Protein AF-0000000065833872 (afdb_homodimer)

Secondary structure (DSSP, 8-state):
--EEEEEEE-SSEEEEEEE-TTS-EEEEEEETT-HHHHHHHHHTSSSEEEEEEESTTHHHHHHHHTTTSEEEE--HHHHHHHHHHHHHHHTT----EEEEEEESSSEEEEEEETTEEEEEEEES-SHHHHHHHHHHHHS---HHHHHHHHHH---TTTSEEHHHHHTTS--SS-TTSEEETTGGGGT------HHHHHHHHHHHHHHHHHHHHHHHHHHTT--EEEEESGGGTT-HHHHHHHHHHHHHTT-EEEE--STT-HHHHHHHHHHHHHH-/--EEEEEEE-SSEEEEEEE-TTS-EEEEEEETT-HHHHHHHHHTSSSEEEEEEESTTHHHHHHHHTTTSEEEE--HHHHHHHHHHHHHHHTT----EEEEEEESSSEEEEEEETTEEEEEEEES-SHHHHHHHHHHHHS---HHHHHHHHHH---TTTSEEHHHHHTTS--SS-TTSEEETTGGGGT------HHHHHHHHHHHHHHHHHHHHHHHHHHTT--EEEEESGGGTT-HHHHHHHHHHHHHTT-EEEE---TT-HHHHHHHHHHHHHH-

InterPro domains:
  IPR004567 Type II pantothenate kinase [PF03630] (5-269)
  IPR004567 Type II pantothenate kinase [PTHR12280] (4-270)
  IPR004567 Type II pantothenate kinase [TIGR00555] (4-269)
  IPR011602 Type II pantothenate kinase, bacterial [MF_01273] (3-270)
  IPR011602 Type II pantothenate kinase, bacterial [PIRSF036940] (1-271)
  IPR043129 ATPase, nucleotide binding domain [SSF53067] (5-271)

Solvent-accessible surface area (backbone atoms only — not comparable to full-atom values): 27616 Å² total; per-residue (Å²): 117,83,33,58,29,4,29,19,24,31,73,59,44,23,32,35,21,35,61,43,98,86,67,39,85,42,77,47,77,44,52,40,86,45,53,65,58,56,50,52,52,53,69,70,45,82,52,66,43,37,36,19,34,17,37,55,30,25,67,67,53,42,70,75,40,52,88,78,32,48,72,42,80,44,59,45,65,60,18,27,50,49,17,45,51,52,50,34,53,73,70,70,52,91,76,52,57,31,31,40,38,38,27,32,47,18,25,43,30,30,42,33,51,66,95,43,76,44,86,68,50,67,45,22,56,25,36,19,26,45,35,9,50,32,21,75,74,60,68,49,66,45,71,83,65,49,48,68,34,29,68,77,28,52,39,74,74,29,33,30,32,37,27,71,38,33,67,72,46,96,56,100,58,67,43,83,41,65,35,9,38,33,26,32,41,42,80,46,93,72,87,77,54,59,30,26,52,41,23,36,45,41,50,47,43,25,50,51,53,37,52,47,52,49,50,56,21,57,59,69,71,41,54,37,37,39,40,42,26,49,54,54,46,89,23,60,61,44,50,48,50,30,41,52,55,35,42,74,71,75,33,46,69,40,77,62,92,52,69,41,33,30,34,6,42,10,20,26,49,54,56,56,52,68,73,99,117,83,33,61,28,4,28,19,24,31,73,60,44,23,31,36,22,34,62,44,97,84,68,40,84,40,78,48,76,42,53,39,88,44,54,66,58,55,52,53,51,52,70,70,46,81,52,64,44,36,36,19,33,16,36,55,29,25,66,66,52,43,71,74,41,53,87,78,32,49,73,42,81,45,57,46,64,60,17,28,49,49,16,47,50,52,49,35,53,75,69,68,52,93,78,50,59,32,31,41,37,38,28,32,48,18,26,44,31,29,41,34,50,67,92,42,76,44,86,69,50,65,44,22,54,26,36,18,26,46,35,9,52,33,21,76,73,59,70,50,65,45,69,83,65,49,45,67,36,29,68,76,28,52,38,75,74,29,32,29,30,37,29,70,37,32,68,71,46,96,54,101,58,67,44,84,41,65,36,9,37,34,24,32,40,43,79,47,92,73,88,77,52,59,30,27,52,42,22,37,44,39,50,48,43,25,51,52,54,39,52,49,52,49,50,57,21,58,59,68,72,41,53,35,36,38,40,41,26,48,53,54,46,88,22,60,62,44,50,47,51,31,40,52,54,35,42,74,69,74,32,45,67,40,74,62,93,52,69,41,33,31,35,7,42,10,20,28,49,54,57,57,53,69,73,98

Sequence (552 aa):
MESTIGIDAGGTLTKIAYLNKKMQLAFEKVYSNEQNKIIDWLKNQTGIKQICITGGKAKQLQQLLSASYKIVELNEFEATLVGVRYILKKEKYDINNFVLTNIGTGTSIHYIYNDQYIRAGGTGVGGGTIMGLSKLLTNIDHFEDVIPLTKVGSRKELDITVGDIYGGILSPIDNSLTASNFGKAAITDSNYNSSDILATIQGLVGEVVTALSLQFAETKNIDHIIYIGSTLCNNIHLQNIISSYTKYQNKTPIFLRDGGNSGAIGALLYATNKKSMESTIGIDAGGTLTKIAYLNKKMQLAFEKVYSNEQNKIIDWLKNQTGIKQICITGGKAKQLQQLLSASYKIVELNEFEATLVGVRYILKKEKYDINNFVLTNIGTGTSIHYIYNDQYIRAGGTGVGGGTIMGLSKLLTNIDHFEDVIPLTKVGSRKELDITVGDIYGGILSPIDNSLTASNFGKAAITDSNYNSSDILATIQGLVGEVVTALSLQFAETKNIDHIIYIGSTLCNNIHLQNIISSYTKYQNKTPIFLRDGGNSGAIGALLYATNKKS

Structure (mmCIF, N/CA/C/O backbone):
data_AF-0000000065833872-model_v1
#
loop_
_entity.id
_entity.type
_entity.pdbx_description
1 polymer 'Type II pantothenate kinase'
#
loop_
_atom_site.group_PDB
_atom_site.id
_atom_site.type_symbol
_atom_site.label_atom_id
_atom_site.label_alt_id
_atom_site.label_comp_id
_atom_site.label_asym_id
_atom_site.label_entity_id
_atom_site.label_seq_id
_atom_site.pdbx_PDB_ins_code
_atom_site.Cartn_x
_atom_site.Cartn_y
_atom_site.Cartn_z
_atom_site.occupancy
_atom_site.B_iso_or_equiv
_atom_site.auth_seq_id
_atom_site.auth_comp_id
_atom_site.auth_asym_id
_atom_site.auth_atom_id
_atom_site.pdbx_PDB_model_num
ATOM 1 N N . MET A 1 1 ? -5.672 42.5 21.953 1 46.97 1 MET A N 1
ATOM 2 C CA . MET A 1 1 ? -5.285 41.312 22.734 1 46.97 1 MET A CA 1
ATOM 3 C C . MET A 1 1 ? -4.293 40.469 21.953 1 46.97 1 MET A C 1
ATOM 5 O O . MET A 1 1 ? -4.414 40.312 20.734 1 46.97 1 MET A O 1
ATOM 9 N N . GLU A 1 2 ? -3.119 40.281 22.5 1 61.81 2 GLU A N 1
ATOM 10 C CA . GLU A 1 2 ? -2.066 39.469 21.875 1 61.81 2 GLU A CA 1
ATOM 11 C C . GLU A 1 2 ? -2.6 38.125 21.406 1 61.81 2 GLU A C 1
ATOM 13 O O . GLU A 1 2 ? -3.299 37.438 22.141 1 61.81 2 GLU A O 1
ATOM 18 N N . SER A 1 3 ? -2.67 38.062 20.109 1 87.44 3 SER A N 1
ATOM 19 C CA . SER A 1 3 ? -3.318 36.875 19.562 1 87.44 3 SER A CA 1
ATOM 20 C C . SER A 1 3 ? -2.295 35.812 19.172 1 87.44 3 SER A C 1
ATOM 22 O O . SER A 1 3 ? -1.155 36.156 18.828 1 87.44 3 SER A O 1
ATOM 24 N N . THR A 1 4 ? -2.494 34.594 19.547 1 93.06 4 THR A N 1
ATOM 25 C CA . THR A 1 4 ? -1.693 33.438 19.234 1 93.06 4 THR A CA 1
ATOM 26 C C . THR A 1 4 ? -2.316 32.625 18.094 1 93.06 4 THR A C 1
ATOM 28 O O . THR A 1 4 ? -3.541 32.531 17.984 1 93.06 4 THR A O 1
ATOM 31 N N . ILE A 1 5 ? -1.405 32.156 17.234 1 96.81 5 ILE A N 1
ATOM 32 C CA . ILE A 1 5 ? -1.911 31.281 16.188 1 96.81 5 ILE A CA 1
ATOM 33 C C . ILE A 1 5 ? -1.132 29.969 16.188 1 96.81 5 ILE A C 1
ATOM 35 O O . ILE A 1 5 ? -0.034 29.891 16.734 1 96.81 5 ILE A O 1
ATOM 39 N N . GLY A 1 6 ? -1.714 28.922 15.672 1 97.81 6 GLY A N 1
ATOM 40 C CA . GLY A 1 6 ? -1.064 27.641 15.461 1 97.81 6 GLY A CA 1
ATOM 41 C C . GLY A 1 6 ? -0.773 27.359 14 1 97.81 6 GLY A C 1
ATOM 42 O O . GLY A 1 6 ? -1.634 27.562 13.141 1 97.81 6 GLY A O 1
ATOM 43 N N . ILE A 1 7 ? 0.49 26.953 13.758 1 98 7 ILE A N 1
ATOM 44 C CA . ILE A 1 7 ? 0.876 26.641 12.383 1 98 7 ILE A CA 1
ATOM 45 C C . ILE A 1 7 ? 1.381 25.188 12.312 1 98 7 ILE A C 1
ATOM 47 O O . ILE A 1 7 ? 2.221 24.781 13.117 1 98 7 ILE A O 1
ATOM 51 N N . ASP A 1 8 ? 0.825 24.406 11.445 1 97.81 8 ASP A N 1
ATOM 52 C CA . ASP A 1 8 ? 1.351 23.109 11.047 1 97.81 8 ASP A CA 1
ATOM 53 C C . ASP A 1 8 ? 1.975 23.172 9.648 1 97.81 8 ASP A C 1
ATOM 55 O O . ASP A 1 8 ? 1.266 23.109 8.648 1 97.81 8 ASP A O 1
ATOM 59 N N . ALA A 1 9 ? 3.297 23.266 9.617 1 95.56 9 ALA A N 1
ATOM 60 C CA . ALA A 1 9 ? 4.039 23.344 8.359 1 95.56 9 ALA A CA 1
ATOM 61 C C . ALA A 1 9 ? 4.363 21.969 7.816 1 95.56 9 ALA A C 1
ATOM 63 O O . ALA A 1 9 ? 5.469 21.453 8.023 1 95.56 9 ALA A O 1
ATOM 64 N N . GLY A 1 10 ? 3.523 21.422 7.004 1 92.5 10 GLY A N 1
ATOM 65 C CA . GLY A 1 10 ? 3.684 20.078 6.453 1 92.5 10 GLY A CA 1
ATOM 66 C C . GLY A 1 10 ? 4.527 20.047 5.191 1 92.5 10 GLY A C 1
ATOM 67 O O . GLY A 1 10 ? 5.047 21.094 4.766 1 92.5 10 GLY A O 1
ATOM 68 N N . GLY A 1 11 ? 4.734 18.875 4.645 1 86.81 11 GLY A N 1
ATOM 69 C CA . GLY A 1 11 ? 5.531 18.703 3.439 1 86.81 11 GLY A CA 1
ATOM 70 C C . GLY A 1 11 ? 4.914 19.375 2.221 1 86.81 11 GLY A C 1
ATOM 71 O O . GLY A 1 11 ? 5.621 20 1.427 1 86.81 11 GLY A O 1
ATOM 72 N N . THR A 1 12 ? 3.578 19.234 2.129 1 89.31 12 THR A N 1
ATOM 73 C CA . THR A 1 12 ? 2.895 19.75 0.947 1 89.31 12 THR A CA 1
ATOM 74 C C . THR A 1 12 ? 2.035 20.953 1.303 1 89.31 12 THR A C 1
ATOM 76 O O . THR A 1 12 ? 1.988 21.938 0.552 1 89.31 12 THR A O 1
ATOM 79 N N . LEU A 1 13 ? 1.427 20.906 2.479 1 92.06 13 LEU A N 1
ATOM 80 C CA . LEU A 1 13 ? 0.518 21.969 2.912 1 92.06 13 LEU A CA 1
ATOM 81 C C . LEU A 1 13 ? 0.936 22.531 4.27 1 92.06 13 LEU A C 1
ATOM 83 O O . LEU A 1 13 ? 1.371 21.766 5.145 1 92.06 13 LEU A O 1
ATOM 87 N N . THR A 1 14 ? 0.74 23.781 4.383 1 96 14 THR A N 1
ATOM 88 C CA . THR A 1 14 ? 0.833 24.469 5.668 1 96 14 THR A CA 1
ATOM 89 C C . THR A 1 14 ? -0.543 24.938 6.137 1 96 14 THR A C 1
ATOM 91 O O . THR A 1 14 ? -1.279 25.578 5.383 1 96 14 THR A O 1
ATOM 94 N N . LYS A 1 15 ? -0.899 24.547 7.328 1 97.44 15 LYS A N 1
ATOM 95 C CA . LYS A 1 15 ? -2.191 24.891 7.91 1 97.44 15 LYS A CA 1
ATOM 96 C C . LYS A 1 15 ? -2.027 25.875 9.062 1 97.44 15 LYS A C 1
ATOM 98 O O . LYS A 1 15 ? -1.094 25.75 9.859 1 97.44 15 LYS A O 1
ATOM 103 N N . ILE A 1 16 ? -2.908 26.844 9.117 1 97.38 16 ILE A N 1
ATOM 104 C CA . ILE A 1 16 ? -2.918 27.828 10.188 1 97.38 16 ILE A CA 1
ATOM 105 C C . ILE A 1 16 ? -4.25 27.781 10.93 1 97.38 16 ILE A C 1
ATOM 107 O O . ILE A 1 16 ? -5.316 27.766 10.312 1 97.38 16 ILE A O 1
ATOM 111 N N . ALA A 1 17 ? -4.18 27.609 12.188 1 97.44 17 ALA A N 1
ATOM 112 C CA . ALA A 1 17 ? -5.355 27.703 13.055 1 97.44 17 ALA A CA 1
ATOM 113 C C . ALA A 1 17 ? -5.289 28.938 13.938 1 97.44 17 ALA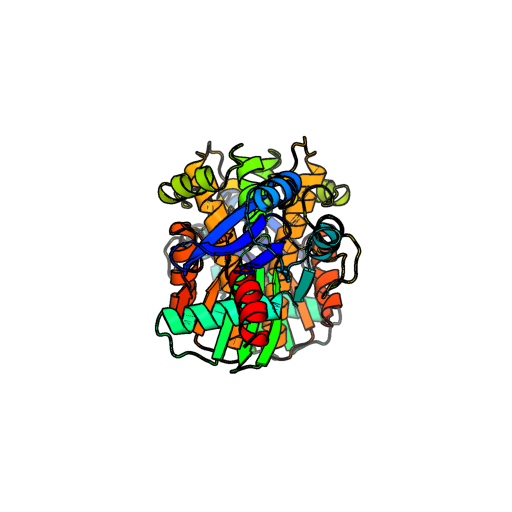 A C 1
ATOM 115 O O . ALA A 1 17 ? -4.227 29.281 14.469 1 97.44 17 ALA A O 1
ATOM 116 N N . TYR A 1 18 ? -6.367 29.656 14.109 1 95.88 18 TYR A N 1
ATOM 117 C CA . TYR A 1 18 ? -6.441 30.859 14.922 1 95.88 18 TYR A CA 1
ATOM 118 C C . TYR A 1 18 ? -7.867 31.125 15.383 1 95.88 18 TYR A C 1
ATOM 120 O O . TYR A 1 18 ? -8.805 30.453 14.945 1 95.88 18 TYR A O 1
ATOM 128 N N . LEU A 1 19 ? -7.996 31.938 16.375 1 93.88 19 LEU A N 1
ATOM 129 C CA . LEU A 1 19 ? -9.312 32.406 16.797 1 93.88 19 LEU A CA 1
ATOM 130 C C . LEU A 1 19 ? -9.703 33.688 16.078 1 93.88 19 LEU A C 1
ATOM 132 O O . LEU A 1 19 ? -8.961 34.688 16.125 1 93.88 19 LEU A O 1
ATOM 136 N N . ASN A 1 20 ? -10.828 33.625 15.406 1 91.38 20 ASN A N 1
ATOM 137 C CA . ASN A 1 20 ? -11.25 34.844 14.695 1 91.38 20 ASN A CA 1
ATOM 138 C C . ASN A 1 20 ? -11.844 35.875 15.648 1 91.38 20 ASN A C 1
ATOM 140 O O . ASN A 1 20 ? -11.766 35.719 16.859 1 91.38 20 ASN A O 1
ATOM 144 N N . LYS A 1 21 ? -12.406 37 15.07 1 88.19 21 LYS A N 1
ATOM 145 C CA . LYS A 1 21 ? -12.914 38.094 15.867 1 88.19 21 LYS A CA 1
ATOM 146 C C . LYS A 1 21 ? -14.047 37.656 16.781 1 88.19 21 LYS A C 1
ATOM 148 O O . LYS A 1 21 ? -14.25 38.219 17.859 1 88.19 21 LYS A O 1
ATOM 153 N N . LYS A 1 22 ? -14.789 36.625 16.359 1 93.81 22 LYS A N 1
ATOM 154 C CA . LYS A 1 22 ? -15.891 36.094 17.156 1 93.81 22 LYS A CA 1
ATOM 155 C C . LYS A 1 22 ? -15.398 35 18.109 1 93.81 22 LYS A C 1
ATOM 157 O O . LYS A 1 22 ? -16.203 34.25 18.688 1 93.81 22 LYS A O 1
ATOM 162 N N . MET A 1 23 ? -14.109 34.844 18.156 1 90.19 23 MET A N 1
ATOM 163 C CA . MET A 1 23 ? -13.461 33.875 19.047 1 90.19 23 MET A CA 1
ATOM 164 C C . MET A 1 23 ? -13.781 32.438 18.625 1 90.19 23 MET A C 1
ATOM 166 O O . MET A 1 23 ? -13.898 31.547 19.484 1 90.19 23 MET A O 1
ATOM 170 N N . GLN A 1 24 ? -13.984 32.312 17.375 1 93.06 24 GLN A N 1
ATOM 171 C CA . GLN A 1 24 ? -14.203 31 16.812 1 93.06 24 GLN A CA 1
ATOM 172 C C . GLN A 1 24 ? -12.953 30.5 16.078 1 93.06 24 GLN A C 1
ATOM 174 O O . GLN A 1 24 ? -12.234 31.297 15.469 1 93.06 24 GLN A O 1
ATOM 179 N N . LEU A 1 25 ? -12.766 29.219 16.203 1 94.06 25 LEU A N 1
ATOM 180 C CA . LEU A 1 25 ? -11.641 28.609 15.5 1 94.06 25 LEU A CA 1
ATOM 181 C C . LEU A 1 25 ? -11.781 28.781 13.992 1 94.06 25 LEU A C 1
ATOM 183 O O . LEU A 1 25 ? -12.852 28.516 13.43 1 94.06 25 LEU A O 1
ATOM 187 N N . ALA A 1 26 ? -10.766 29.312 13.391 1 95.69 26 ALA A N 1
ATOM 188 C CA . ALA A 1 26 ? -10.695 29.516 11.953 1 95.69 26 ALA A CA 1
ATOM 189 C C . ALA A 1 26 ? -9.391 28.969 11.375 1 95.69 26 ALA A C 1
ATOM 191 O O . ALA A 1 26 ? -8.445 28.719 12.117 1 95.69 26 ALA A O 1
ATOM 192 N N . PHE A 1 27 ? -9.422 28.766 10.008 1 96.44 27 PHE A N 1
ATOM 193 C CA . PHE A 1 27 ? -8.289 28.062 9.414 1 96.44 27 PHE A CA 1
ATOM 194 C C . PHE A 1 27 ? -7.859 28.719 8.117 1 96.44 27 PHE A C 1
ATOM 196 O O . PHE A 1 27 ? -8.672 29.344 7.426 1 96.44 27 PHE A O 1
ATOM 203 N N . GLU A 1 28 ? -6.578 28.656 7.91 1 95.69 28 GLU A N 1
ATOM 204 C CA . GLU A 1 28 ? -5.98 28.953 6.613 1 95.69 28 GLU A CA 1
ATOM 205 C C . GLU A 1 28 ? -5.125 27.797 6.121 1 95.69 28 GLU A C 1
ATOM 207 O O . GLU A 1 28 ? -4.523 27.078 6.926 1 95.69 28 GLU A O 1
ATOM 212 N N . LYS A 1 29 ? -5.164 27.562 4.867 1 94.31 29 LYS A N 1
ATOM 213 C CA . LYS A 1 29 ? -4.355 26.516 4.238 1 94.31 29 LYS A CA 1
ATOM 214 C C . LYS A 1 29 ? -3.596 27.062 3.031 1 94.31 29 LYS A C 1
ATOM 216 O O . LYS A 1 29 ? -4.172 27.75 2.191 1 94.31 29 LYS A O 1
ATOM 221 N N . VAL A 1 30 ? -2.285 26.828 3.018 1 94.06 30 VAL A N 1
ATOM 222 C CA . VAL A 1 30 ? -1.43 27.297 1.931 1 94.06 30 VAL A CA 1
ATOM 223 C C . VAL A 1 30 ? -0.452 26.188 1.533 1 94.06 30 VAL A C 1
ATOM 225 O O . VAL A 1 30 ? -0.063 25.375 2.365 1 94.06 30 VAL A O 1
ATOM 228 N N . TYR A 1 31 ? -0.133 26.062 0.226 1 90.94 31 TYR A N 1
ATOM 229 C CA . TYR A 1 31 ? 0.927 25.141 -0.162 1 90.94 31 TYR A CA 1
ATOM 230 C C . TYR A 1 31 ? 2.24 25.5 0.527 1 90.94 31 TYR A C 1
ATOM 232 O O . TYR A 1 31 ? 2.6 26.672 0.621 1 90.94 31 TYR A O 1
ATOM 240 N N . SER A 1 32 ? 2.926 24.469 1.004 1 91.69 32 SER A N 1
ATOM 241 C CA . SER A 1 32 ? 4.102 24.672 1.844 1 91.69 32 SER A CA 1
ATOM 242 C C . SER A 1 32 ? 5.211 25.391 1.078 1 91.69 32 SER A C 1
ATOM 244 O O . SER A 1 32 ? 6.051 26.062 1.677 1 91.69 32 SER A O 1
ATOM 246 N N . ASN A 1 33 ? 5.164 25.281 -0.221 1 87.81 33 ASN A N 1
ATOM 247 C CA . ASN A 1 33 ? 6.195 25.938 -1.017 1 87.81 33 ASN A CA 1
ATOM 248 C C . ASN A 1 33 ? 5.867 27.406 -1.253 1 87.81 33 ASN A C 1
ATOM 250 O O . ASN A 1 33 ? 6.695 28.156 -1.768 1 87.81 33 ASN A O 1
ATOM 254 N N . GLU A 1 34 ? 4.707 27.859 -0.855 1 91.88 34 GLU A N 1
ATOM 255 C CA . GLU A 1 34 ? 4.297 29.25 -1.011 1 91.88 34 GLU A CA 1
ATOM 256 C C . GLU A 1 34 ? 4.449 30.016 0.297 1 91.88 34 GLU A C 1
ATOM 258 O O . GLU A 1 34 ? 3.504 30.656 0.759 1 91.88 34 GLU A O 1
ATOM 263 N N . GLN A 1 35 ? 5.605 30.094 0.791 1 90.88 35 GLN A N 1
ATOM 264 C CA . GLN A 1 35 ? 5.891 30.688 2.09 1 90.88 35 GLN A CA 1
ATOM 265 C C . GLN A 1 35 ? 5.555 32.188 2.096 1 90.88 35 GLN A C 1
ATOM 267 O O . GLN A 1 35 ? 5.148 32.719 3.123 1 90.88 35 GLN A O 1
ATOM 272 N N . ASN A 1 36 ? 5.711 32.781 0.933 1 92.69 36 ASN A N 1
ATOM 273 C CA . ASN A 1 36 ? 5.395 34.219 0.826 1 92.69 36 ASN A CA 1
ATOM 274 C C . ASN A 1 36 ? 3.928 34.469 1.146 1 92.69 36 ASN A C 1
ATOM 276 O O . ASN A 1 36 ? 3.598 35.531 1.723 1 92.69 36 ASN A O 1
ATOM 280 N N . LYS A 1 37 ? 3.1 33.531 0.776 1 94.44 37 LYS A N 1
ATOM 281 C CA . LYS A 1 37 ? 1.677 33.688 1.058 1 94.44 37 LYS A CA 1
ATOM 282 C C . LYS A 1 37 ? 1.401 33.625 2.557 1 94.44 37 LYS A C 1
ATOM 284 O O . LYS A 1 37 ? 0.493 34.312 3.059 1 94.44 37 LYS A O 1
ATOM 289 N N . ILE A 1 38 ? 2.139 32.844 3.209 1 92.31 38 ILE A N 1
ATOM 290 C CA . ILE A 1 38 ? 2.002 32.719 4.656 1 92.31 38 ILE A CA 1
ATOM 291 C C . ILE A 1 38 ? 2.439 34.031 5.328 1 92.31 38 ILE A C 1
ATOM 293 O O . ILE A 1 38 ? 1.744 34.531 6.207 1 92.31 38 ILE A O 1
ATOM 297 N N . ILE A 1 39 ? 3.545 34.562 4.844 1 92 39 ILE A N 1
ATOM 298 C CA . ILE A 1 39 ? 4.105 35.781 5.391 1 92 39 ILE A CA 1
ATOM 299 C C . ILE A 1 39 ? 3.145 36.938 5.141 1 92 39 ILE A C 1
ATOM 301 O O . ILE A 1 39 ? 2.875 37.75 6.043 1 92 39 ILE A O 1
ATOM 305 N N . ASP A 1 40 ? 2.691 37 3.922 1 94.06 40 ASP A N 1
ATOM 306 C CA . ASP A 1 40 ? 1.753 38.062 3.562 1 94.06 40 ASP A CA 1
ATOM 307 C C . ASP A 1 40 ? 0.493 38 4.426 1 94.06 40 ASP A C 1
ATOM 309 O O . ASP A 1 40 ? -0.016 39.031 4.871 1 94.06 40 ASP A O 1
ATOM 313 N N . TRP A 1 41 ? 0.015 36.844 4.598 1 94.06 41 TRP A N 1
ATOM 314 C CA . TRP A 1 41 ? -1.175 36.656 5.422 1 94.06 41 TRP A CA 1
ATOM 315 C C . TRP A 1 41 ? -0.925 37.156 6.848 1 94.06 41 TRP A C 1
ATOM 317 O O . TRP A 1 41 ? -1.764 37.844 7.434 1 94.06 41 TRP A O 1
ATOM 327 N N . LEU A 1 42 ? 0.162 36.812 7.406 1 92.62 42 LEU A N 1
ATOM 328 C CA . LEU A 1 42 ? 0.523 37.188 8.773 1 92.62 42 LEU A CA 1
ATOM 329 C C . LEU A 1 42 ? 0.63 38.688 8.914 1 92.62 42 LEU A C 1
ATOM 331 O O . LEU A 1 42 ? 0.177 39.281 9.906 1 92.62 42 LEU A O 1
ATOM 335 N N . LYS A 1 43 ? 1.212 39.281 7.918 1 90.31 43 LYS A N 1
ATOM 336 C CA . LYS A 1 43 ? 1.396 40.75 7.941 1 90.31 43 LYS A CA 1
ATOM 337 C C . LYS A 1 43 ? 0.054 41.469 7.945 1 90.31 43 LYS A C 1
ATOM 339 O O . LYS A 1 43 ? -0.059 42.562 8.477 1 90.31 43 LYS A O 1
ATOM 344 N N . ASN A 1 44 ? -0.865 40.812 7.324 1 91.56 44 ASN A N 1
ATOM 345 C CA . ASN A 1 44 ? -2.182 41.406 7.215 1 91.56 44 ASN A CA 1
ATOM 346 C C . ASN A 1 44 ? -3.018 41.188 8.469 1 91.56 44 ASN A C 1
ATOM 348 O O . ASN A 1 44 ? -4.117 41.719 8.594 1 91.56 44 ASN A O 1
ATOM 352 N N . GLN A 1 45 ? -2.502 40.312 9.312 1 88.44 45 GLN A N 1
ATOM 353 C CA . GLN A 1 45 ? -3.197 40.062 10.57 1 88.44 45 GLN A CA 1
ATOM 354 C C . GLN A 1 45 ? -2.721 41.031 11.656 1 88.44 45 GLN A C 1
ATOM 356 O O . GLN A 1 45 ? -1.523 41.312 11.773 1 88.44 45 GLN A O 1
ATOM 361 N N . THR A 1 46 ? -3.613 41.75 12.203 1 81.56 46 THR A N 1
ATOM 362 C CA . THR A 1 46 ? -3.26 42.656 13.281 1 81.56 46 THR A CA 1
ATOM 363 C C . THR A 1 46 ? -3.246 41.938 14.625 1 81.56 46 THR A C 1
ATOM 365 O O . THR A 1 46 ? -4.113 41.125 14.906 1 81.56 46 THR A O 1
ATOM 368 N N . GLY A 1 47 ? -2.209 42.125 15.398 1 85.62 47 GLY A N 1
ATOM 369 C CA . GLY A 1 47 ? -2.234 41.719 16.797 1 85.62 47 GLY A CA 1
ATOM 370 C C . GLY A 1 47 ? -1.571 40.406 17.047 1 85.62 47 GLY A C 1
ATOM 371 O O . GLY A 1 47 ? -1.434 39.969 18.203 1 85.62 47 GLY A O 1
ATOM 372 N N . ILE A 1 48 ? -1.164 39.656 16 1 89.5 48 ILE A N 1
ATOM 373 C CA . ILE A 1 48 ? -0.491 38.375 16.219 1 89.5 48 ILE A CA 1
ATOM 374 C C . ILE A 1 48 ? 0.891 38.625 16.812 1 89.5 48 ILE A C 1
ATOM 376 O O . ILE A 1 48 ? 1.698 39.375 16.266 1 89.5 48 ILE A O 1
ATOM 380 N N . LYS A 1 49 ? 1.17 38.031 17.906 1 89.06 49 LYS A N 1
ATOM 381 C CA . LYS A 1 49 ? 2.469 38.219 18.547 1 89.06 49 LYS A CA 1
ATOM 382 C C . LYS A 1 49 ? 3.186 36.875 18.719 1 89.06 49 LYS A C 1
ATOM 384 O O . LYS A 1 49 ? 4.418 36.812 18.766 1 89.06 49 LYS A O 1
ATOM 389 N N . GLN A 1 50 ? 2.385 35.812 18.812 1 94.75 50 GLN A N 1
ATOM 390 C CA . GLN A 1 50 ? 2.982 34.5 19.078 1 94.75 50 GLN A CA 1
ATOM 391 C C . GLN A 1 50 ? 2.5 33.469 18.062 1 94.75 50 GLN A C 1
ATOM 393 O O . GLN A 1 50 ? 1.326 33.469 17.688 1 94.75 50 GLN A O 1
ATOM 398 N N . ILE A 1 51 ? 3.432 32.688 17.672 1 96.62 51 ILE A N 1
ATOM 399 C CA . ILE A 1 51 ? 3.141 31.578 16.766 1 96.62 51 ILE A CA 1
ATOM 400 C C . ILE A 1 51 ? 3.625 30.266 17.391 1 96.62 51 ILE A C 1
ATOM 402 O O . ILE A 1 51 ? 4.789 30.141 17.766 1 96.62 51 ILE A O 1
ATOM 406 N N . CYS A 1 52 ? 2.781 29.375 17.609 1 97.62 52 CYS A N 1
ATOM 407 C CA . CYS A 1 52 ? 3.18 28 17.891 1 97.62 52 CYS A CA 1
ATOM 408 C C . CYS A 1 52 ? 3.234 27.172 16.609 1 97.62 52 CYS A C 1
ATOM 410 O O . CYS A 1 52 ? 2.236 27.047 15.898 1 97.62 52 CYS A O 1
ATOM 412 N N . ILE A 1 53 ? 4.418 26.609 16.328 1 97.25 53 ILE A N 1
ATOM 413 C CA . ILE A 1 53 ? 4.621 26.016 15.016 1 97.25 53 ILE A CA 1
ATOM 414 C C . ILE A 1 53 ? 5.008 24.547 15.18 1 97.25 53 ILE A C 1
ATOM 416 O O . ILE A 1 53 ? 5.707 24.172 16.125 1 97.25 53 ILE A O 1
ATOM 420 N N . THR A 1 54 ? 4.465 23.688 14.344 1 96.31 54 THR A N 1
ATOM 421 C CA . THR A 1 54 ? 4.785 22.266 14.242 1 96.31 54 THR A CA 1
ATOM 422 C C . THR A 1 54 ? 4.922 21.844 12.781 1 96.31 54 THR A C 1
ATOM 424 O O . THR A 1 54 ? 4.887 22.688 11.883 1 96.31 54 THR A O 1
ATOM 427 N N . GLY A 1 55 ? 5.336 20.578 12.617 1 94.5 55 GLY A N 1
ATOM 428 C CA . GLY A 1 55 ? 5.414 20.062 11.258 1 94.5 55 GLY A CA 1
ATOM 429 C C . GLY A 1 55 ? 6.84 19.875 10.773 1 94.5 55 GLY A C 1
ATOM 430 O O . GLY A 1 55 ? 7.773 20.438 11.336 1 94.5 55 GLY A O 1
ATOM 431 N N . GLY A 1 56 ? 6.988 19.125 9.766 1 90.94 56 GLY A N 1
ATOM 432 C CA . GLY A 1 56 ? 8.297 18.781 9.211 1 90.94 56 GLY A CA 1
ATOM 433 C C . GLY A 1 56 ? 9.047 19.984 8.672 1 90.94 56 GLY A C 1
ATOM 434 O O . GLY A 1 56 ? 10.273 20.016 8.703 1 90.94 56 GLY A O 1
ATOM 435 N N . LYS A 1 57 ? 8.336 20.969 8.188 1 91.69 57 LYS A N 1
ATOM 436 C CA . LYS A 1 57 ? 8.977 22.141 7.609 1 91.69 57 LYS A CA 1
ATOM 437 C C . LYS A 1 57 ? 8.977 23.312 8.586 1 91.69 57 LYS A C 1
ATOM 439 O O . LYS A 1 57 ? 9.211 24.453 8.195 1 91.69 57 LYS A O 1
ATOM 444 N N . ALA A 1 58 ? 8.664 23.016 9.812 1 92.94 58 ALA A N 1
ATOM 445 C CA . ALA A 1 58 ? 8.555 24.047 10.844 1 92.94 58 ALA A CA 1
ATOM 446 C C . ALA A 1 58 ? 9.836 24.859 10.945 1 92.94 58 ALA A C 1
ATOM 448 O O . ALA A 1 58 ? 9.797 26.094 11.055 1 92.94 58 ALA A O 1
ATOM 449 N N . LYS A 1 59 ? 10.961 24.219 10.906 1 90.56 59 LYS A N 1
ATOM 450 C CA . LYS A 1 59 ? 12.234 24.891 11.094 1 90.56 59 LYS A CA 1
ATOM 451 C C . LYS A 1 59 ? 12.492 25.891 9.969 1 90.56 59 LYS A C 1
ATOM 453 O O . LYS A 1 59 ? 12.977 27 10.219 1 90.56 59 LYS A O 1
ATOM 458 N N . GLN A 1 60 ? 12.219 25.469 8.82 1 89 60 GLN A N 1
ATOM 459 C CA . GLN A 1 60 ? 12.398 26.359 7.672 1 89 60 GLN A CA 1
ATOM 460 C C . GLN A 1 60 ? 11.523 27.609 7.797 1 89 60 GLN A C 1
ATOM 462 O O . GLN A 1 60 ? 11.977 28.719 7.547 1 89 60 GLN A O 1
ATOM 467 N N . LEU A 1 61 ? 10.32 27.438 8.133 1 92 61 LEU A N 1
ATOM 468 C CA . LEU A 1 61 ? 9.383 28.547 8.242 1 92 61 LEU A CA 1
ATOM 469 C C . LEU A 1 61 ? 9.734 29.438 9.422 1 92 61 LEU A C 1
ATOM 471 O O . LEU A 1 61 ? 9.562 30.656 9.352 1 92 61 LEU A O 1
ATOM 475 N N . GLN A 1 62 ? 10.195 28.844 10.492 1 92.81 62 GLN A N 1
ATOM 476 C CA . GLN A 1 62 ? 10.594 29.594 11.68 1 92.81 62 GLN A CA 1
ATOM 477 C C . GLN A 1 62 ? 11.688 30.609 11.352 1 92.81 62 GLN A C 1
ATOM 479 O O . GLN A 1 62 ? 11.703 31.703 11.906 1 92.81 62 GLN A O 1
ATOM 484 N N . GLN A 1 63 ? 12.617 30.172 10.508 1 91.25 63 GLN A N 1
ATOM 485 C CA . GLN A 1 63 ? 13.711 31.062 10.133 1 91.25 63 GLN A CA 1
ATOM 486 C C . GLN A 1 63 ? 13.188 32.344 9.492 1 91.25 63 GLN A C 1
ATOM 488 O O . GLN A 1 63 ? 13.773 33.406 9.664 1 91.25 63 GLN A O 1
ATOM 493 N N . LEU A 1 64 ? 12.141 32.25 8.852 1 91.56 64 LEU A N 1
ATOM 494 C CA . LEU A 1 64 ? 11.555 33.375 8.148 1 91.56 64 LEU A CA 1
ATOM 495 C C . LEU A 1 64 ? 10.727 34.25 9.094 1 91.56 64 LEU A C 1
ATOM 497 O O . LEU A 1 64 ? 10.555 35.438 8.859 1 91.56 64 LEU A O 1
ATOM 501 N N . LEU A 1 65 ? 10.25 33.688 10.188 1 93.5 65 LEU A N 1
ATOM 502 C CA . LEU A 1 65 ? 9.234 34.344 10.984 1 93.5 65 LEU A CA 1
ATOM 503 C C . LEU A 1 65 ? 9.812 34.812 12.312 1 93.5 65 LEU A C 1
ATOM 505 O O . LEU A 1 65 ? 9.211 35.656 12.984 1 93.5 65 LEU A O 1
ATOM 509 N N . SER A 1 66 ? 10.945 34.344 12.672 1 91.69 66 SER A N 1
ATOM 510 C CA . SER A 1 66 ? 11.469 34.531 14.023 1 91.69 66 SER A CA 1
ATOM 511 C C . SER A 1 66 ? 11.82 35.969 14.289 1 91.69 66 SER A C 1
ATOM 513 O O . SER A 1 66 ? 11.891 36.406 15.445 1 91.69 66 SER A O 1
ATOM 515 N N . ALA A 1 67 ? 12.039 36.781 13.336 1 91.12 67 ALA A N 1
ATOM 516 C CA . ALA A 1 67 ? 12.391 38.188 13.516 1 91.12 67 ALA A CA 1
ATOM 517 C C . ALA A 1 67 ? 11.172 39 13.914 1 91.12 67 ALA A C 1
ATOM 519 O O . ALA A 1 67 ? 11.305 40.031 14.609 1 91.12 67 ALA A O 1
ATOM 520 N N . SER A 1 68 ? 10.023 38.531 13.609 1 92.12 68 SER A N 1
ATOM 521 C CA . SER A 1 68 ? 8.828 39.375 13.75 1 92.12 68 SER A CA 1
ATOM 522 C C . SER A 1 68 ? 7.883 38.812 14.797 1 92.12 68 SER A C 1
ATOM 524 O O . SER A 1 68 ? 7.035 39.531 15.328 1 92.12 68 SER A O 1
ATOM 526 N N . TYR A 1 69 ? 8.062 37.5 15.094 1 94.38 69 TYR A N 1
ATOM 527 C CA . TYR A 1 69 ? 7.105 36.875 15.984 1 94.38 69 TYR A CA 1
ATOM 528 C C . TYR A 1 69 ? 7.82 36.031 17.031 1 94.38 69 TYR A C 1
ATOM 530 O O . TYR A 1 69 ? 8.922 35.531 16.797 1 94.38 69 TYR A O 1
ATOM 538 N N . LYS A 1 70 ? 7.219 35.969 18.188 1 94.81 70 LYS A N 1
ATOM 539 C CA . LYS A 1 70 ? 7.645 34.969 19.141 1 94.81 70 LYS A CA 1
ATOM 540 C C . LYS A 1 70 ? 7.23 33.562 18.688 1 94.81 70 LYS A C 1
ATOM 542 O O . LYS A 1 70 ? 6.047 33.312 18.453 1 94.81 70 LYS A O 1
ATOM 547 N N . ILE A 1 71 ? 8.156 32.656 18.578 1 95.94 71 ILE A N 1
ATOM 548 C CA . ILE A 1 71 ? 7.875 31.328 18.031 1 95.94 71 ILE A CA 1
ATOM 549 C C . ILE A 1 71 ? 8.031 30.266 19.125 1 95.94 71 ILE A C 1
ATOM 551 O O . ILE A 1 71 ? 9.023 30.266 19.844 1 95.94 71 ILE A O 1
ATOM 555 N N . VAL A 1 72 ? 7.113 29.5 19.297 1 95.31 72 VAL A N 1
ATOM 556 C CA . VAL A 1 72 ? 7.148 28.297 20.125 1 95.31 72 VAL A CA 1
ATOM 557 C C . VAL A 1 72 ? 7.023 27.062 19.234 1 95.31 72 VAL A C 1
ATOM 559 O O . VAL A 1 72 ? 6.055 26.922 18.484 1 95.31 72 VAL A O 1
ATOM 562 N N . GLU A 1 73 ? 7.996 26.188 19.312 1 94.94 73 GLU A N 1
ATOM 563 C CA . GLU A 1 73 ? 7.961 24.969 18.5 1 94.94 73 GLU A CA 1
ATOM 564 C C . GLU A 1 73 ? 7.371 23.812 19.281 1 94.94 73 GLU A C 1
ATOM 566 O O . GLU A 1 73 ? 7.656 23.641 20.469 1 94.94 73 GLU A O 1
ATOM 571 N N . LEU A 1 74 ? 6.555 23.078 18.641 1 95.06 74 LEU A N 1
ATOM 572 C CA . LEU A 1 74 ? 5.934 21.891 19.234 1 95.06 74 LEU A CA 1
ATOM 573 C C . LEU A 1 74 ? 6.148 20.672 18.344 1 95.06 74 LEU A C 1
ATOM 575 O O . LEU A 1 74 ? 6.051 20.75 17.125 1 95.06 74 LEU A O 1
ATOM 579 N N . ASN A 1 75 ? 6.449 19.531 19.016 1 93 75 ASN A N 1
ATOM 580 C CA . ASN A 1 75 ? 6.586 18.266 18.281 1 93 75 ASN A CA 1
ATOM 581 C C . ASN A 1 75 ? 5.344 17.953 17.453 1 93 75 ASN A C 1
ATOM 583 O O . ASN A 1 75 ? 4.219 18.156 17.922 1 93 75 ASN A O 1
ATOM 587 N N . GLU A 1 76 ? 5.637 17.516 16.297 1 92.5 76 GLU A N 1
ATOM 588 C CA . GLU A 1 76 ? 4.559 17.312 15.328 1 92.5 76 GLU A CA 1
ATOM 589 C C . GLU A 1 76 ? 3.508 16.344 15.867 1 92.5 76 GLU A C 1
ATOM 591 O O . GLU A 1 76 ? 2.307 16.609 15.766 1 92.5 76 GLU A O 1
ATOM 596 N N . PHE A 1 77 ? 3.887 15.289 16.391 1 92.06 77 PHE A N 1
ATOM 597 C CA . PHE A 1 77 ? 2.914 14.312 16.859 1 92.06 77 PHE A CA 1
ATOM 598 C C . PHE A 1 77 ? 2.188 14.82 18.094 1 92.06 77 PHE A C 1
ATOM 600 O O . PHE A 1 77 ? 0.992 14.578 18.266 1 92.06 77 PHE A O 1
ATOM 607 N N . GLU A 1 78 ? 2.936 15.453 18.969 1 93.5 78 GLU A N 1
ATOM 608 C CA . GLU A 1 78 ? 2.289 16.047 20.141 1 93.5 78 GLU A CA 1
ATOM 609 C C . GLU A 1 78 ? 1.204 17.031 19.734 1 93.5 78 GLU A C 1
ATOM 611 O O . GLU A 1 78 ? 0.105 17.031 20.297 1 93.5 78 GLU A O 1
ATOM 616 N N . ALA A 1 79 ? 1.571 17.875 18.797 1 96.12 79 ALA A N 1
ATOM 617 C CA . ALA A 1 79 ? 0.596 18.844 18.297 1 96.12 79 ALA A CA 1
ATOM 618 C C . ALA A 1 79 ? -0.644 18.141 17.75 1 96.12 79 ALA A C 1
ATOM 620 O O . ALA A 1 79 ? -1.772 18.531 18.062 1 96.12 79 ALA A O 1
ATOM 621 N N . THR A 1 80 ? -0.443 17.125 16.922 1 96.12 80 THR A N 1
ATOM 622 C CA . THR A 1 80 ? -1.539 16.391 16.297 1 96.12 80 THR A CA 1
ATOM 623 C C . THR A 1 80 ? -2.426 15.742 17.359 1 96.12 80 THR A C 1
ATOM 625 O O . THR A 1 80 ? -3.654 15.812 17.281 1 96.12 80 THR A O 1
ATOM 628 N N . LEU A 1 81 ? -1.818 15.156 18.375 1 95.44 81 LEU A N 1
ATOM 629 C CA . LEU A 1 81 ? -2.592 14.469 19.406 1 95.44 81 LEU A CA 1
ATOM 630 C C . LEU A 1 81 ? -3.434 15.453 20.203 1 95.44 81 LEU A C 1
ATOM 632 O O . LEU A 1 81 ? -4.586 15.164 20.531 1 95.44 81 LEU A O 1
ATOM 636 N N . VAL A 1 82 ? -2.85 16.594 20.562 1 95.38 82 VAL A N 1
ATOM 637 C CA . VAL A 1 82 ? -3.609 17.625 21.266 1 95.38 82 VAL A CA 1
ATOM 638 C C . VAL A 1 82 ? -4.824 18.031 20.438 1 95.38 82 VAL A C 1
ATOM 640 O O . VAL A 1 82 ? -5.934 18.141 20.969 1 95.38 82 VAL A O 1
ATOM 643 N N . GLY A 1 83 ? -4.574 18.234 19.125 1 96.75 83 GLY A N 1
ATOM 644 C CA . GLY A 1 83 ? -5.672 18.578 18.234 1 96.75 83 GLY A CA 1
ATOM 645 C C . GLY A 1 83 ? -6.723 17.484 18.141 1 96.75 83 GLY A C 1
ATOM 646 O O . GLY A 1 83 ? -7.922 17.766 18.188 1 96.75 83 GLY A O 1
ATOM 647 N N . VAL A 1 84 ? -6.324 16.25 18.062 1 96.69 84 VAL A N 1
ATOM 648 C CA . VAL A 1 84 ? -7.219 15.109 17.953 1 96.69 84 VAL A CA 1
ATOM 649 C C . VAL A 1 84 ? -8.07 15.008 19.219 1 96.69 84 VAL A C 1
ATOM 651 O O . VAL A 1 84 ? -9.289 14.828 19.141 1 96.69 84 VAL A O 1
ATOM 654 N N . ARG A 1 85 ? -7.477 15.164 20.344 1 95.25 85 ARG A N 1
ATOM 655 C CA . ARG A 1 85 ? -8.203 15.078 21.594 1 95.25 85 ARG A CA 1
ATOM 656 C C . ARG A 1 85 ? -9.227 16.203 21.719 1 95.25 85 ARG A C 1
ATOM 658 O O . ARG A 1 85 ? -10.336 15.992 22.219 1 95.25 85 ARG A O 1
ATOM 665 N N . TYR A 1 86 ? -8.859 17.328 21.344 1 95.5 86 TYR A N 1
ATOM 666 C CA . TYR A 1 86 ? -9.781 18.469 21.328 1 95.5 86 TYR A CA 1
ATOM 667 C C . TYR A 1 86 ? -11.023 18.141 20.5 1 95.5 86 TYR A C 1
ATOM 669 O O . TYR A 1 86 ? -12.148 18.375 20.953 1 95.5 86 TYR A O 1
ATOM 677 N N . ILE A 1 87 ? -10.797 17.609 19.312 1 96.38 87 ILE A N 1
ATOM 678 C CA . ILE A 1 87 ? -11.906 17.328 18.406 1 96.38 87 ILE A CA 1
ATOM 679 C C . ILE A 1 87 ? -12.727 16.156 18.953 1 96.38 87 ILE A C 1
ATOM 681 O O . ILE A 1 87 ? -13.961 16.156 18.844 1 96.38 87 ILE A O 1
ATOM 685 N N . LEU A 1 88 ? -12.055 15.141 19.469 1 96 88 LEU A N 1
ATOM 686 C CA . LEU A 1 88 ? -12.766 14.023 20.078 1 96 88 LEU A CA 1
ATOM 687 C C . LEU A 1 88 ? -13.734 14.516 21.156 1 96 88 LEU A C 1
ATOM 689 O O . LEU A 1 88 ? -14.883 14.07 21.203 1 96 88 LEU A O 1
ATOM 693 N N . LYS A 1 89 ? -13.25 15.414 21.969 1 95.25 89 LYS A N 1
ATOM 694 C CA . LYS A 1 89 ? -14.094 15.977 23.031 1 95.25 89 LYS A CA 1
ATOM 695 C C . LYS A 1 89 ? -15.234 16.797 22.438 1 95.25 89 LYS A C 1
ATOM 697 O O . LYS A 1 89 ? -16.391 16.672 22.875 1 95.25 89 LYS A O 1
ATOM 702 N N . LYS A 1 90 ? -14.922 17.625 21.547 1 94.75 90 LYS A N 1
ATOM 703 C CA . LYS A 1 90 ? -15.914 18.469 20.891 1 94.75 90 LYS A CA 1
ATOM 704 C C . LYS A 1 90 ? -17.016 17.641 20.25 1 94.75 90 LYS A C 1
ATOM 706 O O . LYS A 1 90 ? -18.188 18.016 20.266 1 94.75 90 LYS A O 1
ATOM 711 N N . GLU A 1 91 ? -16.625 16.516 19.688 1 95.56 91 GLU A N 1
ATOM 712 C CA . GLU A 1 91 ? -17.578 15.656 18.984 1 95.56 91 GLU A CA 1
ATOM 713 C C . GLU A 1 91 ? -18.141 14.586 19.922 1 95.56 91 GLU A C 1
ATOM 715 O O . GLU A 1 91 ? -18.844 13.68 19.469 1 95.56 91 GLU A O 1
ATOM 720 N N . LYS A 1 92 ? -17.812 14.57 21.188 1 95.56 92 LYS A N 1
ATOM 721 C CA . LYS A 1 92 ? -18.391 13.766 22.266 1 95.56 92 LYS A CA 1
ATOM 722 C C . LYS A 1 92 ? -18.016 12.297 22.109 1 95.56 92 LYS A C 1
ATOM 724 O O . LYS A 1 92 ? -18.859 11.414 22.312 1 95.56 92 LYS A O 1
ATOM 729 N N . TYR A 1 93 ? -16.828 12.07 21.594 1 94.75 93 TYR A N 1
ATOM 730 C CA . TYR A 1 93 ? -16.281 10.719 21.625 1 94.75 93 TYR A CA 1
ATOM 731 C C . TYR A 1 93 ? -15.586 10.445 22.953 1 94.75 93 TYR A C 1
ATOM 733 O O . TYR A 1 93 ? -14.844 11.289 23.469 1 94.75 93 TYR A O 1
ATOM 741 N N . ASP A 1 94 ? -15.891 9.344 23.531 1 93.81 94 ASP A N 1
ATOM 742 C CA . ASP A 1 94 ? -15.211 8.906 24.75 1 93.81 94 ASP A CA 1
ATOM 743 C C . ASP A 1 94 ? -14.281 7.727 24.469 1 93.81 94 ASP A C 1
ATOM 745 O O . ASP A 1 94 ? -14.562 6.594 24.844 1 93.81 94 ASP A O 1
ATOM 749 N N . ILE A 1 95 ? -13.188 7.973 23.797 1 94.81 95 ILE A N 1
ATOM 750 C CA . ILE A 1 95 ? -12.234 6.945 23.375 1 94.81 95 ILE A CA 1
ATOM 751 C C . ILE A 1 95 ? -10.828 7.352 23.797 1 94.81 95 ILE A C 1
ATOM 753 O O . ILE A 1 95 ? -10.375 8.453 23.484 1 94.81 95 ILE A O 1
ATOM 757 N N . ASN A 1 96 ? -10.164 6.508 24.5 1 93.44 96 ASN A N 1
ATOM 758 C CA . ASN A 1 96 ? -8.836 6.848 25 1 93.44 96 ASN A CA 1
ATOM 759 C C . ASN A 1 96 ? -7.777 5.875 24.484 1 93.44 96 ASN A C 1
ATOM 761 O O . ASN A 1 96 ? -6.578 6.117 24.641 1 93.44 96 ASN A O 1
ATOM 765 N N . ASN A 1 97 ? -8.219 4.75 23.938 1 96.62 97 ASN A N 1
ATOM 766 C CA . ASN A 1 97 ? -7.352 3.752 23.328 1 96.62 97 ASN A CA 1
ATOM 767 C C . ASN A 1 97 ? -7.711 3.527 21.859 1 96.62 97 ASN A C 1
ATOM 769 O O . ASN A 1 97 ? -8.773 2.988 21.547 1 96.62 97 ASN A O 1
ATOM 773 N N . PHE A 1 98 ? -6.812 3.957 20.938 1 98.25 98 PHE A N 1
ATOM 774 C CA . PHE A 1 98 ? -7.129 3.852 19.516 1 98.25 98 PHE A CA 1
ATOM 775 C C . PHE A 1 98 ? -5.855 3.887 18.672 1 98.25 98 PHE A C 1
ATOM 777 O O . PHE A 1 98 ? -4.789 4.262 19.172 1 98.25 98 PHE A O 1
ATOM 784 N N . VAL A 1 99 ? -5.93 3.377 17.484 1 98.38 99 VAL A N 1
ATOM 785 C CA . VAL A 1 99 ? -4.922 3.623 16.469 1 98.38 99 VAL A CA 1
ATOM 786 C C . VAL A 1 99 ? -5.227 4.938 15.75 1 98.38 99 VAL A C 1
ATOM 788 O O . VAL A 1 99 ? -6.371 5.195 15.367 1 98.38 99 VAL A O 1
ATOM 791 N N . LEU A 1 100 ? -4.27 5.82 15.711 1 98.25 100 LEU A N 1
ATOM 792 C CA . LEU A 1 100 ? -4.414 7.074 14.977 1 98.25 100 LEU A CA 1
ATOM 793 C C . LEU A 1 100 ? -3.717 6.996 13.625 1 98.25 100 LEU A C 1
ATOM 795 O O . LEU A 1 100 ? -2.496 6.84 13.555 1 98.25 100 LEU A O 1
ATOM 799 N N . THR A 1 101 ? -4.473 7 12.578 1 98.56 101 THR A N 1
ATOM 800 C CA . THR A 1 101 ? -3.957 7.004 11.211 1 98.56 101 THR A CA 1
ATOM 801 C C . THR A 1 101 ? -4.109 8.383 10.578 1 98.56 101 THR A C 1
ATOM 803 O O . THR A 1 101 ? -5.227 8.828 10.305 1 98.56 101 THR A O 1
ATOM 806 N N . ASN A 1 102 ? -3 9.078 10.383 1 97.56 102 ASN A N 1
ATOM 807 C CA . ASN A 1 102 ? -2.957 10.414 9.805 1 97.56 102 ASN A CA 1
ATOM 808 C C . ASN A 1 102 ? -2.547 10.375 8.336 1 97.56 102 ASN A C 1
ATOM 810 O O . ASN A 1 102 ? -1.38 10.141 8.016 1 97.56 102 ASN A O 1
ATOM 814 N N . ILE A 1 103 ? -3.537 10.641 7.453 1 98.12 103 ILE A N 1
ATOM 815 C CA . ILE A 1 103 ? -3.299 10.547 6.016 1 98.12 103 ILE A CA 1
ATOM 816 C C . ILE A 1 103 ? -3.049 11.938 5.441 1 98.12 103 ILE A C 1
ATOM 818 O O . ILE A 1 103 ? -3.99 12.648 5.074 1 98.12 103 ILE A O 1
ATOM 822 N N . GLY A 1 104 ? -1.832 12.359 5.285 1 95.75 104 GLY A N 1
ATOM 823 C CA . GLY A 1 104 ? -1.392 13.578 4.613 1 95.75 104 GLY A CA 1
ATOM 824 C C . GLY A 1 104 ? -0.747 13.312 3.266 1 95.75 104 GLY A C 1
ATOM 825 O O . GLY A 1 104 ? -1.321 12.617 2.422 1 95.75 104 GLY A O 1
ATOM 826 N N . THR A 1 105 ? 0.528 13.914 3.189 1 95.31 105 THR A N 1
ATOM 827 C CA . THR A 1 105 ? 1.3 13.57 2.002 1 95.31 105 THR A CA 1
ATOM 828 C C . THR A 1 105 ? 1.572 12.07 1.955 1 95.31 105 THR A C 1
ATOM 830 O O . THR A 1 105 ? 1.393 11.43 0.915 1 95.31 105 THR A O 1
ATOM 833 N N . GLY A 1 106 ? 2.113 11.57 2.947 1 96.81 106 GLY A N 1
ATOM 834 C CA . GLY A 1 106 ? 2.119 10.148 3.256 1 96.81 106 GLY A CA 1
ATOM 835 C C . GLY A 1 106 ? 1.181 9.781 4.391 1 96.81 106 GLY A C 1
ATOM 836 O O . GLY A 1 106 ? 0.243 10.523 4.691 1 96.81 106 GLY A O 1
ATOM 837 N N . THR A 1 107 ? 1.336 8.633 4.98 1 97.94 107 THR A N 1
ATOM 838 C CA . THR A 1 107 ? 0.484 8.18 6.074 1 97.94 107 THR A CA 1
ATOM 839 C C . THR A 1 107 ? 1.323 7.793 7.289 1 97.94 107 THR A C 1
ATOM 841 O O . THR A 1 107 ? 2.307 7.059 7.164 1 97.94 107 THR A O 1
ATOM 844 N N . SER A 1 108 ? 0.998 8.344 8.422 1 96.44 108 SER A N 1
ATOM 845 C CA . SER A 1 108 ? 1.623 8 9.695 1 96.44 108 SER A CA 1
ATOM 846 C C . SER A 1 108 ? 0.628 7.328 10.633 1 96.44 108 SER A C 1
ATOM 848 O O . SER A 1 108 ? -0.532 7.738 10.711 1 96.44 108 SER A O 1
ATOM 850 N N . ILE A 1 109 ? 1.032 6.289 11.305 1 97.88 109 ILE A N 1
ATOM 851 C CA . ILE A 1 109 ? 0.154 5.52 12.18 1 97.88 109 ILE A CA 1
ATOM 852 C C . ILE A 1 109 ? 0.751 5.461 13.578 1 97.88 109 ILE A C 1
ATOM 854 O O . ILE A 1 109 ? 1.954 5.238 13.742 1 97.88 109 ILE A O 1
ATOM 858 N N . HIS A 1 110 ? -0.065 5.68 14.609 1 97.62 110 HIS A N 1
ATOM 859 C CA . HIS A 1 110 ? 0.373 5.703 16 1 97.62 110 HIS A CA 1
ATOM 860 C C . HIS A 1 110 ? -0.573 4.906 16.891 1 97.62 110 HIS A C 1
ATOM 862 O O . HIS A 1 110 ? -1.771 4.82 16.609 1 97.62 110 HIS A O 1
ATOM 868 N N . TYR A 1 111 ? -0.013 4.316 17.938 1 97.69 111 TYR A N 1
ATOM 869 C CA . TYR A 1 111 ? -0.804 3.795 19.047 1 97.69 111 TYR A CA 1
ATOM 870 C C . TYR A 1 111 ? -1.062 4.875 20.094 1 97.69 111 TYR A C 1
ATOM 872 O O . TYR A 1 111 ? -0.14 5.59 20.5 1 97.69 111 TYR A O 1
ATOM 880 N N . ILE A 1 112 ? -2.248 4.992 20.484 1 97.62 112 ILE A N 1
ATOM 881 C CA . ILE A 1 112 ? -2.588 5.934 21.547 1 97.62 112 ILE A CA 1
ATOM 882 C C . ILE A 1 112 ? -3.211 5.18 22.719 1 97.62 112 ILE A C 1
ATOM 884 O O . ILE A 1 112 ? -4.145 4.395 22.531 1 97.62 112 ILE A O 1
ATOM 888 N N . TYR A 1 113 ? -2.646 5.328 23.906 1 94.5 113 TYR A N 1
ATOM 889 C CA . TYR A 1 113 ? -3.191 4.863 25.172 1 94.5 113 TYR A CA 1
ATOM 890 C C . TYR A 1 113 ? -3.318 6.016 26.156 1 94.5 113 TYR A C 1
ATOM 892 O O . TYR A 1 113 ? -2.334 6.418 26.781 1 94.5 113 TYR A O 1
ATOM 900 N N . ASN A 1 114 ? -4.52 6.449 26.359 1 89.5 114 ASN A N 1
ATOM 901 C CA . ASN A 1 114 ? -4.707 7.625 27.203 1 89.5 114 ASN A CA 1
ATOM 902 C C . ASN A 1 114 ? -3.787 8.766 26.781 1 89.5 114 ASN A C 1
ATOM 904 O O . ASN A 1 114 ? -3.867 9.25 25.656 1 89.5 114 ASN A O 1
ATOM 908 N N . ASP A 1 115 ? -2.818 9.117 27.562 1 82.69 115 ASP A N 1
ATOM 909 C CA . ASP A 1 115 ? -1.983 10.273 27.234 1 82.69 115 ASP A CA 1
ATOM 910 C C . ASP A 1 115 ? -0.634 9.828 26.672 1 82.69 115 ASP A C 1
ATOM 912 O O . ASP A 1 115 ? 0.245 10.656 26.438 1 82.69 115 ASP A O 1
ATOM 916 N N . GLN A 1 116 ? -0.557 8.57 26.438 1 91.38 116 GLN A N 1
ATOM 917 C CA . GLN A 1 116 ? 0.69 8.062 25.891 1 91.38 116 GLN A CA 1
ATOM 918 C C . GLN A 1 116 ? 0.524 7.699 24.406 1 91.38 116 GLN A C 1
ATOM 920 O O . GLN A 1 116 ? -0.562 7.305 23.984 1 91.38 116 GLN A O 1
ATOM 925 N N . TYR A 1 117 ? 1.631 7.941 23.656 1 92.12 117 TYR A N 1
ATOM 926 C CA . TYR A 1 117 ? 1.62 7.594 22.25 1 92.12 117 TYR A CA 1
ATOM 927 C C . TYR A 1 117 ? 2.918 6.906 21.844 1 92.12 117 TYR A C 1
ATOM 929 O O . TYR A 1 117 ? 3.973 7.16 22.438 1 92.12 117 TYR A O 1
ATOM 937 N N . ILE A 1 118 ? 2.812 5.965 20.922 1 94 118 ILE A N 1
ATOM 938 C CA . ILE A 1 118 ? 3.943 5.27 20.328 1 94 118 ILE A CA 1
ATOM 939 C C . ILE A 1 118 ? 3.795 5.258 18.812 1 94 118 ILE A C 1
ATOM 941 O O . ILE A 1 118 ? 2.736 4.906 18.281 1 94 118 ILE A O 1
ATOM 945 N N . ARG A 1 119 ? 4.844 5.742 18.141 1 93.19 119 ARG A N 1
ATOM 946 C CA . ARG A 1 119 ? 4.797 5.598 16.688 1 93.19 119 ARG A CA 1
ATOM 947 C C . ARG A 1 119 ? 4.746 4.129 16.297 1 93.19 119 ARG A C 1
ATOM 949 O O . ARG A 1 119 ? 5.602 3.338 16.703 1 93.19 119 ARG A O 1
ATOM 956 N N . ALA A 1 120 ? 3.764 3.758 15.602 1 94.5 120 ALA A N 1
ATOM 957 C CA . ALA A 1 120 ? 3.592 2.371 15.172 1 94.5 120 ALA A CA 1
ATOM 958 C C . ALA A 1 120 ? 4.27 2.123 13.828 1 94.5 120 ALA A C 1
ATOM 960 O O . ALA A 1 120 ? 4.934 1.103 13.641 1 94.5 120 ALA A O 1
ATOM 961 N N . GLY A 1 121 ? 4.074 2.98 12.93 1 93.88 121 GLY A N 1
ATOM 962 C CA . GLY A 1 121 ? 4.613 2.848 11.586 1 93.88 121 GLY A CA 1
ATOM 963 C C . GLY A 1 121 ? 3.998 3.816 10.594 1 93.88 121 GLY A C 1
ATOM 964 O O . GLY A 1 121 ? 3.604 4.926 10.969 1 93.88 121 GLY A O 1
ATOM 965 N N . GLY A 1 122 ? 4.082 3.434 9.336 1 95.69 122 GLY A N 1
ATOM 966 C CA . GLY A 1 122 ? 3.535 4.27 8.273 1 95.69 122 GLY A CA 1
ATOM 967 C C . GLY A 1 122 ? 3.826 3.736 6.887 1 95.69 122 GLY A C 1
ATOM 968 O O . GLY A 1 122 ? 4.242 2.586 6.73 1 95.69 122 GLY A O 1
ATOM 969 N N . THR A 1 123 ? 3.5 4.562 5.883 1 97.69 123 THR A N 1
ATOM 970 C CA . THR A 1 123 ? 3.719 4.258 4.473 1 97.69 123 THR A CA 1
ATOM 971 C C . THR A 1 123 ? 3.811 5.539 3.65 1 97.69 123 THR A C 1
ATOM 973 O O . THR A 1 123 ? 3.289 6.582 4.051 1 97.69 123 THR A O 1
ATOM 976 N N . GLY A 1 124 ? 4.516 5.449 2.59 1 97.88 124 GLY A N 1
ATOM 977 C CA . GLY A 1 124 ? 4.586 6.574 1.67 1 97.88 124 GLY A CA 1
ATOM 978 C C . GLY A 1 124 ? 3.32 6.758 0.855 1 97.88 124 GLY A C 1
ATOM 979 O O . GLY A 1 124 ? 3.205 7.719 0.091 1 97.88 124 GLY A O 1
ATOM 980 N N . VAL A 1 125 ? 2.354 5.879 0.996 1 98.81 125 VAL A N 1
ATOM 981 C CA . VAL A 1 125 ? 1.091 5.957 0.271 1 98.81 125 VAL A CA 1
ATOM 982 C C . VAL A 1 125 ? 0.139 6.91 0.991 1 98.81 125 VAL A C 1
ATOM 984 O O . VAL A 1 125 ? -0.127 6.746 2.184 1 98.81 125 VAL A O 1
ATOM 987 N N . GLY A 1 126 ? -0.342 7.902 0.369 1 98.12 126 GLY A N 1
ATOM 988 C CA . GLY A 1 126 ? -1.242 8.914 0.909 1 98.12 126 GLY A CA 1
ATOM 989 C C . GLY A 1 126 ? -1.706 9.914 -0.129 1 98.12 126 GLY A C 1
ATOM 990 O O . GLY A 1 126 ? -1.938 9.555 -1.285 1 98.12 126 GLY A O 1
ATOM 991 N N . GLY A 1 127 ? -1.9 11.133 0.308 1 97.38 127 GLY A N 1
ATOM 992 C CA . GLY A 1 127 ? -2.367 12.172 -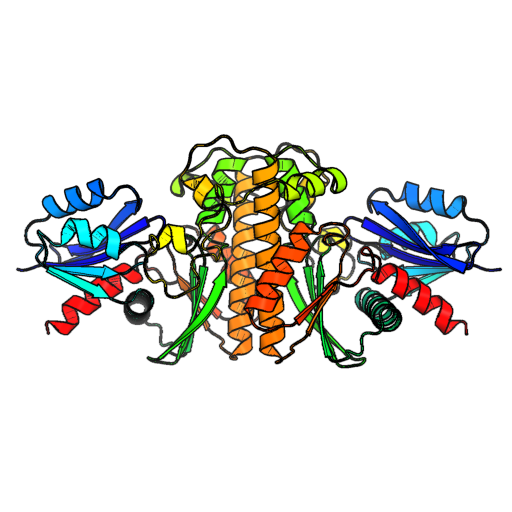0.592 1 97.38 127 GLY A CA 1
ATOM 993 C C . GLY A 1 127 ? -1.381 12.484 -1.702 1 97.38 127 GLY A C 1
ATOM 994 O O . GLY A 1 127 ? -1.782 12.828 -2.818 1 97.38 127 GLY A O 1
ATOM 995 N N . GLY A 1 128 ? -0.108 12.484 -1.345 1 97.31 128 GLY A N 1
ATOM 996 C CA . GLY A 1 128 ? 0.888 12.695 -2.383 1 97.31 128 GLY A CA 1
ATOM 997 C C . GLY A 1 128 ? 0.807 11.68 -3.504 1 97.31 128 GLY A C 1
ATOM 998 O O . GLY A 1 128 ? 1.006 12.016 -4.672 1 97.31 128 GLY A O 1
ATOM 999 N N . THR A 1 129 ? 0.553 10.438 -3.189 1 98.62 129 THR A N 1
ATOM 1000 C CA . THR A 1 129 ? 0.375 9.383 -4.18 1 98.62 129 THR A CA 1
ATOM 1001 C C . THR A 1 129 ? -0.852 9.656 -5.047 1 98.62 129 THR A C 1
ATOM 1003 O O . THR A 1 129 ? -0.791 9.539 -6.273 1 98.62 129 THR A O 1
ATOM 1006 N N . ILE A 1 130 ? -1.958 10.039 -4.352 1 98.44 130 ILE A N 1
ATOM 1007 C CA . ILE A 1 130 ? -3.186 10.359 -5.074 1 98.44 130 ILE A CA 1
ATOM 1008 C C . ILE A 1 130 ? -2.912 11.453 -6.098 1 98.44 130 ILE A C 1
ATOM 1010 O O . ILE A 1 130 ? -3.195 11.281 -7.289 1 98.44 130 ILE A O 1
ATOM 1014 N N . MET A 1 131 ? -2.312 12.484 -5.684 1 97.44 131 MET A N 1
ATOM 1015 C CA . MET A 1 131 ? -2.148 13.664 -6.535 1 97.44 131 MET A CA 1
ATOM 1016 C C . MET A 1 131 ? -1.097 13.414 -7.609 1 97.44 131 MET A C 1
ATOM 1018 O O . MET A 1 131 ? -1.254 13.844 -8.75 1 97.44 131 MET A O 1
ATOM 1022 N N . GLY A 1 132 ? -0.018 12.781 -7.227 1 97.94 132 GLY A N 1
ATOM 1023 C CA . GLY A 1 132 ? 1.002 12.453 -8.211 1 97.94 132 GLY A CA 1
ATOM 1024 C C . GLY A 1 132 ? 0.48 11.594 -9.344 1 97.94 132 GLY A C 1
ATOM 1025 O O . GLY A 1 132 ? 0.66 11.93 -10.516 1 97.94 132 GLY A O 1
ATOM 1026 N N . LEU A 1 133 ? -0.189 10.492 -9.031 1 98.56 133 LEU A N 1
ATOM 1027 C CA . LEU A 1 133 ? -0.735 9.594 -10.047 1 98.56 133 LEU A CA 1
ATOM 1028 C C . LEU A 1 133 ? -1.86 10.273 -10.82 1 98.56 133 LEU A C 1
ATOM 1030 O O . LEU A 1 133 ? -2.008 10.047 -12.023 1 98.56 133 LEU A O 1
ATOM 1034 N N . SER A 1 134 ? -2.697 11.078 -10.117 1 98.31 134 SER A N 1
ATOM 1035 C CA . SER A 1 134 ? -3.748 11.812 -10.805 1 98.31 134 SER A CA 1
ATOM 1036 C C . SER A 1 134 ? -3.17 12.695 -11.906 1 98.31 134 SER A C 1
ATOM 1038 O O . SER A 1 134 ? -3.641 12.664 -13.047 1 98.31 134 SER A O 1
ATOM 1040 N N . LYS A 1 135 ? -2.168 13.453 -11.523 1 97.56 135 LYS A N 1
ATOM 1041 C CA . LYS A 1 135 ? -1.556 14.352 -12.492 1 97.56 135 LYS A CA 1
ATOM 1042 C C . LYS A 1 135 ? -0.938 13.578 -13.656 1 97.56 135 LYS A C 1
ATOM 1044 O O . LYS A 1 135 ? -1.185 13.891 -14.82 1 97.56 135 LYS A O 1
ATOM 1049 N N . LEU A 1 136 ? -0.187 12.578 -13.391 1 97.5 136 LEU A N 1
ATOM 1050 C CA . LEU A 1 136 ? 0.54 11.82 -14.406 1 97.5 136 LEU A CA 1
ATOM 1051 C C . LEU A 1 136 ? -0.425 11.125 -15.367 1 97.5 136 LEU A C 1
ATOM 1053 O O . LEU A 1 136 ? -0.151 11.023 -16.562 1 97.5 136 LEU A O 1
ATOM 1057 N N . LEU A 1 137 ? -1.586 10.688 -14.82 1 97.44 137 LEU A N 1
ATOM 1058 C CA . LEU A 1 137 ? -2.459 9.828 -15.609 1 97.44 137 LEU A CA 1
ATOM 1059 C C . LEU A 1 137 ? -3.57 10.633 -16.266 1 97.44 137 LEU A C 1
ATOM 1061 O O . LEU A 1 137 ? -4.125 10.211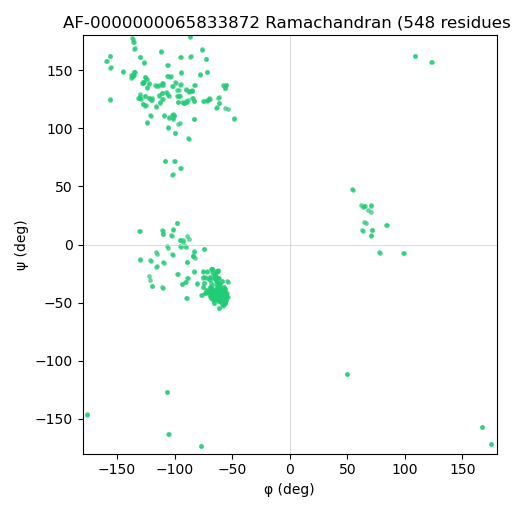 -17.281 1 97.44 137 LEU A O 1
ATOM 1065 N N . THR A 1 138 ? -3.936 11.805 -15.68 1 97.25 138 THR A N 1
ATOM 1066 C CA . THR A 1 138 ? -5.129 12.492 -16.156 1 97.25 138 THR A CA 1
ATOM 1067 C C . THR A 1 138 ? -4.832 13.969 -16.438 1 97.25 138 THR A C 1
ATOM 1069 O O . THR A 1 138 ? -5.672 14.68 -16.984 1 97.25 138 THR A O 1
ATOM 1072 N N . ASN A 1 139 ? -3.686 14.484 -15.977 1 95.62 139 ASN A N 1
ATOM 1073 C CA . ASN A 1 139 ? -3.285 15.883 -16.078 1 95.62 139 ASN A CA 1
ATOM 1074 C C . ASN A 1 139 ? -4.102 16.766 -15.148 1 95.62 139 ASN A C 1
ATOM 1076 O O . ASN A 1 139 ? -4.105 17.984 -15.289 1 95.62 139 ASN A O 1
ATOM 1080 N N . ILE A 1 140 ? -4.84 16.172 -14.242 1 95.88 140 ILE A N 1
ATOM 1081 C CA . ILE A 1 140 ? -5.551 16.906 -13.211 1 95.88 140 ILE A CA 1
ATOM 1082 C C . ILE A 1 140 ? -4.68 17.016 -11.961 1 95.88 140 ILE A C 1
ATOM 1084 O O . ILE A 1 140 ? -4.297 15.992 -11.375 1 95.88 140 ILE A O 1
ATOM 1088 N N . ASP A 1 141 ? -4.371 18.172 -11.477 1 93 141 ASP A N 1
ATOM 1089 C CA . ASP A 1 141 ? -3.342 18.297 -10.453 1 93 141 ASP A CA 1
ATOM 1090 C C . ASP A 1 141 ? -3.834 19.141 -9.273 1 93 141 ASP A C 1
ATOM 1092 O O . ASP A 1 141 ? -3.037 19.578 -8.445 1 93 141 ASP A O 1
ATOM 1096 N N . HIS A 1 142 ? -5.156 19.438 -9.188 1 92.19 142 HIS A N 1
ATOM 1097 C CA . HIS A 1 142 ? -5.75 20.078 -8.023 1 92.19 142 HIS A CA 1
ATOM 1098 C C . HIS A 1 142 ? -6.672 19.125 -7.273 1 92.19 142 HIS A C 1
ATOM 1100 O O . HIS A 1 142 ? -7.543 18.5 -7.879 1 92.19 142 HIS A O 1
ATOM 1106 N N . PHE A 1 143 ? -6.418 19.109 -6.008 1 92.06 143 PHE A N 1
ATOM 1107 C CA . PHE A 1 143 ? -7.152 18.172 -5.168 1 92.06 143 PHE A CA 1
ATOM 1108 C C . PHE A 1 143 ? -8.656 18.375 -5.312 1 92.06 143 PHE A C 1
ATOM 1110 O O . PHE A 1 143 ? -9.414 17.406 -5.434 1 92.06 143 PHE A O 1
ATOM 1117 N N . GLU A 1 144 ? -9.094 19.594 -5.348 1 91.88 144 GLU A N 1
ATOM 1118 C CA . GLU A 1 144 ? -10.508 19.953 -5.402 1 91.88 144 GLU A CA 1
ATOM 1119 C C . GLU A 1 144 ? -11.133 19.531 -6.73 1 91.88 144 GLU A C 1
ATOM 1121 O O . GLU A 1 144 ? -12.352 19.375 -6.832 1 91.88 144 GLU A O 1
ATOM 1126 N N . ASP A 1 145 ? -10.289 19.328 -7.762 1 95.44 145 ASP A N 1
ATOM 1127 C CA . ASP A 1 145 ? -10.781 18.875 -9.055 1 95.44 145 ASP A CA 1
ATOM 1128 C C . ASP A 1 145 ? -10.812 17.344 -9.125 1 95.44 145 ASP A C 1
ATOM 1130 O O . ASP A 1 145 ? -11.633 16.766 -9.844 1 95.44 145 ASP A O 1
ATOM 1134 N N . VAL A 1 146 ? -9.938 16.719 -8.391 1 96.31 146 VAL A N 1
ATOM 1135 C CA . VAL A 1 146 ? -9.805 15.273 -8.391 1 96.31 146 VAL A CA 1
ATOM 1136 C C . VAL A 1 146 ? -11 14.648 -7.664 1 96.31 146 VAL A C 1
ATOM 1138 O O . VAL A 1 146 ? -11.602 13.695 -8.156 1 96.31 146 VAL A O 1
ATOM 1141 N N . ILE A 1 147 ? -11.422 15.18 -6.59 1 95 147 ILE A N 1
ATOM 1142 C CA . ILE A 1 147 ? -12.328 14.57 -5.629 1 95 147 ILE A CA 1
ATOM 1143 C C . ILE A 1 147 ? -13.711 14.398 -6.266 1 95 147 ILE A C 1
ATOM 1145 O O . ILE A 1 147 ? -14.297 13.312 -6.199 1 95 147 ILE A O 1
ATOM 1149 N N . PRO A 1 148 ? -14.25 15.43 -6.969 1 94.62 148 PRO A N 1
ATOM 1150 C CA . PRO A 1 148 ? -15.578 15.25 -7.555 1 94.62 148 PRO A CA 1
ATOM 1151 C C . PRO A 1 148 ? -15.609 14.156 -8.617 1 94.62 148 PRO A C 1
ATOM 1153 O O . PRO A 1 148 ? -16.625 13.469 -8.781 1 94.62 148 PRO A O 1
ATOM 1156 N N . LEU A 1 149 ? -14.547 13.961 -9.297 1 95.69 149 LEU A N 1
ATOM 1157 C CA . LEU A 1 149 ? -14.492 12.977 -10.375 1 95.69 149 LEU A CA 1
ATOM 1158 C C . LEU A 1 149 ? -14.414 11.562 -9.8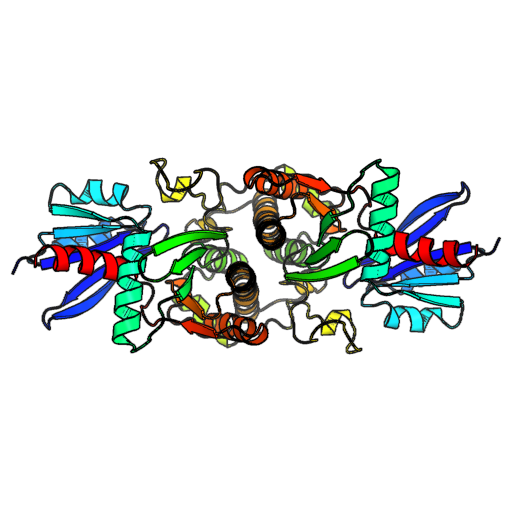12 1 95.69 149 LEU A C 1
ATOM 1160 O O . LEU A 1 149 ? -14.867 10.609 -10.453 1 95.69 149 LEU A O 1
ATOM 1164 N N . THR A 1 150 ? -13.844 11.414 -8.648 1 94.81 150 THR A N 1
ATOM 1165 C CA . THR A 1 150 ? -13.742 10.094 -8.039 1 94.81 150 THR A CA 1
ATOM 1166 C C . THR A 1 150 ? -15.133 9.555 -7.691 1 94.81 150 THR A C 1
ATOM 1168 O O . THR A 1 150 ? -15.336 8.336 -7.676 1 94.81 150 THR A O 1
ATOM 1171 N N . LYS A 1 151 ? -16.047 10.406 -7.43 1 91.06 151 LYS A N 1
ATOM 1172 C CA . LYS A 1 151 ? -17.406 10.031 -7.008 1 91.06 151 LYS A CA 1
ATOM 1173 C C . LYS A 1 151 ? -18.172 9.375 -8.148 1 91.06 151 LYS A C 1
ATOM 1175 O O . LYS A 1 151 ? -19.047 8.531 -7.91 1 91.06 151 LYS A O 1
ATOM 1180 N N . VAL A 1 152 ? -17.844 9.719 -9.336 1 94.69 152 VAL A N 1
ATOM 1181 C CA . VAL A 1 152 ? -18.625 9.234 -10.461 1 94.69 152 VAL A CA 1
ATOM 1182 C C . VAL A 1 152 ? -17.859 8.156 -11.211 1 94.69 152 VAL A C 1
ATOM 1184 O O . VAL A 1 152 ? -18.359 7.578 -12.18 1 94.69 152 VAL A O 1
ATOM 1187 N N . GLY A 1 153 ? -16.656 7.887 -10.781 1 96.44 153 GLY A N 1
ATOM 1188 C CA . GLY A 1 153 ? -15.836 6.887 -11.445 1 96.44 153 GLY A CA 1
ATOM 1189 C C . GLY A 1 153 ? -16.094 5.477 -10.961 1 96.44 153 GLY A C 1
ATOM 1190 O O . GLY A 1 153 ? -16.672 5.281 -9.883 1 96.44 153 GLY A O 1
ATOM 1191 N N . SER A 1 154 ? -15.664 4.551 -11.773 1 96.56 154 SER A N 1
ATOM 1192 C CA . SER A 1 154 ? -15.773 3.133 -11.438 1 96.56 154 SER A CA 1
ATOM 1193 C C . SER A 1 154 ? -14.43 2.428 -11.578 1 96.56 154 SER A C 1
ATOM 1195 O O . SER A 1 154 ? -13.688 2.678 -12.531 1 96.56 154 SER A O 1
ATOM 1197 N N . ARG A 1 155 ? -14.164 1.56 -10.641 1 97 155 ARG A N 1
ATOM 1198 C CA . ARG A 1 155 ? -12.906 0.828 -10.648 1 97 155 ARG A CA 1
ATOM 1199 C C . ARG A 1 155 ? -13.031 -0.479 -11.422 1 97 155 ARG A C 1
ATOM 1201 O O . ARG A 1 155 ? -12.055 -1.209 -11.586 1 97 155 ARG A O 1
ATOM 1208 N N . LYS A 1 156 ? -14.164 -0.803 -11.914 1 94.44 156 LYS A N 1
ATOM 1209 C CA . LYS A 1 156 ? -14.531 -2.111 -12.453 1 94.44 156 LYS A CA 1
ATOM 1210 C C . LYS A 1 156 ? -13.648 -2.492 -13.633 1 94.44 156 LYS A C 1
ATOM 1212 O O . LYS A 1 156 ? -13.32 -3.666 -13.812 1 94.44 156 LYS A O 1
ATOM 1217 N N . GLU A 1 157 ? -13.273 -1.499 -14.375 1 95.19 157 GLU A N 1
ATOM 1218 C CA . GLU A 1 157 ? -12.539 -1.804 -15.594 1 95.19 157 GLU A CA 1
ATOM 1219 C C . GLU A 1 157 ? -11.031 -1.725 -15.367 1 95.19 157 GLU A C 1
ATOM 1221 O O . GLU A 1 157 ? -10.242 -2.01 -16.266 1 95.19 157 GLU A O 1
ATOM 1226 N N . LEU A 1 158 ? -10.648 -1.384 -14.195 1 97.81 158 LEU A N 1
ATOM 1227 C CA . LEU A 1 158 ? -9.227 -1.166 -13.945 1 97.81 158 LEU A CA 1
ATOM 1228 C C . LEU A 1 158 ? -8.703 -2.125 -12.883 1 97.81 158 LEU A C 1
ATOM 1230 O O . LEU A 1 158 ? -7.566 -2.59 -12.961 1 97.81 158 LEU A O 1
ATOM 1234 N N . ASP A 1 159 ? -9.492 -2.441 -11.891 1 97.81 159 ASP A N 1
ATOM 1235 C CA . ASP A 1 159 ? -9.117 -3.375 -10.828 1 97.81 159 ASP A CA 1
ATOM 1236 C C . ASP A 1 159 ? -9.602 -4.789 -11.141 1 97.81 159 ASP A C 1
ATOM 1238 O O . ASP A 1 159 ? -10.617 -4.965 -11.82 1 97.81 159 ASP A O 1
ATOM 1242 N N . ILE A 1 160 ? -8.844 -5.746 -10.695 1 96.38 160 ILE A N 1
ATOM 1243 C CA . ILE A 1 160 ? -9.289 -7.137 -10.695 1 96.38 160 ILE A CA 1
ATOM 1244 C C . ILE A 1 160 ? -9.883 -7.492 -9.336 1 96.38 160 ILE A C 1
ATOM 1246 O O . ILE A 1 160 ? -9.258 -7.258 -8.297 1 96.38 160 ILE A O 1
ATOM 1250 N N . THR A 1 161 ? -11.102 -8.039 -9.312 1 95.44 161 THR A N 1
ATOM 1251 C CA . THR A 1 161 ? -11.703 -8.516 -8.078 1 95.44 161 THR A CA 1
ATOM 1252 C C . THR A 1 161 ? -11.453 -10.016 -7.898 1 95.44 161 THR A C 1
ATOM 1254 O O . THR A 1 161 ? -11.047 -10.695 -8.844 1 95.44 161 THR A O 1
ATOM 1257 N N . VAL A 1 162 ? -11.602 -10.5 -6.688 1 93.5 162 VAL A N 1
ATOM 1258 C CA . VAL A 1 162 ? -11.508 -11.93 -6.406 1 93.5 162 VAL A CA 1
ATOM 1259 C C . VAL A 1 162 ? -12.492 -12.695 -7.293 1 93.5 162 VAL A C 1
ATOM 1261 O O . VAL A 1 162 ? -12.156 -13.734 -7.852 1 93.5 162 VAL A O 1
ATOM 1264 N N . GLY A 1 163 ? -13.703 -12.141 -7.449 1 92.5 163 GLY A N 1
ATOM 1265 C CA . GLY A 1 163 ? -14.695 -12.75 -8.32 1 92.5 163 GLY A CA 1
ATOM 1266 C C . GLY A 1 163 ? -14.227 -12.867 -9.758 1 92.5 163 GLY A C 1
ATOM 1267 O O . GLY A 1 163 ? -14.555 -13.844 -10.445 1 92.5 163 GLY A O 1
ATOM 1268 N N . ASP A 1 164 ? -13.516 -11.891 -10.258 1 91.69 164 ASP A N 1
ATOM 1269 C CA . ASP A 1 164 ? -12.969 -11.93 -11.609 1 91.69 164 ASP A CA 1
ATOM 1270 C C . ASP A 1 164 ? -12 -13.094 -11.773 1 91.69 164 ASP A C 1
ATOM 1272 O O . ASP A 1 164 ? -11.891 -13.672 -12.859 1 91.69 164 ASP A O 1
ATOM 1276 N N . ILE A 1 165 ? -11.211 -13.438 -10.766 1 89.69 165 ILE A N 1
ATOM 1277 C CA . ILE A 1 165 ? -10.211 -14.492 -10.828 1 89.69 165 ILE A CA 1
ATOM 1278 C C . ILE A 1 165 ? -10.891 -15.859 -10.742 1 89.69 165 ILE A C 1
ATOM 1280 O O . ILE A 1 165 ? -10.633 -16.75 -11.562 1 89.69 165 ILE A O 1
ATOM 1284 N N . TYR A 1 166 ? -11.859 -16.016 -9.852 1 85.81 166 TYR A N 1
ATOM 1285 C CA . TYR A 1 166 ? -12.43 -17.328 -9.539 1 85.81 166 TYR A CA 1
ATOM 1286 C C . TYR A 1 166 ? -13.695 -17.578 -10.352 1 85.81 166 TYR A C 1
ATOM 1288 O O . TYR A 1 166 ? -14.242 -18.672 -10.328 1 85.81 166 TYR A O 1
ATOM 1296 N N . GLY A 1 167 ? -14.062 -16.719 -11.219 1 79.56 167 GLY A N 1
ATOM 1297 C CA . GLY A 1 167 ? -15.188 -16.922 -12.125 1 79.56 167 GLY A CA 1
ATOM 1298 C C . GLY A 1 167 ? -16.516 -17.078 -11.406 1 79.56 167 GLY A C 1
ATOM 1299 O O . GLY A 1 167 ? -17.344 -17.891 -11.805 1 79.56 167 GLY A O 1
ATOM 1300 N N . GLY A 1 168 ? -16.656 -16.438 -10.375 1 70.75 168 GLY A N 1
ATOM 1301 C CA . GLY A 1 168 ? -17.922 -16.484 -9.672 1 70.75 168 GLY A CA 1
ATOM 1302 C C . GLY A 1 168 ? -18.125 -17.766 -8.867 1 70.75 168 GLY A C 1
ATOM 1303 O O . GLY A 1 168 ? -19.141 -17.938 -8.211 1 70.75 168 GLY A O 1
ATOM 1304 N N . ILE A 1 169 ? -17.203 -18.672 -9.039 1 69.5 169 ILE A N 1
ATOM 1305 C CA . ILE A 1 169 ? -17.297 -19.891 -8.242 1 69.5 169 ILE A CA 1
ATOM 1306 C C . ILE A 1 169 ? -16.844 -19.609 -6.816 1 69.5 169 ILE A C 1
ATOM 1308 O O . ILE A 1 169 ? -16.312 -18.531 -6.527 1 69.5 169 ILE A O 1
ATOM 1312 N N . LEU A 1 170 ? -17.094 -20.531 -5.883 1 69.62 170 LEU A N 1
ATOM 1313 C CA . LEU A 1 170 ? -16.75 -20.359 -4.48 1 69.62 170 LEU A CA 1
ATOM 1314 C C . LEU A 1 170 ? -15.258 -20.062 -4.328 1 69.62 170 LEU A C 1
ATOM 1316 O O . LEU A 1 170 ? -14.414 -20.734 -4.938 1 69.62 170 LEU A O 1
ATOM 1320 N N . SER A 1 171 ? -15.047 -18.906 -3.809 1 74.62 171 SER A N 1
ATOM 1321 C CA . SER A 1 171 ? -13.688 -18.453 -3.549 1 74.62 171 SER A CA 1
ATOM 1322 C C . SER A 1 171 ? -13.359 -18.484 -2.059 1 74.62 171 SER A C 1
ATOM 1324 O O . SER A 1 171 ? -14.266 -18.547 -1.225 1 74.62 171 SER A O 1
ATOM 1326 N N . PRO A 1 172 ? -12.07 -18.609 -1.731 1 73.19 172 PRO A N 1
ATOM 1327 C CA . PRO A 1 172 ? -11.664 -18.641 -0.323 1 73.19 172 PRO A CA 1
ATOM 1328 C C . PRO A 1 172 ? -12.008 -17.344 0.415 1 73.19 172 PRO A C 1
ATOM 1330 O O . PRO A 1 172 ? -12.062 -17.328 1.646 1 73.19 172 PRO A O 1
ATOM 1333 N N . ILE A 1 173 ? -12.172 -16.219 -0.356 1 82 173 ILE A N 1
ATOM 1334 C CA . ILE A 1 173 ? -12.508 -14.938 0.253 1 82 173 ILE A CA 1
ATOM 1335 C C . ILE A 1 173 ? -13.617 -14.266 -0.551 1 82 173 ILE A C 1
ATOM 1337 O O . ILE A 1 173 ? -13.969 -14.719 -1.641 1 82 173 ILE A O 1
ATOM 1341 N N . ASP A 1 174 ? -14.211 -13.195 -0.008 1 89 174 ASP A N 1
ATOM 1342 C CA . ASP A 1 174 ? -15.359 -12.516 -0.597 1 89 174 ASP A CA 1
ATOM 1343 C C . ASP A 1 174 ? -15.062 -12.07 -2.029 1 89 174 ASP A C 1
ATOM 1345 O O . ASP A 1 174 ? -14.008 -11.5 -2.301 1 89 174 ASP A O 1
ATOM 1349 N N . ASN A 1 175 ? -15.938 -12.281 -2.936 1 90.5 175 ASN A N 1
ATOM 1350 C CA . ASN A 1 175 ? -15.797 -12.031 -4.367 1 90.5 175 ASN A CA 1
ATOM 1351 C C . ASN A 1 175 ? -15.633 -10.547 -4.668 1 90.5 175 ASN A C 1
ATOM 1353 O O . ASN A 1 175 ? -15.039 -10.172 -5.68 1 90.5 175 ASN A O 1
ATOM 1357 N N . SER A 1 176 ? -16.141 -9.734 -3.809 1 90.06 176 SER A N 1
ATOM 1358 C CA . SER A 1 176 ? -16.172 -8.305 -4.094 1 90.06 176 SER A CA 1
ATOM 1359 C C . SER A 1 176 ? -14.844 -7.648 -3.727 1 90.06 176 SER A C 1
ATOM 1361 O O . SER A 1 176 ? -14.586 -6.508 -4.117 1 90.06 176 SER A O 1
ATOM 1363 N N . LEU A 1 177 ? -13.961 -8.359 -3.043 1 93.44 177 LEU A N 1
ATOM 1364 C CA . LEU A 1 177 ? -12.688 -7.797 -2.609 1 93.44 177 LEU A CA 1
ATOM 1365 C C . LEU A 1 177 ? -11.75 -7.594 -3.795 1 93.44 177 LEU A C 1
ATOM 1367 O O . LEU A 1 177 ? -11.859 -8.297 -4.801 1 93.44 177 LEU A O 1
ATOM 1371 N N . THR A 1 178 ? -10.961 -6.629 -3.693 1 96.62 178 THR A N 1
ATOM 1372 C CA . THR A 1 178 ? -9.969 -6.348 -4.727 1 96.62 178 THR A CA 1
ATOM 1373 C C . THR A 1 178 ? -8.852 -7.391 -4.699 1 96.62 178 THR A C 1
ATOM 1375 O O . THR A 1 178 ? -8.219 -7.602 -3.666 1 96.62 178 THR A O 1
ATOM 1378 N N . ALA A 1 179 ? -8.609 -8.047 -5.82 1 96.31 179 ALA A N 1
ATOM 1379 C CA . ALA A 1 179 ? -7.508 -8.992 -5.969 1 96.31 179 ALA A CA 1
ATOM 1380 C C . ALA A 1 179 ? -6.25 -8.297 -6.477 1 96.31 179 ALA A C 1
ATOM 1382 O O . ALA A 1 179 ? -5.133 -8.711 -6.156 1 96.31 179 ALA A O 1
ATOM 1383 N N . SER A 1 180 ? -6.492 -7.281 -7.27 1 97.94 180 SER A N 1
ATOM 1384 C CA . SER A 1 180 ? -5.363 -6.531 -7.805 1 97.94 180 SER A CA 1
ATOM 1385 C C . SER A 1 180 ? -5.773 -5.113 -8.195 1 97.94 180 SER A C 1
ATOM 1387 O O . SER A 1 180 ? -6.695 -4.926 -8.992 1 97.94 180 SER A O 1
ATOM 1389 N N . ASN A 1 181 ? -5.074 -4.129 -7.637 1 98.62 181 ASN A N 1
ATOM 1390 C CA . ASN A 1 181 ? -5.254 -2.74 -8.055 1 98.62 181 ASN A CA 1
ATOM 1391 C C . ASN A 1 181 ? -4.609 -2.471 -9.406 1 98.62 181 ASN A C 1
ATOM 1393 O O . ASN A 1 181 ? -3.418 -2.725 -9.594 1 98.62 181 ASN A O 1
ATOM 1397 N N . PHE A 1 182 ? -5.398 -1.978 -10.414 1 98.38 182 PHE A N 1
ATOM 1398 C CA . PHE A 1 182 ? -4.984 -1.615 -11.766 1 98.38 182 PHE A CA 1
ATOM 1399 C C . PHE A 1 182 ? -4.641 -2.859 -12.578 1 98.38 182 PHE A C 1
ATOM 1401 O O . PHE A 1 182 ? -4.121 -2.754 -13.695 1 98.38 182 PHE A O 1
ATOM 1408 N N . GLY A 1 183 ? -4.91 -4.012 -12.031 1 97.12 183 GLY A N 1
ATOM 1409 C CA . GLY A 1 183 ? -4.492 -5.242 -12.68 1 97.12 183 GLY A CA 1
ATOM 1410 C C . GLY A 1 183 ? -5.137 -5.445 -14.039 1 97.12 183 GLY A C 1
ATOM 1411 O O . GLY A 1 183 ? -4.531 -6.031 -14.938 1 97.12 183 GLY A O 1
ATOM 1412 N N . LYS A 1 184 ? -6.359 -5.004 -14.172 1 95.19 184 LYS A N 1
ATOM 1413 C CA . LYS A 1 184 ? -7.086 -5.195 -15.422 1 95.19 184 LYS A CA 1
ATOM 1414 C C . LYS A 1 184 ? -6.504 -4.32 -16.531 1 95.19 184 LYS A C 1
ATOM 1416 O O . LYS A 1 184 ? -6.594 -4.664 -17.719 1 95.19 184 LYS A O 1
ATOM 1421 N N . ALA A 1 185 ? -5.957 -3.195 -16.172 1 94.81 185 ALA A N 1
ATOM 1422 C CA . ALA A 1 185 ? -5.371 -2.277 -17.141 1 94.81 185 ALA A CA 1
ATOM 1423 C C . ALA A 1 185 ? -4.191 -2.92 -17.859 1 94.81 185 ALA A C 1
ATOM 1425 O O . ALA A 1 185 ? -3.82 -2.5 -18.969 1 94.81 185 ALA A O 1
ATOM 1426 N N . ALA A 1 186 ? -3.6 -3.93 -17.234 1 91.5 186 ALA A N 1
ATOM 1427 C CA . ALA A 1 186 ? -2.445 -4.609 -17.828 1 91.5 186 ALA A CA 1
ATOM 1428 C C . ALA A 1 186 ? -2.865 -5.496 -19 1 91.5 186 ALA A C 1
ATOM 1430 O O . ALA A 1 186 ? -2.074 -5.746 -19.906 1 91.5 186 ALA A O 1
ATOM 1431 N N . ILE A 1 187 ? -4.098 -5.973 -18.938 1 87.25 187 ILE A N 1
ATOM 1432 C CA . ILE A 1 187 ? -4.461 -7.027 -19.875 1 87.25 187 ILE A CA 1
ATOM 1433 C C . ILE A 1 187 ? -5.547 -6.527 -20.828 1 87.25 187 ILE A C 1
ATOM 1435 O O . ILE A 1 187 ? -5.941 -7.234 -21.766 1 87.25 187 ILE A O 1
ATOM 1439 N N . THR A 1 188 ? -6.078 -5.367 -20.578 1 85.88 188 THR A N 1
ATOM 1440 C CA . THR A 1 188 ? -7.133 -4.816 -21.422 1 85.88 188 THR A CA 1
ATOM 1441 C C . THR A 1 188 ? -6.664 -3.533 -22.109 1 85.88 188 THR A C 1
ATOM 1443 O O . THR A 1 188 ? -5.938 -2.736 -21.5 1 85.88 188 THR A O 1
ATOM 1446 N N . ASP A 1 189 ? -6.996 -3.488 -23.344 1 84.44 189 ASP A N 1
ATOM 1447 C CA . ASP A 1 189 ? -6.762 -2.246 -24.078 1 84.44 189 ASP A CA 1
ATOM 1448 C C . ASP A 1 189 ? -8.023 -1.378 -24.094 1 84.44 189 ASP A C 1
ATOM 1450 O O . ASP A 1 189 ? -9 -1.716 -24.75 1 84.44 189 ASP A O 1
ATOM 1454 N N . SER A 1 190 ? -8.016 -0.395 -23.328 1 83.19 190 SER A N 1
ATOM 1455 C CA . SER A 1 190 ? -9.172 0.495 -23.266 1 83.19 190 SER A CA 1
ATOM 1456 C C . SER A 1 190 ? -8.742 1.939 -23.031 1 83.19 190 SER A C 1
ATOM 1458 O O . SER A 1 190 ? -7.633 2.195 -22.562 1 83.19 190 SER A O 1
ATOM 1460 N N . ASN A 1 191 ? -9.531 2.809 -23.578 1 87.69 191 ASN A N 1
ATOM 1461 C CA . ASN A 1 191 ? -9.43 4.207 -23.172 1 87.69 191 ASN A CA 1
ATOM 1462 C C . ASN A 1 191 ? -10.211 4.484 -21.891 1 87.69 191 ASN A C 1
ATOM 1464 O O . ASN A 1 191 ? -11.445 4.504 -21.906 1 87.69 191 ASN A O 1
ATOM 1468 N N . TYR A 1 192 ? -9.469 4.676 -20.922 1 93.75 192 TYR A N 1
ATOM 1469 C CA . TYR A 1 192 ? -10.117 4.879 -19.641 1 93.75 192 TYR A CA 1
ATOM 1470 C C . TYR A 1 192 ? -10.406 6.355 -19.391 1 93.75 192 TYR A C 1
ATOM 1472 O O . TYR A 1 192 ? -9.578 7.211 -19.688 1 93.75 192 TYR A O 1
ATOM 1480 N N . ASN A 1 193 ? -11.586 6.629 -18.969 1 95.44 193 ASN A N 1
ATOM 1481 C CA . ASN A 1 193 ? -11.867 8.016 -18.625 1 95.44 193 ASN A CA 1
ATOM 1482 C C . ASN A 1 193 ? -11.195 8.422 -17.328 1 95.44 193 ASN A C 1
ATOM 1484 O O . ASN A 1 193 ? -10.859 7.566 -16.5 1 95.44 193 ASN A O 1
ATOM 1488 N N . SER A 1 194 ? -11.047 9.688 -17.156 1 97.44 194 SER A N 1
ATOM 1489 C CA . SER A 1 194 ? -10.328 10.234 -16 1 97.44 194 SER A CA 1
ATOM 1490 C C . SER A 1 194 ? -11.016 9.852 -14.695 1 97.44 194 SER A C 1
ATOM 1492 O O . SER A 1 194 ? -10.344 9.562 -13.703 1 97.44 194 SER A O 1
ATOM 1494 N N . SER A 1 195 ? -12.336 9.852 -14.711 1 98 195 SER A N 1
ATOM 1495 C CA . SER A 1 195 ? -13.07 9.547 -13.492 1 98 195 SER A CA 1
ATOM 1496 C C . SER A 1 195 ? -12.781 8.133 -13.008 1 98 195 SER A C 1
ATOM 1498 O O . SER A 1 195 ? -12.609 7.906 -11.812 1 98 195 SER A O 1
ATOM 1500 N N . ASP A 1 196 ? -12.719 7.176 -13.938 1 98.06 196 ASP A N 1
ATOM 1501 C CA . ASP A 1 196 ? -12.414 5.797 -13.586 1 98.06 196 ASP A CA 1
ATOM 1502 C C . ASP A 1 196 ? -10.984 5.668 -13.055 1 98.06 196 ASP A C 1
ATOM 1504 O O . ASP A 1 196 ? -10.742 4.949 -12.086 1 98.06 196 ASP A O 1
ATOM 1508 N N . ILE A 1 197 ? -10.078 6.355 -13.703 1 98.38 197 ILE A N 1
ATOM 1509 C CA . ILE A 1 197 ? -8.68 6.348 -13.289 1 98.38 197 ILE A CA 1
ATOM 1510 C C . ILE A 1 197 ? -8.562 6.902 -11.867 1 98.38 197 ILE A C 1
ATOM 1512 O O . ILE A 1 197 ? -7.93 6.289 -11.008 1 98.38 197 ILE A O 1
ATOM 1516 N N . LEU A 1 198 ? -9.188 8.016 -11.633 1 98.5 198 LEU A N 1
ATOM 1517 C CA . LEU A 1 198 ? -9.102 8.688 -10.336 1 98.5 198 LEU A CA 1
ATOM 1518 C C . LEU A 1 198 ? -9.75 7.848 -9.242 1 98.5 198 LEU A C 1
ATOM 1520 O O . LEU A 1 198 ? -9.227 7.762 -8.133 1 98.5 198 LEU A O 1
ATOM 1524 N N . ALA A 1 199 ? -10.883 7.223 -9.547 1 98.31 199 ALA A N 1
ATOM 1525 C CA . ALA A 1 199 ? -11.523 6.32 -8.594 1 98.31 199 ALA A CA 1
ATOM 1526 C C . ALA A 1 199 ? -10.609 5.148 -8.242 1 98.31 199 ALA A C 1
ATOM 1528 O O . ALA A 1 199 ? -10.555 4.719 -7.094 1 98.31 199 ALA A O 1
ATOM 1529 N N . THR A 1 200 ? -9.938 4.637 -9.219 1 98.56 200 THR A N 1
ATOM 1530 C CA . THR A 1 200 ? -9.055 3.494 -9.016 1 98.56 200 THR A CA 1
ATOM 1531 C C . THR A 1 200 ? -7.844 3.885 -8.172 1 98.56 200 THR A C 1
ATOM 1533 O O . THR A 1 200 ? -7.391 3.107 -7.332 1 98.56 200 THR A O 1
ATOM 1536 N N . ILE A 1 201 ? -7.324 5.129 -8.383 1 98.75 201 ILE A N 1
ATOM 1537 C CA . ILE A 1 201 ? -6.246 5.645 -7.547 1 98.75 201 ILE A CA 1
ATOM 1538 C C . ILE A 1 201 ? -6.699 5.703 -6.09 1 98.75 201 ILE A C 1
ATOM 1540 O O . ILE A 1 201 ? -5.969 5.285 -5.188 1 98.75 201 ILE A O 1
ATOM 1544 N N . GLN A 1 202 ? -7.91 6.145 -5.859 1 98.38 202 GLN A N 1
ATOM 1545 C CA . GLN A 1 202 ? -8.453 6.199 -4.508 1 98.38 202 GLN A CA 1
ATOM 1546 C C . GLN A 1 202 ? -8.578 4.801 -3.91 1 98.38 202 GLN A C 1
ATOM 1548 O O . GLN A 1 202 ? -8.352 4.605 -2.715 1 98.38 202 GLN A O 1
ATOM 1553 N N . GLY A 1 203 ? -9.023 3.867 -4.719 1 98.44 203 GLY A N 1
ATOM 1554 C CA . GLY A 1 203 ? -9.086 2.482 -4.277 1 98.44 203 GLY A CA 1
ATOM 1555 C C . GLY A 1 203 ? -7.75 1.949 -3.797 1 98.44 203 GLY A C 1
ATOM 1556 O O . GLY A 1 203 ? -7.664 1.359 -2.717 1 98.44 203 GLY A O 1
ATOM 1557 N N . LEU A 1 204 ? -6.711 2.195 -4.605 1 98.81 204 LEU A N 1
ATOM 1558 C CA . LEU A 1 204 ? -5.359 1.77 -4.258 1 98.81 204 LEU A CA 1
ATOM 1559 C C . LEU A 1 204 ? -4.926 2.367 -2.924 1 98.81 204 LEU A C 1
ATOM 1561 O O . LEU A 1 204 ? -4.539 1.638 -2.008 1 98.81 204 LEU A O 1
ATOM 1565 N N . VAL A 1 205 ? -5.035 3.654 -2.777 1 98.81 205 VAL A N 1
ATOM 1566 C CA . VAL A 1 205 ? -4.562 4.355 -1.588 1 98.81 205 VAL A CA 1
ATOM 1567 C C . VAL A 1 205 ? -5.414 3.963 -0.382 1 98.81 205 VAL A C 1
ATOM 1569 O O . VAL A 1 205 ? -4.879 3.631 0.68 1 98.81 205 VAL A O 1
ATOM 1572 N N . GLY A 1 206 ? -6.75 3.951 -0.535 1 98.75 206 GLY A N 1
ATOM 1573 C CA . GLY A 1 206 ? -7.637 3.598 0.561 1 98.75 206 GLY A CA 1
ATOM 1574 C C . GLY A 1 206 ? -7.391 2.201 1.101 1 98.75 206 GLY A C 1
ATOM 1575 O O . GLY A 1 206 ? -7.352 1.998 2.314 1 98.75 206 GLY A O 1
ATOM 1576 N N . GLU A 1 207 ? -7.203 1.28 0.243 1 98.69 207 GLU A N 1
ATOM 1577 C CA . GLU A 1 207 ? -7.031 -0.111 0.649 1 98.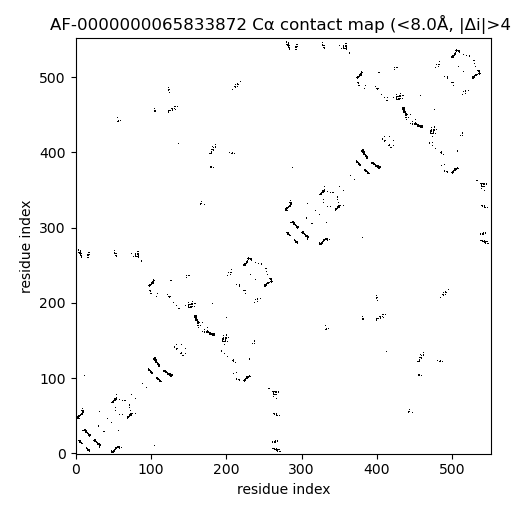69 207 GLU A CA 1
ATOM 1578 C C . GLU A 1 207 ? -5.672 -0.329 1.312 1 98.69 207 GLU A C 1
ATOM 1580 O O . GLU A 1 207 ? -5.566 -1.071 2.291 1 98.69 207 GLU A O 1
ATOM 1585 N N . VAL A 1 208 ? -4.652 0.319 0.793 1 98.75 208 VAL A N 1
ATOM 1586 C CA . VAL A 1 208 ? -3.32 0.173 1.372 1 98.75 208 VAL A CA 1
ATOM 1587 C C . VAL A 1 208 ? -3.301 0.763 2.779 1 98.75 208 VAL A C 1
ATOM 1589 O O . VAL A 1 208 ? -2.861 0.108 3.729 1 98.75 208 VAL A O 1
ATOM 1592 N N . VAL A 1 209 ? -3.793 1.984 2.896 1 98.69 209 VAL A N 1
ATOM 1593 C CA . VAL A 1 209 ? -3.795 2.672 4.184 1 98.69 209 VAL A CA 1
ATOM 1594 C C . VAL A 1 209 ? -4.605 1.87 5.199 1 98.69 209 VAL A C 1
ATOM 1596 O O . VAL A 1 209 ? -4.191 1.706 6.348 1 98.69 209 VAL A O 1
ATOM 1599 N N . THR A 1 210 ? -5.727 1.348 4.789 1 98.5 210 THR A N 1
ATOM 1600 C CA . THR A 1 210 ? -6.594 0.609 5.699 1 98.5 210 THR A CA 1
ATOM 1601 C C . THR A 1 210 ? -5.953 -0.715 6.102 1 98.5 210 THR A C 1
ATOM 1603 O O . THR A 1 210 ? -5.992 -1.098 7.273 1 98.5 210 THR A O 1
ATOM 1606 N N . ALA A 1 211 ? -5.398 -1.413 5.102 1 97.81 211 ALA A N 1
ATOM 1607 C CA . ALA A 1 211 ? -4.77 -2.697 5.398 1 97.81 211 ALA A CA 1
ATOM 1608 C C . ALA A 1 211 ? -3.684 -2.543 6.465 1 97.81 211 ALA A C 1
ATOM 1610 O O . ALA A 1 211 ? -3.602 -3.346 7.395 1 97.81 211 ALA A O 1
ATOM 1611 N N . LEU A 1 212 ? -2.875 -1.54 6.355 1 98 212 LEU A N 1
ATOM 1612 C CA . LEU A 1 212 ? -1.806 -1.312 7.32 1 98 212 LEU A CA 1
ATOM 1613 C C . LEU A 1 212 ? -2.375 -0.912 8.68 1 98 212 LEU A C 1
ATOM 1615 O O . LEU A 1 212 ? -1.94 -1.423 9.711 1 98 212 LEU A O 1
ATOM 1619 N N . SER A 1 213 ? -3.344 0.021 8.672 1 98.5 213 SER A N 1
ATOM 1620 C CA . SER A 1 213 ? -3.963 0.463 9.914 1 98.5 213 SER A CA 1
ATOM 1621 C C . SER A 1 213 ? -4.574 -0.709 10.68 1 98.5 213 SER A C 1
ATOM 1623 O O . SER A 1 213 ? -4.426 -0.808 11.898 1 98.5 213 SER A O 1
ATOM 1625 N N . LEU A 1 214 ? -5.277 -1.596 9.953 1 97.44 214 LEU A N 1
ATOM 1626 C CA . LEU A 1 214 ? -5.93 -2.758 10.547 1 97.44 214 LEU A CA 1
ATOM 1627 C C . LEU A 1 214 ? -4.902 -3.691 11.18 1 97.44 214 LEU A C 1
ATOM 1629 O O . LEU A 1 214 ? -5.145 -4.242 12.258 1 97.44 214 LEU A O 1
ATOM 1633 N N . GLN A 1 215 ? -3.828 -3.871 10.477 1 95.88 215 GLN A N 1
ATOM 1634 C CA . GLN A 1 215 ? -2.812 -4.777 11.008 1 95.88 215 GLN A CA 1
ATOM 1635 C C . GLN A 1 215 ? -2.211 -4.23 12.297 1 95.88 215 GLN A C 1
ATOM 1637 O O . GLN A 1 215 ? -1.924 -4.992 13.227 1 95.88 215 GLN A O 1
ATOM 1642 N N . PHE A 1 216 ? -1.954 -2.906 12.352 1 96.69 216 PHE A N 1
ATOM 1643 C CA . PHE A 1 216 ? -1.474 -2.307 13.594 1 96.69 216 PHE A CA 1
ATOM 1644 C C . PHE A 1 216 ? -2.512 -2.445 14.703 1 96.69 216 PHE A C 1
ATOM 1646 O O . PHE A 1 216 ? -2.168 -2.732 15.852 1 96.69 216 PHE A O 1
ATOM 1653 N N . ALA A 1 217 ? -3.732 -2.221 14.367 1 96.69 217 ALA A N 1
ATOM 1654 C CA . ALA A 1 217 ? -4.805 -2.377 15.352 1 96.69 217 ALA A CA 1
ATOM 1655 C C . ALA A 1 217 ? -4.859 -3.809 15.875 1 96.69 217 ALA A C 1
ATOM 1657 O O . ALA A 1 217 ? -5.023 -4.031 17.078 1 96.69 217 ALA A O 1
ATOM 1658 N N . GLU A 1 218 ? -4.711 -4.754 14.969 1 93.44 218 GLU A N 1
ATOM 1659 C CA . GLU A 1 218 ? -4.738 -6.164 15.336 1 93.44 218 GLU A CA 1
ATOM 1660 C C . GLU A 1 218 ? -3.57 -6.52 16.25 1 93.44 218 GLU A C 1
ATOM 1662 O O . GLU A 1 218 ? -3.729 -7.281 17.203 1 93.44 218 GLU A O 1
ATOM 1667 N N . THR A 1 219 ? -2.42 -5.988 15.969 1 91.5 219 THR A N 1
ATOM 1668 C CA . THR A 1 219 ? -1.207 -6.273 16.734 1 91.5 219 THR A CA 1
ATOM 1669 C C . THR A 1 219 ? -1.401 -5.941 18.203 1 91.5 219 THR A C 1
ATOM 1671 O O . THR A 1 219 ? -0.902 -6.652 19.078 1 91.5 219 THR A O 1
ATOM 1674 N N . LYS A 1 220 ? -2.135 -4.875 18.484 1 93.88 220 LYS A N 1
ATOM 1675 C CA . LYS A 1 220 ? -2.295 -4.422 19.859 1 93.88 220 LYS A CA 1
ATOM 1676 C C . LYS A 1 220 ? -3.717 -4.664 20.359 1 93.88 220 LYS A C 1
ATOM 1678 O O . LYS A 1 220 ? -4.098 -4.18 21.422 1 93.88 220 LYS A O 1
ATOM 1683 N N . ASN A 1 221 ? -4.496 -5.371 19.594 1 93.88 221 ASN A N 1
ATOM 1684 C CA . ASN A 1 221 ? -5.879 -5.691 19.938 1 93.88 221 ASN A CA 1
ATOM 1685 C C . ASN A 1 221 ? -6.684 -4.43 20.234 1 93.88 221 ASN A C 1
ATOM 1687 O O . ASN A 1 221 ? -7.324 -4.34 21.297 1 93.88 221 ASN A O 1
ATOM 1691 N N . ILE A 1 222 ? -6.57 -3.475 19.406 1 96.88 222 ILE A N 1
ATOM 1692 C CA . ILE A 1 222 ? -7.309 -2.221 19.516 1 96.88 222 ILE A CA 1
ATOM 1693 C C . ILE A 1 222 ? -8.492 -2.223 18.547 1 96.88 222 ILE A C 1
ATOM 1695 O O . ILE A 1 222 ? -8.344 -2.588 17.375 1 96.88 222 ILE A O 1
ATOM 1699 N N . ASP A 1 223 ? -9.625 -1.787 18.969 1 97.25 223 ASP A N 1
ATOM 1700 C CA . ASP A 1 223 ? -10.844 -1.887 18.172 1 97.25 223 ASP A CA 1
ATOM 1701 C C . ASP A 1 223 ? -11.078 -0.616 17.359 1 97.25 223 ASP A C 1
ATOM 1703 O O . ASP A 1 223 ? -11.656 -0.667 16.281 1 97.25 223 ASP A O 1
ATOM 1707 N N . HIS A 1 224 ? -10.688 0.55 17.922 1 98.38 224 HIS A N 1
ATOM 1708 C CA . HIS A 1 224 ? -10.992 1.834 17.312 1 98.38 224 HIS A CA 1
ATOM 1709 C C . HIS A 1 224 ? -9.812 2.35 16.5 1 98.38 224 HIS A C 1
ATOM 1711 O O . HIS A 1 224 ? -8.68 2.367 16.984 1 98.38 224 HIS A O 1
ATOM 1717 N N . ILE A 1 225 ? -10.062 2.684 15.297 1 98.69 225 ILE A N 1
ATOM 1718 C CA . ILE A 1 225 ? -9.094 3.369 14.461 1 98.69 225 ILE A CA 1
ATOM 1719 C C . ILE A 1 225 ? -9.609 4.758 14.094 1 98.69 225 ILE A C 1
ATOM 1721 O O . ILE A 1 225 ? -10.68 4.891 13.5 1 98.69 225 ILE A O 1
ATOM 1725 N N . ILE A 1 226 ? -8.93 5.785 14.477 1 98.5 226 ILE A N 1
ATOM 1726 C CA . ILE A 1 226 ? -9.273 7.164 14.156 1 98.5 226 ILE A CA 1
ATOM 1727 C C . ILE A 1 226 ? -8.469 7.625 12.938 1 98.5 226 ILE A C 1
ATOM 1729 O O . ILE A 1 226 ? -7.242 7.527 12.922 1 98.5 226 ILE A O 1
ATOM 1733 N N . TYR A 1 227 ? -9.188 8.039 11.961 1 98.56 227 TYR A N 1
ATOM 1734 C CA . TYR A 1 227 ? -8.594 8.531 10.719 1 98.56 227 TYR A CA 1
ATOM 1735 C C . TYR A 1 227 ? -8.68 10.047 10.633 1 98.56 227 TYR A C 1
ATOM 1737 O O . TYR A 1 227 ? -9.75 10.625 10.797 1 98.56 227 TYR A O 1
ATOM 1745 N N . ILE A 1 228 ? -7.52 10.656 10.375 1 98.06 228 ILE A N 1
ATOM 1746 C CA . ILE A 1 228 ? -7.453 12.102 10.172 1 98.06 228 ILE A CA 1
ATOM 1747 C C . ILE A 1 228 ? -6.551 12.414 8.984 1 98.06 228 ILE A C 1
ATOM 1749 O O . ILE A 1 228 ? -5.98 11.508 8.367 1 98.06 228 ILE A O 1
ATOM 1753 N N . GLY A 1 229 ? -6.445 13.68 8.648 1 96.56 229 GLY A N 1
ATOM 1754 C CA . GLY A 1 229 ? -5.52 14.133 7.621 1 96.56 229 GLY A CA 1
ATOM 1755 C C . GLY A 1 229 ? -6.195 14.906 6.504 1 96.56 229 GLY A C 1
ATOM 1756 O O . GLY A 1 229 ? -7.367 14.672 6.207 1 96.56 229 GLY A O 1
ATOM 1757 N N . SER A 1 230 ? -5.418 15.711 5.844 1 95.31 230 SER A N 1
ATOM 1758 C CA . SER A 1 230 ? -5.934 16.594 4.797 1 95.31 230 SER A CA 1
ATOM 1759 C C . SER A 1 230 ? -6.469 15.789 3.617 1 95.31 230 SER A C 1
ATOM 1761 O O . SER A 1 230 ? -7.383 16.234 2.92 1 95.31 230 SER A O 1
ATOM 1763 N N . THR A 1 231 ? -5.957 14.594 3.436 1 96.31 231 THR A N 1
ATOM 1764 C CA . THR A 1 231 ? -6.344 13.758 2.307 1 96.31 231 THR A CA 1
ATOM 1765 C C . THR A 1 231 ? -7.801 13.32 2.432 1 96.31 231 THR A C 1
ATOM 1767 O O . THR A 1 231 ? -8.461 13.047 1.427 1 96.31 231 THR A O 1
ATOM 1770 N N . LEU A 1 232 ? -8.305 13.305 3.633 1 97.19 232 LEU A N 1
ATOM 1771 C CA . LEU A 1 232 ? -9.656 12.844 3.893 1 97.19 232 LEU A CA 1
ATOM 1772 C C . LEU A 1 232 ? -10.656 13.984 3.777 1 97.19 232 LEU A C 1
ATOM 1774 O O . LEU A 1 232 ? -11.867 13.758 3.684 1 97.19 232 LEU A O 1
ATOM 1778 N N . CYS A 1 233 ? -10.156 15.234 3.777 1 93.62 233 CYS A N 1
ATOM 1779 C CA . CYS A 1 233 ? -11.039 16.391 3.801 1 93.62 233 CYS A CA 1
ATOM 1780 C C . CYS A 1 233 ? -11.898 16.453 2.545 1 93.62 233 CYS A C 1
ATOM 1782 O O . CYS A 1 233 ? -11.375 16.562 1.434 1 93.62 233 CYS A O 1
ATOM 1784 N N . ASN A 1 234 ? -13.211 16.375 2.672 1 92.69 234 ASN A N 1
ATOM 1785 C CA . ASN A 1 234 ? -14.211 16.438 1.614 1 92.69 234 ASN A CA 1
ATOM 1786 C C . ASN A 1 234 ? -14.07 15.258 0.647 1 92.69 234 ASN A C 1
ATOM 1788 O O . ASN A 1 234 ? -14.617 15.289 -0.459 1 92.69 234 ASN A O 1
ATOM 1792 N N . ASN A 1 235 ? -13.305 14.297 0.988 1 96.12 235 ASN A N 1
ATOM 1793 C CA . ASN A 1 235 ? -13.102 13.125 0.15 1 96.12 235 ASN A CA 1
ATOM 1794 C C . ASN A 1 235 ? -13.945 11.945 0.629 1 96.12 235 ASN A C 1
ATOM 1796 O O . ASN A 1 235 ? -13.406 10.93 1.072 1 96.12 235 ASN A O 1
ATOM 1800 N N . ILE A 1 236 ? -15.203 12.055 0.415 1 95.69 236 ILE A N 1
ATOM 1801 C CA . ILE A 1 236 ? -16.188 11.102 0.922 1 95.69 236 ILE A CA 1
ATOM 1802 C C . ILE A 1 236 ? -15.938 9.727 0.308 1 95.69 236 ILE A C 1
ATOM 1804 O O . ILE A 1 236 ? -16.109 8.703 0.973 1 95.69 236 ILE A O 1
ATOM 1808 N N . HIS A 1 237 ? -15.555 9.734 -0.936 1 96.56 237 HIS A N 1
ATOM 1809 C CA . HIS A 1 237 ? -15.297 8.469 -1.613 1 96.56 237 HIS A CA 1
ATOM 1810 C C . HIS A 1 237 ? -14.18 7.688 -0.92 1 96.56 237 HIS A C 1
ATOM 1812 O O . HIS A 1 237 ? -14.328 6.492 -0.655 1 96.56 237 HIS A O 1
ATOM 1818 N N . LEU A 1 238 ? -13.086 8.297 -0.637 1 97.81 238 LEU A N 1
ATOM 1819 C CA . LEU A 1 238 ? -11.969 7.668 0.065 1 97.81 238 LEU A CA 1
ATOM 1820 C C . LEU A 1 238 ? -12.391 7.223 1.461 1 97.81 238 LEU A C 1
ATOM 1822 O O . LEU A 1 238 ? -12.055 6.117 1.894 1 97.81 238 LEU A O 1
ATOM 1826 N N . GLN A 1 239 ? -13.109 8.086 2.188 1 98.06 239 GLN A N 1
ATOM 1827 C CA . GLN A 1 239 ? -13.609 7.73 3.514 1 98.06 239 GLN A CA 1
ATOM 1828 C C . GLN A 1 239 ? -14.469 6.473 3.459 1 98.06 239 GLN A C 1
ATOM 1830 O O . GLN A 1 239 ? -14.383 5.617 4.344 1 98.06 239 GLN A O 1
ATOM 1835 N N . ASN A 1 240 ? -15.281 6.352 2.434 1 97.81 240 ASN A N 1
ATOM 1836 C CA . ASN A 1 240 ? -16.156 5.184 2.291 1 97.81 240 ASN A CA 1
ATOM 1837 C C . ASN A 1 240 ? -15.336 3.912 2.064 1 97.81 240 ASN A C 1
ATOM 1839 O O . ASN A 1 240 ? -15.672 2.855 2.605 1 97.81 240 ASN A O 1
ATOM 1843 N N . ILE A 1 241 ? -14.336 3.971 1.229 1 97.56 241 ILE A N 1
ATOM 1844 C CA . ILE A 1 241 ? -13.469 2.82 0.99 1 97.56 241 ILE A CA 1
ATOM 1845 C C . ILE A 1 241 ? -12.836 2.369 2.305 1 97.56 241 ILE A C 1
ATOM 1847 O O . ILE A 1 241 ? -12.906 1.192 2.666 1 97.56 241 ILE A O 1
ATOM 1851 N N . ILE A 1 242 ? -12.242 3.295 3.014 1 98.62 242 ILE A N 1
ATOM 1852 C CA . ILE A 1 242 ? -11.547 3.016 4.266 1 98.62 242 ILE A CA 1
ATOM 1853 C C . ILE A 1 242 ? -12.531 2.459 5.289 1 98.62 242 ILE A C 1
ATOM 1855 O O . ILE A 1 242 ? -12.25 1.457 5.949 1 98.62 242 ILE A O 1
ATOM 1859 N N . SER A 1 243 ? -13.664 3.131 5.387 1 98.5 243 SER A N 1
ATOM 1860 C CA . SER A 1 243 ? -14.695 2.717 6.336 1 98.5 243 SER A CA 1
ATOM 1861 C C . SER A 1 243 ? -15.156 1.291 6.059 1 98.5 243 SER A C 1
ATOM 1863 O O . SER A 1 243 ? -15.25 0.474 6.977 1 98.5 243 SER A O 1
ATOM 1865 N N . SER A 1 244 ? -15.5 1.016 4.832 1 97.19 244 SER A N 1
ATOM 1866 C CA . SER A 1 244 ? -16.016 -0.293 4.445 1 97.19 244 SER A CA 1
ATOM 1867 C C . SER A 1 244 ? -15.031 -1.401 4.781 1 97.19 244 SER A C 1
ATOM 1869 O O . SER A 1 244 ? -15.406 -2.426 5.355 1 97.19 244 SER A O 1
ATOM 1871 N N . TYR A 1 245 ? -13.812 -1.2 4.441 1 96.56 245 TYR A N 1
ATOM 1872 C CA . TYR A 1 245 ? -12.789 -2.215 4.691 1 96.56 245 TYR A CA 1
ATOM 1873 C C . TYR A 1 245 ? -12.539 -2.373 6.188 1 96.56 245 TYR A C 1
ATOM 1875 O O . TYR A 1 245 ? -12.305 -3.484 6.672 1 96.56 245 TYR A O 1
ATOM 1883 N N . THR A 1 246 ? -12.484 -1.255 6.926 1 98.25 246 THR A N 1
ATOM 1884 C CA . THR A 1 246 ? -12.281 -1.299 8.367 1 98.25 246 THR A CA 1
ATOM 1885 C C . THR A 1 246 ? -13.391 -2.104 9.047 1 98.25 246 THR A C 1
ATOM 1887 O O . THR A 1 246 ? -13.117 -2.969 9.875 1 98.25 246 THR A O 1
ATOM 1890 N N . LYS A 1 247 ? -14.594 -1.83 8.617 1 97.81 247 LYS A N 1
ATOM 1891 C CA . LYS A 1 247 ? -15.742 -2.533 9.18 1 97.81 247 LYS A CA 1
ATOM 1892 C C . LYS A 1 247 ? -15.742 -4.004 8.773 1 97.81 247 LYS A C 1
ATOM 1894 O O . LYS A 1 247 ? -16.094 -4.875 9.57 1 97.81 247 LYS A O 1
ATOM 1899 N N . TYR A 1 248 ? -15.406 -4.273 7.527 1 94.81 248 TYR A N 1
ATOM 1900 C CA . TYR A 1 248 ? -15.32 -5.641 7.027 1 94.81 248 TYR A CA 1
ATOM 1901 C C . TYR A 1 248 ? -14.414 -6.488 7.902 1 94.81 248 TYR A C 1
ATOM 1903 O O . TYR A 1 248 ? -14.648 -7.684 8.086 1 94.81 248 TYR A O 1
ATOM 1911 N N . GLN A 1 249 ? -13.406 -5.871 8.477 1 94.94 249 GLN A N 1
ATOM 1912 C CA . GLN A 1 249 ? -12.461 -6.582 9.328 1 94.94 249 GLN A CA 1
ATOM 1913 C C . GLN A 1 249 ? -12.82 -6.418 10.805 1 94.94 249 GLN A C 1
ATOM 1915 O O . GLN A 1 249 ? -11.953 -6.559 11.672 1 94.94 249 GLN A O 1
ATOM 1920 N N . ASN A 1 250 ? -14.039 -6.027 11.109 1 96.19 250 ASN A N 1
ATOM 1921 C CA . ASN A 1 250 ? -14.648 -5.988 12.438 1 96.19 250 ASN A CA 1
ATOM 1922 C C . ASN A 1 250 ? -13.953 -4.969 13.336 1 96.19 250 ASN A C 1
ATOM 1924 O O . ASN A 1 250 ? -13.727 -5.23 14.523 1 96.19 250 ASN A O 1
ATOM 1928 N N . LYS A 1 251 ? -13.453 -3.881 12.812 1 98.12 251 LYS A N 1
ATOM 1929 C CA . LYS A 1 251 ? -12.961 -2.74 13.578 1 98.12 251 LYS A CA 1
ATOM 1930 C C . LYS A 1 251 ? -13.859 -1.521 13.383 1 98.12 251 LYS A C 1
ATOM 1932 O O . LYS A 1 251 ? -14.734 -1.518 12.516 1 98.12 251 LYS A O 1
ATOM 1937 N N . THR A 1 252 ? -13.703 -0.512 14.211 1 98.44 252 THR A N 1
ATOM 1938 C CA . THR A 1 252 ? -14.57 0.66 14.188 1 98.44 252 THR A CA 1
ATOM 1939 C C . THR A 1 252 ? -13.82 1.878 13.656 1 98.44 252 THR A C 1
ATOM 1941 O O . THR A 1 252 ? -12.93 2.402 14.328 1 98.44 252 THR A O 1
ATOM 1944 N N . PRO A 1 253 ? -14.18 2.326 12.492 1 98.56 253 PRO A N 1
ATOM 1945 C CA . PRO A 1 253 ? -13.57 3.543 11.953 1 98.56 253 PRO A CA 1
ATOM 1946 C C . PRO A 1 253 ? -14.219 4.816 12.484 1 98.56 253 PRO A C 1
ATOM 1948 O O . PRO A 1 253 ? -15.445 4.887 12.602 1 98.56 253 PRO A O 1
ATOM 1951 N N . ILE A 1 254 ? -13.422 5.773 12.82 1 98.12 254 ILE A N 1
ATOM 1952 C CA . ILE A 1 254 ? -13.883 7.109 13.18 1 98.12 254 ILE A CA 1
ATOM 1953 C C . ILE A 1 254 ? -13.141 8.156 12.352 1 98.12 254 ILE A C 1
ATOM 1955 O O . ILE A 1 254 ? -11.914 8.211 12.375 1 98.12 254 ILE A O 1
ATOM 1959 N N . PHE A 1 255 ? -13.875 8.922 11.617 1 98 255 PHE A N 1
ATOM 1960 C CA . PHE A 1 255 ? -13.312 10.023 10.852 1 98 255 PHE A CA 1
ATOM 1961 C C . PHE A 1 255 ? -13.57 11.352 11.547 1 98 255 PHE A C 1
ATOM 1963 O O . PHE A 1 255 ? -14.711 11.812 11.609 1 98 255 PHE A O 1
ATOM 1970 N N . LEU A 1 256 ? -12.531 11.953 12.031 1 96.12 256 LEU A N 1
ATOM 1971 C CA . LEU A 1 256 ? -12.719 13.234 12.703 1 96.12 256 LEU A CA 1
ATOM 1972 C C . LEU A 1 256 ? -12.906 14.359 11.695 1 96.12 256 LEU A C 1
ATOM 1974 O O . LEU A 1 256 ? -12.305 14.344 10.617 1 96.12 256 LEU A O 1
ATOM 1978 N N . ARG A 1 257 ? -13.734 15.312 12.094 1 90.62 257 ARG A N 1
ATOM 1979 C CA . ARG A 1 257 ? -14.008 16.453 11.219 1 90.62 257 ARG A CA 1
ATOM 1980 C C . ARG A 1 257 ? -13.094 17.625 11.531 1 90.62 257 ARG A C 1
ATOM 1982 O O . ARG A 1 257 ? -13.562 18.703 11.906 1 90.62 257 ARG A O 1
ATOM 1989 N N . ASP A 1 258 ? -11.859 17.375 11.273 1 86.44 258 ASP A N 1
ATOM 1990 C CA . ASP A 1 258 ? -10.875 18.406 11.609 1 86.44 258 ASP A CA 1
ATOM 1991 C C . ASP A 1 258 ? -10.445 19.172 10.367 1 86.44 258 ASP A C 1
ATOM 1993 O O . ASP A 1 258 ? -9.703 20.156 10.469 1 86.44 258 ASP A O 1
ATOM 1997 N N . GLY A 1 259 ? -10.875 18.688 9.18 1 89 259 GLY A N 1
ATOM 1998 C CA . GLY A 1 259 ? -10.484 19.312 7.926 1 89 259 GLY A CA 1
ATOM 1999 C C . GLY A 1 259 ? -9 19.234 7.648 1 89 259 GLY A C 1
ATOM 2000 O O . GLY A 1 259 ? -8.453 20.062 6.914 1 89 259 GLY A O 1
ATOM 2001 N N . GLY A 1 260 ? -8.344 18.328 8.305 1 93.69 260 GLY A N 1
ATOM 2002 C CA . GLY A 1 260 ? -6.902 18.188 8.141 1 93.69 260 GLY A CA 1
ATOM 2003 C C . GLY A 1 260 ? -6.105 19.141 9.016 1 93.69 260 GLY A C 1
ATOM 2004 O O . GLY A 1 260 ? -4.902 19.312 8.805 1 93.69 260 GLY A O 1
ATOM 2005 N N . ASN A 1 261 ? -6.699 19.75 10.055 1 96.69 261 ASN A N 1
ATOM 2006 C CA . ASN A 1 261 ? -6.078 20.844 10.797 1 96.69 261 ASN A CA 1
ATOM 2007 C C . ASN A 1 261 ? -5.691 20.406 12.211 1 96.69 261 ASN A C 1
ATOM 2009 O O . ASN A 1 261 ? -5.371 21.25 13.055 1 96.69 261 ASN A O 1
ATOM 2013 N N . SER A 1 262 ? -5.703 19.141 12.508 1 97.12 262 SER A N 1
ATOM 2014 C CA . SER A 1 262 ? -5.449 18.672 13.867 1 97.12 262 SER A CA 1
ATOM 2015 C C . SER A 1 262 ? -4.105 19.188 14.383 1 97.12 262 SER A C 1
ATOM 2017 O O . SER A 1 262 ? -4 19.609 15.531 1 97.12 262 SER A O 1
ATOM 2019 N N . GLY A 1 263 ? -3.1 19.125 13.531 1 97.5 263 GLY A N 1
ATOM 2020 C CA . GLY A 1 263 ? -1.797 19.625 13.938 1 97.5 263 GLY A CA 1
ATOM 2021 C C . GLY A 1 263 ? -1.804 21.109 14.281 1 97.5 263 GLY A C 1
ATOM 2022 O O . GLY A 1 263 ? -1.291 21.516 15.328 1 97.5 263 GLY A O 1
ATOM 2023 N N . ALA A 1 264 ? -2.424 21.938 13.453 1 98.25 264 ALA A N 1
ATOM 2024 C CA . ALA A 1 264 ? -2.492 23.375 13.672 1 98.25 264 ALA A CA 1
ATOM 2025 C C . ALA A 1 264 ? -3.334 23.719 14.898 1 98.25 264 ALA A C 1
ATOM 2027 O O . ALA A 1 264 ? -2.982 24.609 15.672 1 98.25 264 ALA A O 1
ATOM 2028 N N . ILE A 1 265 ? -4.441 23.031 15.016 1 97.81 265 ILE A N 1
ATOM 2029 C CA . ILE A 1 265 ? -5.297 23.219 16.188 1 97.81 265 ILE A CA 1
ATOM 2030 C C . ILE A 1 265 ? -4.504 22.906 17.453 1 97.81 265 ILE A C 1
ATOM 2032 O O . ILE A 1 265 ? -4.543 23.672 18.422 1 97.81 265 ILE A O 1
ATOM 2036 N N . GLY A 1 266 ? -3.822 21.766 17.422 1 97.75 266 GLY A N 1
ATOM 2037 C CA . GLY A 1 266 ? -3.025 21.375 18.578 1 97.75 266 GLY A CA 1
ATOM 2038 C C . GLY A 1 266 ? -1.962 22.406 18.938 1 97.75 266 GLY A C 1
ATOM 2039 O O . GLY A 1 266 ? -1.748 22.688 20.109 1 97.75 266 GLY A O 1
ATOM 2040 N N . ALA A 1 267 ? -1.292 22.875 17.922 1 97.81 267 ALA A N 1
ATOM 2041 C CA . ALA A 1 267 ? -0.291 23.922 18.156 1 97.81 267 ALA A CA 1
ATOM 2042 C C . ALA A 1 267 ? -0.917 25.141 18.797 1 97.81 267 ALA A C 1
ATOM 2044 O O . ALA A 1 267 ? -0.377 25.688 19.766 1 97.81 267 ALA A O 1
ATOM 2045 N N . LEU A 1 268 ? -2.039 25.625 18.281 1 97.19 268 LEU A N 1
ATOM 2046 C CA . LEU A 1 268 ? -2.742 26.797 18.828 1 97.19 268 LEU A CA 1
ATOM 2047 C C . LEU A 1 268 ? -3.111 26.578 20.281 1 97.19 268 LEU A C 1
ATOM 2049 O O . LEU A 1 268 ? -2.852 27.438 21.141 1 97.19 268 LEU A O 1
ATOM 2053 N N . LEU A 1 269 ? -3.682 25.391 20.578 1 95.88 269 LEU A N 1
ATOM 2054 C CA . LEU A 1 269 ? -4.176 25.094 21.906 1 95.88 269 LEU A CA 1
ATOM 2055 C C . LEU A 1 269 ? -3.023 24.953 22.906 1 95.88 269 LEU A C 1
ATOM 2057 O O . LEU A 1 269 ? -3.148 25.344 24.062 1 95.88 269 LEU A O 1
ATOM 2061 N N . TYR A 1 270 ? -1.987 24.344 22.406 1 93.19 270 TYR A N 1
ATOM 2062 C CA . TYR A 1 270 ? -0.811 24.172 23.25 1 93.19 270 TYR A CA 1
ATOM 2063 C C . TYR A 1 270 ? -0.293 25.516 23.734 1 93.19 270 TYR A C 1
ATOM 2065 O O . TYR A 1 270 ? 0.056 25.656 24.922 1 93.19 270 TYR A O 1
ATOM 2073 N N . ALA A 1 271 ? -0.211 26.516 22.922 1 90.19 271 ALA A N 1
ATOM 2074 C CA . ALA A 1 271 ? 0.326 27.828 23.234 1 90.19 271 ALA A CA 1
ATOM 2075 C C . ALA A 1 271 ? -0.654 28.625 24.094 1 90.19 271 ALA A C 1
ATOM 2077 O O . ALA A 1 271 ? -0.243 29.438 24.922 1 90.19 271 ALA A O 1
ATOM 2078 N N . THR A 1 272 ? -1.942 28.438 23.906 1 87.38 272 THR A N 1
ATOM 2079 C CA . THR A 1 272 ? -2.949 29.188 24.641 1 87.38 272 THR A CA 1
ATOM 2080 C C . THR A 1 272 ? -3.158 28.609 26.031 1 87.38 272 THR A C 1
ATOM 2082 O O . THR A 1 272 ? -3.533 29.312 26.969 1 87.38 272 THR A O 1
ATOM 2085 N N . ASN A 1 273 ? -3.039 27.297 26.172 1 78.81 273 ASN A N 1
ATOM 2086 C CA . ASN A 1 273 ? -3.201 26.672 27.484 1 78.81 273 ASN A CA 1
ATOM 2087 C C . ASN A 1 273 ? -1.978 26.906 28.375 1 78.81 273 ASN A C 1
ATOM 2089 O O . ASN A 1 273 ? -2.084 26.906 29.594 1 78.81 273 ASN A O 1
ATOM 2093 N N . LYS A 1 274 ? -0.857 26.922 27.922 1 63.59 274 LYS A N 1
ATOM 2094 C CA . LYS A 1 274 ? 0.316 27.25 28.734 1 63.59 274 LYS A CA 1
ATOM 2095 C C . LYS A 1 274 ? 0.244 28.688 29.234 1 63.59 274 LYS A C 1
ATOM 2097 O O . LYS A 1 274 ? 0.819 29.016 30.281 1 63.59 274 LYS A O 1
ATOM 2102 N N . LYS A 1 275 ? -0.392 29.625 28.578 1 53.62 275 LYS A N 1
ATOM 2103 C CA . LYS A 1 275 ? -0.54 30.984 29.062 1 53.62 275 LYS A CA 1
ATOM 2104 C C . LYS A 1 275 ? -1.523 31.047 30.234 1 53.62 275 LYS A C 1
ATOM 2106 O O . LYS A 1 275 ? -1.461 31.969 31.047 1 53.62 275 LYS A O 1
ATOM 2111 N N . SER A 1 276 ? -2.396 30.062 30.297 1 42.25 276 SER A N 1
ATOM 2112 C CA . SER A 1 276 ? -3.281 30.188 31.453 1 42.25 276 SER A CA 1
ATOM 2113 C C . SER A 1 276 ? -2.695 29.5 32.688 1 42.25 276 SER A C 1
ATOM 2115 O O . SER A 1 276 ? -2.037 28.453 32.562 1 42.25 276 SER A O 1
ATOM 2117 N N . MET B 1 1 ? 6.023 -44.125 -19.859 1 47.12 1 MET B N 1
ATOM 2118 C CA . MET B 1 1 ? 5.707 -44 -18.438 1 47.12 1 MET B CA 1
ATOM 2119 C C . MET B 1 1 ? 4.707 -42.875 -18.203 1 47.12 1 MET B C 1
ATOM 2121 O O . MET B 1 1 ? 4.797 -41.812 -18.828 1 47.12 1 MET B O 1
ATOM 2125 N N . GLU B 1 2 ? 3.564 -43.219 -17.672 1 62.31 2 GLU B N 1
ATOM 2126 C CA . GLU B 1 2 ? 2.504 -42.25 -17.391 1 62.31 2 GLU B CA 1
ATOM 2127 C C . GLU B 1 2 ? 3.043 -41.031 -16.656 1 62.31 2 GLU B C 1
ATOM 2129 O O . GLU B 1 2 ? 3.775 -41.156 -15.672 1 62.31 2 GLU B O 1
ATOM 2134 N N . SER B 1 3 ? 3.08 -39.969 -17.391 1 87.62 3 SER B N 1
ATOM 2135 C CA . SER B 1 3 ? 3.727 -38.812 -16.828 1 87.62 3 SER B CA 1
ATOM 2136 C C . SER B 1 3 ? 2.705 -37.844 -16.219 1 87.62 3 SER B C 1
ATOM 2138 O O . SER B 1 3 ? 1.552 -37.812 -16.656 1 87.62 3 SER B O 1
ATOM 2140 N N . THR B 1 4 ? 2.938 -37.375 -15.039 1 93.25 4 THR B N 1
ATOM 2141 C CA . THR B 1 4 ? 2.143 -36.406 -14.289 1 93.25 4 THR B CA 1
ATOM 2142 C C . THR B 1 4 ? 2.736 -35 -14.398 1 93.25 4 THR B C 1
ATOM 2144 O O . THR B 1 4 ? 3.957 -34.844 -14.43 1 93.25 4 THR B O 1
ATOM 2147 N N . ILE B 1 5 ? 1.8 -34.062 -14.547 1 96.94 5 ILE B N 1
ATOM 2148 C CA . ILE B 1 5 ? 2.283 -32.688 -14.539 1 96.94 5 ILE B CA 1
ATOM 2149 C C . ILE B 1 5 ? 1.523 -31.859 -13.492 1 96.94 5 ILE B C 1
ATOM 2151 O O . ILE B 1 5 ? 0.444 -32.25 -13.055 1 96.94 5 ILE B O 1
ATOM 2155 N N . GLY B 1 6 ? 2.1 -30.812 -13.016 1 97.94 6 GLY B N 1
ATOM 2156 C CA . GLY B 1 6 ? 1.462 -29.844 -12.125 1 97.94 6 GLY B CA 1
ATOM 2157 C C . GLY B 1 6 ? 1.123 -28.531 -12.805 1 97.94 6 GLY B C 1
ATOM 2158 O O . GLY B 1 6 ? 1.952 -27.969 -13.523 1 97.94 6 GLY B O 1
ATOM 2159 N N . ILE B 1 7 ? -0.141 -28.109 -12.602 1 98.06 7 ILE B N 1
ATOM 2160 C CA . ILE B 1 7 ? -0.57 -26.859 -13.203 1 98.06 7 ILE B CA 1
ATOM 2161 C C . ILE B 1 7 ? -1.057 -25.906 -12.109 1 98.06 7 ILE B C 1
ATOM 2163 O O . ILE B 1 7 ? -1.862 -26.281 -11.258 1 98.06 7 ILE B O 1
ATOM 2167 N N . ASP B 1 8 ? -0.521 -24.719 -12.055 1 97.88 8 ASP B N 1
ATOM 2168 C CA . ASP B 1 8 ? -1.041 -23.609 -11.273 1 97.88 8 ASP B CA 1
ATOM 2169 C C . ASP B 1 8 ? -1.713 -22.578 -12.18 1 97.88 8 ASP B C 1
ATOM 2171 O O . ASP B 1 8 ? -1.039 -21.734 -12.781 1 97.88 8 ASP B O 1
ATOM 2175 N N . ALA B 1 9 ? -3.039 -22.625 -12.227 1 95.75 9 ALA B N 1
ATOM 2176 C CA . ALA B 1 9 ? -3.824 -21.719 -13.062 1 95.75 9 ALA B CA 1
ATOM 2177 C C . ALA B 1 9 ? -4.156 -20.422 -12.312 1 95.75 9 ALA B C 1
ATOM 2179 O O . ALA B 1 9 ? -5.246 -20.297 -11.75 1 95.75 9 ALA B O 1
ATOM 2180 N N . GLY B 1 10 ? -3.342 -19.438 -12.438 1 92.75 10 GLY B N 1
ATOM 2181 C CA . GLY B 1 10 ? -3.512 -18.172 -11.742 1 92.75 10 GLY B CA 1
ATOM 2182 C C . GLY B 1 10 ? -4.395 -17.188 -12.484 1 92.75 10 GLY B C 1
ATOM 2183 O O . GLY B 1 10 ? -4.93 -17.516 -13.547 1 92.75 10 GLY B O 1
ATOM 2184 N N . GLY B 1 11 ? -4.605 -16.031 -11.891 1 87.06 11 GLY B N 1
ATOM 2185 C CA . GLY B 1 11 ? -5.441 -15.008 -12.5 1 87.06 11 GLY B CA 1
ATOM 2186 C C . GLY B 1 11 ? -4.863 -14.461 -13.797 1 87.06 11 GLY B C 1
ATOM 2187 O O . GLY B 1 11 ? -5.594 -14.25 -14.766 1 87.06 11 GLY B O 1
ATOM 2188 N N . THR B 1 12 ? -3.533 -14.273 -13.773 1 89.69 12 THR B N 1
ATOM 2189 C CA . THR B 1 12 ? -2.887 -13.664 -14.93 1 89.69 12 THR B CA 1
ATOM 2190 C C . THR B 1 12 ? -2.035 -14.68 -15.68 1 89.69 12 THR B C 1
ATOM 2192 O O . THR B 1 12 ? -2.025 -14.711 -16.906 1 89.69 12 THR B O 1
ATOM 2195 N N . LEU B 1 13 ? -1.39 -15.562 -14.938 1 92.31 13 LEU B N 1
ATOM 2196 C CA . LEU B 1 13 ? -0.481 -16.547 -15.516 1 92.31 13 LEU B CA 1
ATOM 2197 C C . LEU B 1 13 ? -0.859 -17.953 -15.094 1 92.31 13 LEU B C 1
ATOM 2199 O O . LEU B 1 13 ? -1.254 -18.172 -13.945 1 92.31 13 LEU B O 1
ATOM 2203 N N . THR B 1 14 ? -0.675 -18.828 -16 1 96.19 14 THR B N 1
ATOM 2204 C CA . THR B 1 14 ? -0.731 -20.25 -15.734 1 96.19 14 THR B CA 1
ATOM 2205 C C . THR B 1 14 ? 0.654 -20.891 -15.844 1 96.19 14 THR B C 1
ATOM 2207 O O . THR B 1 14 ? 1.353 -20.688 -16.844 1 96.19 14 THR B O 1
ATOM 2210 N N . LYS B 1 15 ? 1.056 -21.562 -14.812 1 97.56 15 LYS B N 1
ATOM 2211 C CA . LYS B 1 15 ? 2.363 -22.219 -14.766 1 97.56 15 LYS B CA 1
ATOM 2212 C C . LYS B 1 15 ? 2.227 -23.734 -14.797 1 97.56 15 LYS B C 1
ATOM 2214 O O . LYS B 1 15 ? 1.323 -24.297 -14.172 1 97.56 15 LYS B O 1
ATOM 2219 N N . ILE B 1 16 ? 3.094 -24.375 -15.547 1 97.44 16 ILE B N 1
ATOM 2220 C CA . ILE B 1 16 ? 3.125 -25.828 -15.641 1 97.44 16 ILE B CA 1
ATOM 2221 C C . ILE B 1 16 ? 4.484 -26.344 -15.172 1 97.44 16 ILE B C 1
ATOM 2223 O O . ILE B 1 16 ? 5.527 -25.844 -15.594 1 97.44 16 ILE B O 1
ATOM 2227 N N . ALA B 1 17 ? 4.465 -27.219 -14.258 1 97.5 17 ALA B N 1
ATOM 2228 C CA . ALA B 1 17 ? 5.668 -27.922 -13.82 1 97.5 17 ALA B CA 1
ATOM 2229 C C . ALA B 1 17 ? 5.617 -29.391 -14.234 1 97.5 17 ALA B C 1
ATOM 2231 O O . ALA B 1 17 ? 4.57 -30.031 -14.133 1 97.5 17 ALA B O 1
ATOM 2232 N N . TYR B 1 18 ? 6.691 -29.953 -14.719 1 95.94 18 TYR B N 1
ATOM 2233 C CA . TYR B 1 18 ? 6.777 -31.344 -15.164 1 95.94 18 TYR B CA 1
ATOM 2234 C C . TYR B 1 18 ? 8.219 -31.844 -15.117 1 95.94 18 TYR B C 1
ATOM 2236 O O . TYR B 1 18 ? 9.141 -31.062 -14.906 1 95.94 18 TYR B O 1
ATOM 2244 N N . LEU B 1 19 ? 8.367 -33.125 -15.141 1 94 19 LEU B N 1
ATOM 2245 C CA . LEU B 1 19 ? 9.695 -33.719 -15.281 1 94 19 LEU B CA 1
ATOM 2246 C C . LEU B 1 19 ? 10.031 -33.938 -16.75 1 94 19 LEU B C 1
ATOM 2248 O O . LEU B 1 19 ? 9.281 -34.625 -17.469 1 94 19 LEU B O 1
ATOM 2252 N N . ASN B 1 20 ? 11.133 -33.375 -17.172 1 91.5 20 ASN B N 1
ATOM 2253 C CA . ASN B 1 20 ? 11.516 -33.562 -18.562 1 91.5 20 ASN B CA 1
ATOM 2254 C C . ASN B 1 20 ? 12.125 -34.938 -18.797 1 91.5 20 ASN B C 1
ATOM 2256 O O . ASN B 1 20 ? 12.102 -35.781 -17.906 1 91.5 20 ASN B O 1
ATOM 2260 N N . LYS B 1 21 ? 12.656 -35.188 -20.031 1 88.25 21 LYS B N 1
ATOM 2261 C CA . LYS B 1 21 ? 13.172 -36.5 -20.422 1 88.25 21 LYS B CA 1
ATOM 2262 C C . LYS B 1 21 ? 14.344 -36.906 -19.547 1 88.25 21 LYS B C 1
ATOM 2264 O O . LYS B 1 21 ? 14.578 -38.094 -19.328 1 88.25 21 LYS B O 1
ATOM 2269 N N . LYS B 1 22 ? 15.094 -35.906 -19.031 1 93.88 22 LYS B N 1
ATOM 2270 C CA . LYS B 1 22 ? 16.219 -36.156 -18.141 1 93.88 22 LYS B CA 1
ATOM 2271 C C . LYS B 1 22 ? 15.781 -36.25 -16.688 1 93.88 22 LYS B C 1
ATOM 2273 O O . LYS B 1 22 ? 16.609 -36.219 -15.781 1 93.88 22 LYS B O 1
ATOM 2278 N N . MET B 1 23 ? 14.492 -36.188 -16.484 1 90.31 23 MET B N 1
ATOM 2279 C CA . MET B 1 23 ? 13.891 -36.312 -15.156 1 90.31 23 MET B CA 1
ATOM 2280 C C . MET B 1 23 ? 14.211 -35.062 -14.312 1 90.31 23 MET B C 1
ATOM 2282 O O . MET B 1 23 ? 14.383 -35.188 -13.102 1 90.31 23 MET B O 1
ATOM 2286 N N . GLN B 1 24 ? 14.375 -34.031 -15.023 1 93.12 24 GLN B N 1
ATOM 2287 C CA . GLN B 1 24 ? 14.586 -32.75 -14.344 1 93.12 24 GLN B CA 1
ATOM 2288 C C . GLN B 1 24 ? 13.32 -31.891 -14.375 1 93.12 24 GLN B C 1
ATOM 2290 O O . GLN B 1 24 ? 12.57 -31.922 -15.344 1 93.12 24 GLN B O 1
ATOM 2295 N N . LEU B 1 25 ? 13.164 -31.188 -13.289 1 94.19 25 LEU B N 1
ATOM 2296 C CA . LEU B 1 25 ? 12.023 -30.281 -13.211 1 94.19 25 LEU B CA 1
ATOM 2297 C C . LEU B 1 25 ? 12.109 -29.203 -14.289 1 94.19 25 LEU B C 1
ATOM 2299 O O . LEU B 1 25 ? 13.156 -28.594 -14.477 1 94.19 25 LEU B O 1
ATOM 2303 N N . ALA B 1 26 ? 11.062 -29.094 -15.047 1 95.75 26 ALA B N 1
ATOM 2304 C CA . ALA B 1 26 ? 10.938 -28.109 -16.109 1 95.75 26 ALA B CA 1
ATOM 2305 C C . ALA B 1 26 ? 9.617 -27.344 -16.016 1 95.75 26 ALA B C 1
ATOM 2307 O O . ALA B 1 26 ? 8.695 -27.781 -15.312 1 95.75 26 ALA B O 1
ATOM 2308 N N . PHE B 1 27 ? 9.602 -26.156 -16.703 1 96.56 27 PHE B N 1
ATOM 2309 C CA . PHE B 1 27 ? 8.461 -25.266 -16.484 1 96.56 27 PHE B CA 1
ATOM 2310 C C . PHE B 1 27 ? 7.973 -24.672 -17.797 1 96.56 27 PHE B C 1
ATOM 2312 O O . PHE B 1 27 ? 8.758 -24.5 -18.734 1 96.56 27 PHE B O 1
ATOM 2319 N N . GLU B 1 28 ? 6.688 -24.5 -17.844 1 95.81 28 GLU B N 1
ATOM 2320 C CA . GLU B 1 28 ? 6.039 -23.688 -18.859 1 95.81 28 GLU B CA 1
ATOM 2321 C C . GLU B 1 28 ? 5.184 -22.594 -18.234 1 95.81 28 GLU B C 1
ATOM 2323 O O . GLU B 1 28 ? 4.629 -22.781 -17.156 1 95.81 28 GLU B O 1
ATOM 2328 N N . LYS B 1 29 ? 5.18 -21.469 -18.844 1 94.56 29 LYS B N 1
ATOM 2329 C CA . LYS B 1 29 ? 4.367 -20.344 -18.391 1 94.56 29 LYS B CA 1
ATOM 2330 C C . LYS B 1 29 ? 3.559 -19.766 -19.547 1 94.56 29 LYS B C 1
ATOM 2332 O O . LYS B 1 29 ? 4.094 -19.531 -20.641 1 94.56 29 LYS B O 1
ATOM 2337 N N . VAL B 1 30 ? 2.252 -19.609 -19.328 1 94.25 30 VAL B N 1
ATOM 2338 C CA . VAL B 1 30 ? 1.354 -19.078 -20.344 1 94.25 30 VAL B CA 1
ATOM 2339 C C . VAL B 1 30 ? 0.38 -18.094 -19.703 1 94.25 30 VAL B C 1
ATOM 2341 O O . VAL B 1 30 ? 0.035 -18.234 -18.531 1 94.25 30 VAL B O 1
ATOM 2344 N N . TYR B 1 31 ? 0.013 -17 -20.406 1 91.25 31 TYR B N 1
ATOM 2345 C CA . TYR B 1 31 ? -1.049 -16.141 -19.906 1 91.25 31 TYR B CA 1
ATOM 2346 C C . TYR B 1 31 ? -2.34 -16.922 -19.703 1 91.25 31 TYR B C 1
ATOM 2348 O O . TYR B 1 31 ? -2.713 -17.734 -20.547 1 91.25 31 TYR B O 1
ATOM 2356 N N . SER B 1 32 ? -2.992 -16.672 -18.578 1 92.06 32 SER B N 1
ATOM 2357 C CA . SER B 1 32 ? -4.141 -17.484 -18.188 1 92.06 32 SER B CA 1
ATOM 2358 C C . SER B 1 32 ? -5.289 -17.344 -19.172 1 92.06 32 SER B C 1
ATOM 2360 O O . SER B 1 32 ? -6.117 -18.25 -19.297 1 92.06 32 SER B O 1
ATOM 2362 N N . ASN B 1 33 ? -5.289 -16.266 -19.891 1 88.19 33 ASN B N 1
ATOM 2363 C CA . ASN B 1 33 ? -6.355 -16.078 -20.875 1 88.19 33 ASN B CA 1
ATOM 2364 C C . ASN B 1 33 ? -6.055 -16.797 -22.188 1 88.19 33 ASN B C 1
ATOM 2366 O O . ASN B 1 33 ? -6.91 -16.875 -23.062 1 88.19 33 ASN B O 1
ATOM 2370 N N . GLU B 1 34 ? -4.891 -17.375 -22.312 1 92.06 34 GLU B N 1
ATOM 2371 C CA . GLU B 1 34 ? -4.504 -18.109 -23.5 1 92.06 34 GLU B CA 1
ATOM 2372 C C . GLU B 1 34 ? -4.617 -19.609 -23.281 1 92.06 34 GLU B C 1
ATOM 2374 O O . GLU B 1 34 ? -3.662 -20.359 -23.531 1 92.06 34 GLU B O 1
ATOM 2379 N N . GLN B 1 35 ? -5.754 -20.078 -22.984 1 91.06 35 GLN B N 1
ATOM 2380 C CA . GLN B 1 35 ? -5.996 -21.469 -22.641 1 91.06 35 GLN B CA 1
ATOM 2381 C C . GLN B 1 35 ? -5.684 -22.406 -23.797 1 91.06 35 GLN B C 1
ATOM 2383 O O . GLN B 1 35 ? -5.246 -23.531 -23.609 1 91.06 35 GLN B O 1
ATOM 2388 N N . ASN B 1 36 ? -5.887 -21.875 -25 1 92.88 36 ASN B N 1
ATOM 2389 C CA . ASN B 1 36 ? -5.594 -22.672 -26.188 1 92.88 36 ASN B CA 1
ATOM 2390 C C . ASN B 1 36 ? -4.121 -23.062 -26.25 1 92.88 36 ASN B C 1
ATOM 2392 O O . ASN B 1 36 ? -3.787 -24.156 -26.703 1 92.88 36 ASN B O 1
ATOM 2396 N N . LYS B 1 37 ? -3.295 -22.172 -25.781 1 94.62 37 LYS B N 1
ATOM 2397 C CA . LYS B 1 37 ? -1.865 -22.484 -25.781 1 94.62 37 LYS B CA 1
ATOM 2398 C C . LYS B 1 37 ? -1.537 -23.594 -24.797 1 94.62 37 LYS B C 1
ATOM 2400 O O . LYS B 1 37 ? -0.622 -24.391 -25.031 1 94.62 37 LYS B O 1
ATOM 2405 N N . ILE B 1 38 ? -2.24 -23.625 -23.75 1 92.56 38 ILE B N 1
ATOM 2406 C CA . ILE B 1 38 ? -2.053 -24.672 -22.75 1 92.56 38 ILE B CA 1
ATOM 2407 C C . ILE B 1 38 ? -2.488 -26.016 -23.328 1 92.56 38 ILE B C 1
ATOM 2409 O O . ILE B 1 38 ? -1.771 -27.016 -23.219 1 92.56 38 ILE B O 1
ATOM 2413 N N . ILE B 1 39 ? -3.611 -25.984 -24.016 1 92.19 39 ILE B N 1
ATOM 2414 C CA . ILE B 1 39 ? -4.172 -27.203 -24.609 1 92.19 39 ILE B CA 1
ATOM 2415 C C . ILE B 1 39 ? -3.238 -27.719 -25.703 1 92.19 39 ILE B C 1
ATOM 2417 O O . ILE B 1 39 ? -2.951 -28.906 -25.766 1 92.19 39 ILE B O 1
ATOM 2421 N N . ASP B 1 40 ? -2.83 -26.797 -26.516 1 94.19 40 ASP B N 1
ATOM 2422 C CA . ASP B 1 40 ? -1.921 -27.172 -27.609 1 94.19 40 ASP B CA 1
ATOM 2423 C C . ASP B 1 40 ? -0.631 -27.766 -27.047 1 94.19 40 ASP B C 1
ATOM 2425 O O . ASP B 1 40 ? -0.122 -28.75 -27.594 1 94.19 40 ASP B O 1
ATOM 2429 N N . TRP B 1 41 ? -0.129 -27.172 -26.078 1 94.19 41 TRP B N 1
ATOM 2430 C CA . TRP B 1 41 ? 1.092 -27.688 -25.453 1 94.19 41 TRP B CA 1
ATOM 2431 C C . TRP B 1 41 ? 0.885 -29.109 -24.938 1 94.19 41 TRP B C 1
ATOM 2433 O O . TRP B 1 41 ? 1.732 -29.969 -25.141 1 94.19 41 TRP B O 1
ATOM 2443 N N . LEU B 1 42 ? -0.184 -29.344 -24.281 1 92.81 42 LEU B N 1
ATOM 2444 C CA . LEU B 1 42 ? -0.502 -30.641 -23.719 1 92.81 42 LEU B CA 1
ATOM 2445 C C . LEU B 1 42 ? -0.627 -31.703 -24.797 1 92.81 42 LEU B C 1
ATOM 2447 O O . LEU B 1 42 ? -0.149 -32.844 -24.641 1 92.81 42 LEU B O 1
ATOM 2451 N N . LYS B 1 43 ? -1.246 -31.312 -25.859 1 90.5 43 LYS B N 1
ATOM 2452 C CA . LYS B 1 43 ? -1.452 -32.25 -26.969 1 90.5 43 LYS B CA 1
ATOM 2453 C C . LYS B 1 43 ? -0.122 -32.656 -27.578 1 90.5 43 LYS B C 1
ATOM 2455 O O . LYS B 1 43 ? -0.008 -33.781 -28.109 1 90.5 43 LYS B O 1
ATOM 2460 N N . ASN B 1 44 ? 0.785 -31.766 -27.469 1 91.62 44 ASN B N 1
ATOM 2461 C CA . ASN B 1 44 ? 2.088 -32.062 -28.062 1 91.62 44 ASN B CA 1
ATOM 2462 C C . ASN B 1 44 ? 2.969 -32.875 -27.125 1 91.62 44 ASN B C 1
ATOM 2464 O O . ASN B 1 44 ? 4.066 -33.281 -27.5 1 91.62 44 ASN B O 1
ATOM 2468 N N . GLN B 1 45 ? 2.486 -32.969 -25.922 1 88.5 45 GLN B N 1
ATOM 2469 C CA . GLN B 1 45 ? 3.229 -33.812 -24.953 1 88.5 45 GLN B CA 1
ATOM 2470 C C . GLN B 1 45 ? 2.773 -35.25 -25.016 1 88.5 45 GLN B C 1
ATOM 2472 O O . GLN B 1 45 ? 1.577 -35.531 -25.109 1 88.5 45 GLN B O 1
ATOM 2477 N N . THR B 1 46 ? 3.67 -36.094 -25.234 1 81.69 46 THR B N 1
ATOM 2478 C CA . THR B 1 46 ? 3.34 -37.531 -25.266 1 81.69 46 THR B CA 1
ATOM 2479 C C . THR B 1 46 ? 3.387 -38.125 -23.875 1 81.69 46 THR B C 1
ATOM 2481 O O . THR B 1 46 ? 4.277 -37.812 -23.078 1 81.69 46 THR B O 1
ATOM 2484 N N . GLY B 1 47 ? 2.387 -38.875 -23.484 1 85.81 47 GLY B N 1
ATOM 2485 C CA . GLY B 1 47 ? 2.469 -39.688 -22.297 1 85.81 47 GLY B CA 1
ATOM 2486 C C . GLY B 1 47 ? 1.836 -39.062 -21.078 1 85.81 47 GLY B C 1
ATOM 2487 O O . GLY B 1 47 ? 1.746 -39.719 -20.016 1 85.81 47 GLY B O 1
ATOM 2488 N N . ILE B 1 48 ? 1.404 -37.812 -21.156 1 89.69 48 ILE B N 1
ATOM 2489 C CA . ILE B 1 48 ? 0.757 -37.188 -20 1 89.69 48 ILE B CA 1
ATOM 2490 C C . ILE B 1 48 ? -0.606 -37.812 -19.766 1 89.69 48 ILE B C 1
ATOM 2492 O O . ILE B 1 48 ? -1.443 -37.875 -20.672 1 89.69 48 ILE B O 1
ATOM 2496 N N . LYS B 1 49 ? -0.844 -38.281 -18.609 1 89.31 49 LYS B N 1
ATOM 2497 C CA . LYS B 1 49 ? -2.121 -38.938 -18.297 1 89.31 49 LYS B CA 1
ATOM 2498 C C . LYS B 1 49 ? -2.812 -38.219 -17.141 1 89.31 49 LYS B C 1
ATOM 2500 O O . LYS B 1 49 ? -4.043 -38.25 -17.031 1 89.31 49 LYS B O 1
ATOM 2505 N N . GLN B 1 50 ? -1.99 -37.656 -16.266 1 94.88 50 GLN B N 1
ATOM 2506 C CA . GLN B 1 50 ? -2.559 -37.031 -15.07 1 94.88 50 GLN B CA 1
ATOM 2507 C C . GLN B 1 50 ? -2.094 -35.594 -14.914 1 94.88 50 GLN B C 1
ATOM 2509 O O . GLN B 1 50 ? -0.934 -35.281 -15.18 1 94.88 50 GLN B O 1
ATOM 2514 N N . ILE B 1 51 ? -3.027 -34.812 -14.508 1 96.69 51 ILE B N 1
ATOM 2515 C CA . ILE B 1 51 ? -2.752 -33.406 -14.227 1 96.69 51 ILE B CA 1
ATOM 2516 C C . ILE B 1 51 ? -3.195 -33.062 -12.805 1 96.69 51 ILE B C 1
ATOM 2518 O O . ILE B 1 51 ? -4.348 -33.312 -12.43 1 96.69 51 ILE B O 1
ATOM 2522 N N . CYS B 1 52 ? -2.332 -32.656 -11.992 1 97.69 52 CYS B N 1
ATOM 2523 C CA . CYS B 1 52 ? -2.699 -32.031 -10.734 1 97.69 52 CYS B CA 1
ATOM 2524 C C . CYS B 1 52 ? -2.791 -30.516 -10.898 1 97.69 52 CYS B C 1
ATOM 2526 O O . CYS B 1 52 ? -1.818 -29.875 -11.289 1 97.69 52 CYS B O 1
ATOM 2528 N N . ILE B 1 53 ? -3.977 -29.969 -10.594 1 97.38 53 ILE B N 1
ATOM 2529 C CA . ILE B 1 53 ? -4.219 -28.578 -10.938 1 97.38 53 ILE B CA 1
ATOM 2530 C C . ILE B 1 53 ? -4.578 -27.781 -9.68 1 97.38 53 ILE B C 1
ATOM 2532 O O . ILE B 1 53 ? -5.242 -28.312 -8.781 1 97.38 53 ILE B O 1
ATOM 2536 N N . THR B 1 54 ? -4.043 -26.594 -9.562 1 96.44 54 THR B N 1
ATOM 2537 C CA . THR B 1 54 ? -4.348 -25.641 -8.508 1 96.44 54 THR B CA 1
ATOM 2538 C C . THR B 1 54 ? -4.531 -24.234 -9.086 1 96.44 54 THR B C 1
ATOM 2540 O O . THR B 1 54 ? -4.531 -24.062 -10.305 1 96.44 54 THR B O 1
ATOM 2543 N N . GLY B 1 55 ? -4.938 -23.312 -8.203 1 94.69 55 GLY B N 1
ATOM 2544 C CA . GLY B 1 55 ? -5.059 -21.938 -8.641 1 94.69 55 GLY B CA 1
ATOM 2545 C C . GLY B 1 55 ? -6.5 -21.469 -8.75 1 94.69 55 GLY B C 1
ATOM 2546 O O . GLY B 1 55 ? -7.418 -22.281 -8.82 1 94.69 55 GLY B O 1
ATOM 2547 N N . GLY B 1 56 ? -6.66 -20.203 -8.789 1 91.19 56 GLY B N 1
ATOM 2548 C CA . GLY B 1 56 ? -7.977 -19.594 -8.828 1 91.19 56 GLY B CA 1
ATOM 2549 C C . GLY B 1 56 ? -8.766 -19.938 -10.07 1 91.19 56 GLY B C 1
ATOM 2550 O O . GLY B 1 56 ? -9.992 -20.016 -10.039 1 91.19 56 GLY B O 1
ATOM 2551 N N . LYS B 1 57 ? -8.094 -20.172 -11.172 1 91.94 57 LYS B N 1
ATOM 2552 C CA . LYS B 1 57 ? -8.773 -20.469 -12.43 1 91.94 57 LYS B CA 1
ATOM 2553 C C . LYS B 1 57 ? -8.758 -21.969 -12.727 1 91.94 57 LYS B C 1
ATOM 2555 O O . LYS B 1 57 ? -9.023 -22.375 -13.859 1 91.94 57 LYS B O 1
ATOM 2560 N N . ALA B 1 58 ? -8.414 -22.719 -11.734 1 93.06 58 ALA B N 1
ATOM 2561 C CA . ALA B 1 58 ? -8.273 -24.172 -11.898 1 93.06 58 ALA B CA 1
ATOM 2562 C C . ALA B 1 58 ? -9.57 -24.781 -12.43 1 93.06 58 ALA B C 1
ATOM 2564 O O . ALA B 1 58 ? -9.539 -25.641 -13.32 1 93.06 58 ALA B O 1
ATOM 2565 N N . LYS B 1 59 ? -10.672 -24.375 -11.906 1 90.88 59 LYS B N 1
ATOM 2566 C CA . LYS B 1 59 ? -11.953 -24.969 -12.281 1 90.88 59 LYS B CA 1
ATOM 2567 C C . LYS B 1 59 ? -12.258 -24.719 -13.758 1 90.88 59 LYS B C 1
ATOM 2569 O O . LYS B 1 59 ? -12.742 -25.625 -14.453 1 90.88 59 LYS B O 1
ATOM 2574 N N . GLN B 1 60 ? -12.023 -23.562 -14.164 1 89.25 60 GLN B N 1
ATOM 2575 C CA . GLN B 1 60 ? -12.25 -23.234 -15.57 1 89.25 60 GLN B CA 1
ATOM 2576 C C . GLN B 1 60 ? -11.383 -24.094 -16.484 1 89.25 60 GLN B C 1
ATOM 2578 O O . GLN B 1 60 ? -11.867 -24.609 -17.5 1 89.25 60 GLN B O 1
ATOM 2583 N N . LEU B 1 61 ? -10.172 -24.219 -16.188 1 92.12 61 LEU B N 1
ATOM 2584 C CA . LEU B 1 61 ? -9.25 -24.984 -17.016 1 92.12 61 LEU B CA 1
ATOM 2585 C C . LEU B 1 61 ? -9.57 -26.469 -16.953 1 92.12 61 LEU B C 1
ATOM 2587 O O . LEU B 1 61 ? -9.422 -27.172 -17.953 1 92.12 61 LEU B O 1
ATOM 2591 N N . GLN B 1 62 ? -9.977 -26.938 -15.805 1 92.94 62 GLN B N 1
ATOM 2592 C CA . GLN B 1 62 ? -10.344 -28.344 -15.625 1 92.94 62 GLN B CA 1
ATOM 2593 C C . GLN B 1 62 ? -11.461 -28.734 -16.578 1 92.94 62 GLN B C 1
ATOM 2595 O O . GLN B 1 62 ? -11.469 -29.859 -17.094 1 92.94 62 GLN B O 1
ATOM 2600 N N . GLN B 1 63 ? -12.406 -27.844 -16.75 1 91.44 63 GLN B N 1
ATOM 2601 C CA . GLN B 1 63 ? -13.523 -28.125 -17.641 1 91.44 63 GLN B CA 1
ATOM 2602 C C . GLN B 1 63 ? -13.047 -28.422 -19.062 1 91.44 63 GLN B C 1
ATOM 2604 O O . GLN B 1 63 ? -13.641 -29.234 -19.766 1 91.44 63 GLN B O 1
ATOM 2609 N N . LEU B 1 64 ? -12.023 -27.844 -19.422 1 91.56 64 LEU B N 1
ATOM 2610 C CA . LEU B 1 64 ? -11.484 -28 -20.766 1 91.56 64 LEU B CA 1
ATOM 2611 C C . LEU B 1 64 ? -10.633 -29.25 -20.859 1 91.56 64 LEU B C 1
ATOM 2613 O O . LEU B 1 64 ? -10.492 -29.828 -21.953 1 91.56 64 LEU B O 1
ATOM 2617 N N . LEU B 1 65 ? -10.109 -29.734 -19.75 1 93.56 65 LEU B N 1
ATOM 2618 C CA . LEU B 1 65 ? -9.07 -30.766 -19.797 1 93.56 65 LEU B CA 1
ATOM 2619 C C . LEU B 1 65 ? -9.617 -32.094 -19.328 1 93.56 65 LEU B C 1
ATOM 2621 O O . LEU B 1 65 ? -9 -33.156 -19.578 1 93.56 65 LEU B O 1
ATOM 2625 N N . SER B 1 66 ? -10.727 -32.094 -18.688 1 91.81 66 SER B N 1
ATOM 2626 C CA . SER B 1 66 ? -11.211 -33.281 -17.969 1 91.81 66 SER B CA 1
ATOM 2627 C C . SER B 1 66 ? -11.578 -34.406 -18.922 1 91.81 66 SER B C 1
ATOM 2629 O O . SER B 1 66 ? -11.625 -35.562 -18.516 1 91.81 66 SER B O 1
ATOM 2631 N N . ALA B 1 67 ? -11.836 -34.156 -20.141 1 91.19 67 ALA B N 1
ATOM 2632 C CA . ALA B 1 67 ? -12.203 -35.188 -21.109 1 91.19 67 ALA B CA 1
ATOM 2633 C C . ALA B 1 67 ? -10.984 -36 -21.531 1 91.19 67 ALA B C 1
ATOM 2635 O O . ALA B 1 67 ? -11.102 -37.188 -21.891 1 91.19 67 ALA B O 1
ATOM 2636 N N . SER B 1 68 ? -9.844 -35.438 -21.406 1 92.19 68 SER B N 1
ATOM 2637 C CA . SER B 1 68 ? -8.664 -36.062 -22 1 92.19 68 SER B CA 1
ATOM 2638 C C . SER B 1 68 ? -7.668 -36.5 -20.938 1 92.19 68 SER B C 1
ATOM 2640 O O . SER B 1 68 ? -6.816 -37.344 -21.203 1 92.19 68 SER B O 1
ATOM 2642 N N . TYR B 1 69 ? -7.809 -35.938 -19.734 1 94.5 69 TYR B N 1
ATOM 2643 C CA . TYR B 1 69 ? -6.812 -36.188 -18.703 1 94.5 69 TYR B CA 1
ATOM 2644 C C . TYR B 1 69 ? -7.477 -36.5 -17.359 1 94.5 69 TYR B C 1
ATOM 2646 O O . TYR B 1 69 ? -8.578 -36.031 -17.094 1 94.5 69 TYR B O 1
ATOM 2654 N N . LYS B 1 70 ? -6.844 -37.344 -16.641 1 94.88 70 LYS B N 1
ATOM 2655 C CA . LYS B 1 70 ? -7.223 -37.469 -15.234 1 94.88 70 LYS B CA 1
ATOM 2656 C C . LYS B 1 70 ? -6.801 -36.219 -14.438 1 94.88 70 LYS B C 1
ATOM 2658 O O . LYS B 1 70 ? -5.625 -35.875 -14.43 1 94.88 70 LYS B O 1
ATOM 2663 N N . ILE B 1 71 ? -7.723 -35.594 -13.758 1 96.06 71 ILE B N 1
ATOM 2664 C CA . ILE B 1 71 ? -7.438 -34.344 -13.078 1 96.06 71 ILE B CA 1
ATOM 2665 C C . ILE B 1 71 ? -7.531 -34.531 -11.57 1 96.06 71 ILE B C 1
ATOM 2667 O O . ILE B 1 71 ? -8.5 -35.094 -11.07 1 96.06 71 ILE B O 1
ATOM 2671 N N . VAL B 1 72 ? -6.598 -34.156 -10.891 1 95.38 72 VAL B N 1
ATOM 2672 C CA . VAL B 1 7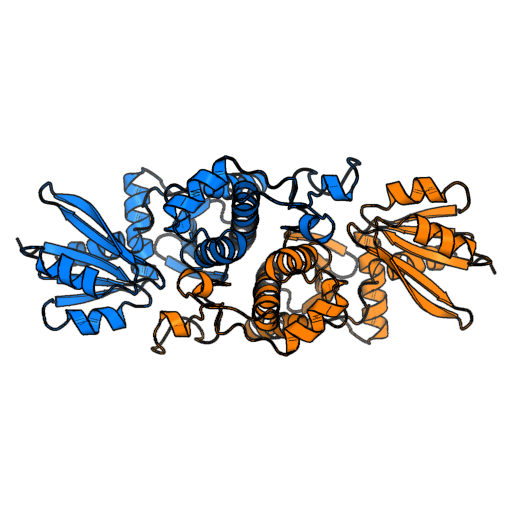2 ? -6.578 -34.031 -9.43 1 95.38 72 VAL B CA 1
ATOM 2673 C C . VAL B 1 72 ? -6.469 -32.562 -9.023 1 95.38 72 VAL B C 1
ATOM 2675 O O . VAL B 1 72 ? -5.531 -31.875 -9.422 1 95.38 72 VAL B O 1
ATOM 2678 N N . GLU B 1 73 ? -7.426 -32.125 -8.273 1 95.06 73 GLU B N 1
ATOM 2679 C CA . GLU B 1 73 ? -7.406 -30.719 -7.832 1 95.06 73 GLU B CA 1
ATOM 2680 C C . GLU B 1 73 ? -6.762 -30.594 -6.457 1 95.06 73 GLU B C 1
ATOM 2682 O O . GLU B 1 73 ? -6.988 -31.422 -5.574 1 95.06 73 GLU B O 1
ATOM 2687 N N . LEU B 1 74 ? -5.973 -29.609 -6.316 1 95.25 74 LEU B N 1
ATOM 2688 C CA . LEU B 1 74 ? -5.309 -29.297 -5.055 1 95.25 74 LEU B CA 1
ATOM 2689 C C . LEU B 1 74 ? -5.535 -27.859 -4.648 1 95.25 74 LEU B C 1
ATOM 2691 O O . LEU B 1 74 ? -5.488 -26.953 -5.488 1 95.25 74 LEU B O 1
ATOM 2695 N N . ASN B 1 75 ? -5.785 -27.656 -3.33 1 93.19 75 ASN B N 1
ATOM 2696 C CA . ASN B 1 75 ? -5.934 -26.312 -2.799 1 93.19 75 ASN B CA 1
ATOM 2697 C C . ASN B 1 75 ? -4.715 -25.438 -3.123 1 93.19 75 ASN B C 1
ATOM 2699 O O . ASN B 1 75 ? -3.578 -25.906 -3.025 1 93.19 75 ASN B O 1
ATOM 2703 N N . GLU B 1 76 ? -5.055 -24.266 -3.492 1 92.75 76 GLU B N 1
ATOM 2704 C CA . GLU B 1 76 ? -4.012 -23.359 -3.979 1 92.75 76 GLU B CA 1
ATOM 2705 C C . GLU B 1 76 ? -2.924 -23.156 -2.928 1 92.75 76 GLU B C 1
ATOM 2707 O O . G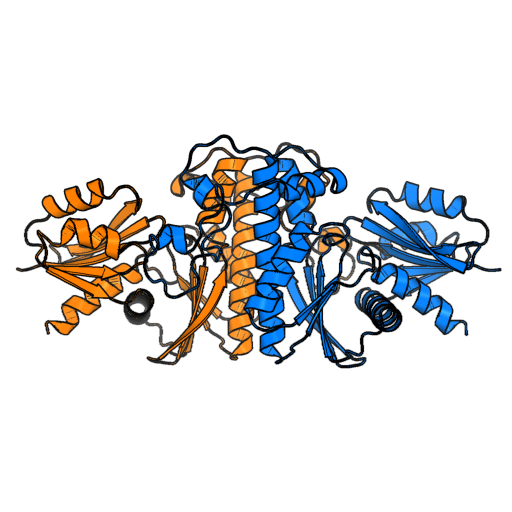LU B 1 76 ? -1.732 -23.234 -3.236 1 92.75 76 GLU B O 1
ATOM 2712 N N . PHE B 1 77 ? -3.271 -22.906 -1.762 1 92.19 77 PHE B N 1
ATOM 2713 C CA . PHE B 1 77 ? -2.268 -22.641 -0.74 1 92.19 77 PHE B CA 1
ATOM 2714 C C . PHE B 1 77 ? -1.506 -23.906 -0.38 1 92.19 77 PHE B C 1
ATOM 2716 O O . PHE B 1 77 ? -0.301 -23.859 -0.123 1 92.19 77 PHE B O 1
ATOM 2723 N N . GLU B 1 78 ? -2.215 -24.984 -0.302 1 93.75 78 GLU B N 1
ATOM 2724 C CA . GLU B 1 78 ? -1.536 -26.25 -0.049 1 93.75 78 GLU B CA 1
ATOM 2725 C C . GLU B 1 78 ? -0.481 -26.531 -1.115 1 93.75 78 GLU B C 1
ATOM 2727 O O . GLU B 1 78 ? 0.638 -26.953 -0.796 1 93.75 78 GLU B O 1
ATOM 2732 N N . ALA B 1 79 ? -0.896 -26.344 -2.342 1 96.31 79 ALA B N 1
ATOM 2733 C CA . ALA B 1 79 ? 0.048 -26.547 -3.436 1 96.31 79 ALA B CA 1
ATOM 2734 C C . ALA B 1 79 ? 1.276 -25.656 -3.279 1 96.31 79 ALA B C 1
ATOM 2736 O O . ALA B 1 79 ? 2.41 -26.125 -3.416 1 96.31 79 ALA B O 1
ATOM 2737 N N . THR B 1 80 ? 1.062 -24.391 -3.004 1 96.25 80 THR B N 1
ATOM 2738 C CA . THR B 1 80 ? 2.143 -23.422 -2.859 1 96.25 80 THR B CA 1
ATOM 2739 C C . THR B 1 80 ? 3.078 -23.812 -1.722 1 96.25 80 THR B C 1
ATOM 2741 O O . THR B 1 80 ? 4.301 -23.766 -1.87 1 96.25 80 THR B O 1
ATOM 2744 N N . LEU B 1 81 ? 2.506 -24.25 -0.605 1 95.62 81 LEU B N 1
ATOM 2745 C CA . LEU B 1 81 ? 3.326 -24.594 0.551 1 95.62 81 LEU B CA 1
ATOM 2746 C C . LEU B 1 81 ? 4.18 -25.828 0.261 1 95.62 81 LEU B C 1
ATOM 2748 O O . LEU B 1 81 ? 5.348 -25.891 0.653 1 95.62 81 LEU B O 1
ATOM 2752 N N . VAL B 1 82 ? 3.596 -26.828 -0.385 1 95.56 82 VAL B N 1
ATOM 2753 C CA . VAL B 1 82 ? 4.363 -28.016 -0.768 1 95.56 82 VAL B CA 1
ATOM 2754 C C . VAL B 1 82 ? 5.539 -27.609 -1.651 1 95.56 82 VAL B C 1
ATOM 2756 O O . VAL B 1 82 ? 6.664 -28.062 -1.451 1 95.56 82 VAL B O 1
ATOM 2759 N N . GLY B 1 83 ? 5.238 -26.719 -2.631 1 96.88 83 GLY B N 1
ATOM 2760 C CA . GLY B 1 83 ? 6.297 -26.219 -3.49 1 96.88 83 GLY B CA 1
ATOM 2761 C C . GLY B 1 83 ? 7.363 -25.453 -2.736 1 96.88 83 GLY B C 1
ATOM 2762 O O . GLY B 1 83 ? 8.562 -25.641 -2.971 1 96.88 83 GLY B O 1
ATOM 2763 N N . VAL B 1 84 ? 6.98 -24.609 -1.821 1 96.88 84 VAL B N 1
ATOM 2764 C CA . VAL B 1 84 ? 7.891 -23.797 -1.019 1 96.88 84 VAL B CA 1
ATOM 2765 C C . VAL B 1 84 ? 8.789 -24.703 -0.183 1 96.88 84 VAL B C 1
ATOM 2767 O O . VAL B 1 84 ? 10.008 -24.5 -0.133 1 96.88 84 VAL B O 1
ATOM 2770 N N . ARG B 1 85 ? 8.234 -25.688 0.417 1 95.44 85 ARG B N 1
ATOM 2771 C CA . ARG B 1 85 ? 9.016 -26.594 1.249 1 95.44 85 ARG B CA 1
ATOM 2772 C C . ARG B 1 85 ? 10.023 -27.375 0.412 1 95.44 85 ARG B C 1
ATOM 2774 O O . ARG B 1 85 ? 11.148 -27.609 0.85 1 95.44 85 ARG B O 1
ATOM 2781 N N . TYR B 1 86 ? 9.609 -27.797 -0.685 1 95.62 86 TYR B N 1
ATOM 2782 C CA . TYR B 1 86 ? 10.516 -28.484 -1.604 1 95.62 86 TYR B CA 1
ATOM 2783 C C . TYR B 1 86 ? 11.734 -27.609 -1.916 1 95.62 86 TYR B C 1
ATOM 2785 O O . TYR B 1 86 ? 12.867 -28.094 -1.866 1 95.62 86 TYR B O 1
ATOM 2793 N N . ILE B 1 87 ? 11.477 -26.359 -2.236 1 96.5 87 ILE B N 1
ATOM 2794 C CA . ILE B 1 87 ? 12.555 -25.453 -2.619 1 96.5 87 ILE B CA 1
ATOM 2795 C C . ILE B 1 87 ? 13.422 -25.125 -1.401 1 96.5 87 ILE B C 1
ATOM 2797 O O . ILE B 1 87 ? 14.648 -25.031 -1.513 1 96.5 87 ILE B O 1
ATOM 2801 N N . LEU B 1 88 ? 12.781 -24.906 -0.257 1 96.12 88 LEU B N 1
ATOM 2802 C CA . LEU B 1 88 ? 13.531 -24.672 0.973 1 96.12 88 LEU B CA 1
ATOM 2803 C C . LEU B 1 88 ? 14.531 -25.797 1.227 1 96.12 88 LEU B C 1
ATOM 2805 O O . LEU B 1 88 ? 15.688 -25.547 1.565 1 96.12 88 LEU B O 1
ATOM 2809 N N . LYS B 1 89 ? 14.062 -27 1.055 1 95.31 89 LYS B N 1
ATOM 2810 C CA . LYS B 1 89 ? 14.93 -28.156 1.246 1 95.31 89 LYS B CA 1
ATOM 2811 C C . LYS B 1 89 ? 16.031 -28.203 0.2 1 95.31 89 LYS B C 1
ATOM 2813 O O . LYS B 1 89 ? 17.203 -28.438 0.531 1 95.31 89 LYS B O 1
ATOM 2818 N N . LYS B 1 90 ? 15.672 -28.031 -0.995 1 94.81 90 LYS B N 1
ATOM 2819 C CA . LYS B 1 90 ? 16.625 -28.031 -2.098 1 94.81 90 LYS B CA 1
ATOM 2820 C C . LYS B 1 90 ? 17.719 -26.984 -1.887 1 94.81 90 LYS B C 1
ATOM 2822 O O . LYS B 1 90 ? 18.891 -27.234 -2.209 1 94.81 90 LYS B O 1
ATOM 2827 N N . GLU B 1 91 ? 17.328 -25.859 -1.362 1 95.62 91 GLU B N 1
ATOM 2828 C CA . GLU B 1 91 ? 18.266 -24.75 -1.166 1 95.62 91 GLU B CA 1
ATOM 2829 C C . GLU B 1 91 ? 18.891 -24.797 0.227 1 95.62 91 GLU B C 1
ATOM 2831 O O . GLU B 1 91 ? 19.594 -23.875 0.628 1 95.62 91 GLU B O 1
ATOM 2836 N N . LYS B 1 92 ? 18.594 -25.781 1.059 1 95.56 92 LYS B N 1
ATOM 2837 C CA . LYS B 1 92 ? 19.219 -26.109 2.336 1 95.56 92 LYS B CA 1
ATOM 2838 C C . LYS B 1 92 ? 18.875 -25.078 3.398 1 95.56 92 LYS B C 1
ATOM 2840 O O . LYS B 1 92 ? 19.75 -24.672 4.18 1 95.56 92 LYS B O 1
ATOM 2845 N N . TYR B 1 93 ? 17.672 -24.562 3.289 1 94.75 93 TYR B N 1
ATOM 2846 C CA . TYR B 1 93 ? 17.156 -23.75 4.383 1 94.75 93 TYR B CA 1
ATOM 2847 C C . TYR B 1 93 ? 16.516 -24.625 5.457 1 94.75 93 TYR B C 1
ATOM 2849 O O . TYR B 1 93 ? 15.781 -25.562 5.145 1 94.75 93 TYR B O 1
ATOM 2857 N N . ASP B 1 94 ? 16.859 -24.359 6.668 1 93.94 94 ASP B N 1
ATOM 2858 C CA . ASP B 1 94 ? 16.234 -25.047 7.797 1 93.94 94 ASP B CA 1
ATOM 2859 C C . ASP B 1 94 ? 15.305 -24.109 8.562 1 93.94 94 ASP B C 1
ATOM 2861 O O . ASP B 1 94 ? 15.625 -23.703 9.68 1 93.94 94 ASP B O 1
ATOM 2865 N N . ILE B 1 95 ? 14.188 -23.766 7.992 1 94.94 95 ILE B N 1
ATOM 2866 C CA . ILE B 1 95 ? 13.234 -22.812 8.562 1 94.94 95 ILE B CA 1
ATOM 2867 C C . ILE B 1 95 ? 11.836 -23.422 8.547 1 94.94 95 ILE B C 1
ATOM 2869 O O . ILE B 1 95 ? 11.352 -23.875 7.508 1 94.94 95 ILE B O 1
ATOM 2873 N N . ASN B 1 96 ? 11.203 -23.453 9.664 1 93.5 96 ASN B N 1
ATOM 2874 C CA . ASN B 1 96 ? 9.891 -24.062 9.75 1 93.5 96 ASN B CA 1
ATOM 2875 C C . ASN B 1 96 ? 8.836 -23.078 10.234 1 93.5 96 ASN B C 1
ATOM 2877 O O . ASN B 1 96 ? 7.637 -23.375 10.188 1 93.5 96 ASN B O 1
ATOM 2881 N N . ASN B 1 97 ? 9.281 -21.938 10.75 1 96.75 97 ASN B N 1
ATOM 2882 C CA . ASN B 1 97 ? 8.414 -20.844 11.18 1 96.75 97 ASN B CA 1
ATOM 2883 C C . ASN B 1 97 ? 8.727 -19.562 10.43 1 96.75 97 ASN B C 1
ATOM 2885 O O . ASN B 1 97 ? 9.789 -18.969 10.617 1 96.75 97 ASN B O 1
ATOM 2889 N N . PHE B 1 98 ? 7.781 -19.125 9.555 1 98.31 98 PHE B N 1
ATOM 2890 C CA . PHE B 1 98 ? 8.055 -17.953 8.734 1 98.31 98 PHE B CA 1
ATOM 2891 C C . PHE B 1 98 ? 6.754 -17.344 8.227 1 98.31 98 PHE B C 1
ATOM 2893 O O . PHE B 1 98 ? 5.699 -17.969 8.281 1 98.31 98 PHE B O 1
ATOM 2900 N N . VAL B 1 99 ? 6.793 -16.094 7.879 1 98.44 99 VAL B N 1
ATOM 2901 C CA . VAL B 1 99 ? 5.75 -15.469 7.078 1 98.44 99 VAL B CA 1
ATOM 2902 C C . VAL B 1 99 ? 6 -15.734 5.598 1 98.44 99 VAL B C 1
ATOM 2904 O O . VAL B 1 99 ? 7.125 -15.578 5.113 1 98.44 99 VAL B O 1
ATOM 2907 N N . LEU B 1 100 ? 5.031 -16.266 4.922 1 98.31 100 LEU B N 1
ATOM 2908 C CA . LEU B 1 100 ? 5.121 -16.484 3.482 1 98.31 100 LEU B CA 1
ATOM 2909 C C . LEU B 1 100 ? 4.383 -15.391 2.717 1 98.31 100 LEU B C 1
ATOM 2911 O O . LEU B 1 100 ? 3.162 -15.258 2.838 1 98.31 100 LEU B O 1
ATOM 2915 N N . THR B 1 101 ? 5.105 -14.562 2.043 1 98.56 101 THR B N 1
ATOM 2916 C CA . THR B 1 101 ? 4.539 -13.516 1.202 1 98.56 101 THR B CA 1
ATOM 2917 C C . THR B 1 101 ? 4.648 -13.883 -0.274 1 98.56 101 THR B C 1
ATOM 2919 O O . THR B 1 101 ? 5.75 -13.93 -0.828 1 98.56 101 THR B O 1
ATOM 2922 N N . ASN B 1 102 ? 3.523 -14.18 -0.902 1 97.69 102 ASN B N 1
ATOM 2923 C CA . ASN B 1 102 ? 3.439 -14.57 -2.307 1 97.69 102 ASN B CA 1
ATOM 2924 C C . ASN B 1 102 ? 2.977 -13.406 -3.182 1 97.69 102 ASN B C 1
ATOM 2926 O O . ASN B 1 102 ? 1.805 -13.031 -3.152 1 97.69 102 ASN B O 1
ATOM 2930 N N . ILE B 1 103 ? 3.922 -12.875 -3.977 1 98.12 103 ILE B N 1
ATOM 2931 C CA . ILE B 1 103 ? 3.637 -11.703 -4.793 1 98.12 103 ILE B CA 1
ATOM 2932 C C . ILE B 1 103 ? 3.34 -12.133 -6.227 1 98.12 103 ILE B C 1
ATOM 2934 O O . ILE B 1 103 ? 4.254 -12.273 -7.043 1 98.12 103 ILE B O 1
ATOM 2938 N N . GLY B 1 104 ? 2.119 -12.297 -6.617 1 95.81 104 GLY B N 1
ATOM 2939 C CA . GLY B 1 104 ? 1.633 -12.539 -7.965 1 95.81 104 GLY B CA 1
ATOM 2940 C C . GLY B 1 104 ? 0.95 -11.336 -8.586 1 95.81 104 GLY B C 1
ATOM 2941 O O . GLY B 1 104 ? 1.511 -10.234 -8.594 1 95.81 104 GLY B O 1
ATOM 2942 N N . THR B 1 105 ? -0.334 -11.664 -9.062 1 95.44 105 THR B N 1
ATOM 2943 C CA . THR B 1 105 ? -1.136 -10.531 -9.508 1 95.44 105 THR B CA 1
ATOM 2944 C C . THR B 1 105 ? -1.385 -9.562 -8.359 1 95.44 105 THR B C 1
ATOM 2946 O O . THR B 1 105 ? -1.229 -8.352 -8.523 1 95.44 105 THR B O 1
ATOM 2949 N N . GLY B 1 106 ? -1.894 -10.031 -7.32 1 96.81 106 GLY B N 1
ATOM 2950 C CA . GLY B 1 106 ? -1.865 -9.383 -6.02 1 96.81 106 GLY B CA 1
ATOM 2951 C C . GLY B 1 106 ? -0.881 -10.023 -5.055 1 96.81 106 GLY B C 1
ATOM 2952 O O . GLY B 1 106 ? 0.052 -10.711 -5.477 1 96.81 106 GLY B O 1
ATOM 2953 N N . THR B 1 107 ? -0.995 -9.766 -3.787 1 97.94 107 THR B N 1
ATOM 2954 C CA . THR B 1 107 ? -0.097 -10.32 -2.779 1 97.94 107 THR B CA 1
ATOM 2955 C C . THR B 1 107 ? -0.886 -11.039 -1.686 1 97.94 107 THR B C 1
ATOM 2957 O O . THR B 1 107 ? -1.859 -10.492 -1.16 1 97.94 107 THR B O 1
ATOM 2960 N N . SER B 1 108 ? -0.531 -12.25 -1.409 1 96.5 108 SER B N 1
ATOM 2961 C CA . SER B 1 108 ? -1.104 -13.039 -0.322 1 96.5 108 SER B CA 1
ATOM 2962 C C . SER B 1 108 ? -0.066 -13.336 0.755 1 96.5 108 SER B C 1
ATOM 2964 O O . SER B 1 108 ? 1.089 -13.633 0.446 1 96.5 108 SER B O 1
ATOM 2966 N N . ILE B 1 109 ? -0.43 -13.211 1.992 1 97.88 109 ILE B N 1
ATOM 2967 C CA . ILE B 1 109 ? 0.491 -13.398 3.107 1 97.88 109 ILE B CA 1
ATOM 2968 C C . ILE B 1 109 ? -0.057 -14.461 4.059 1 97.88 109 ILE B C 1
ATOM 2970 O O . ILE B 1 109 ? -1.25 -14.469 4.367 1 97.88 109 ILE B O 1
ATOM 2974 N N . HIS B 1 110 ? 0.791 -15.383 4.504 1 97.69 110 HIS B N 1
ATOM 2975 C CA . HIS B 1 110 ? 0.401 -16.484 5.371 1 97.69 110 HIS B CA 1
ATOM 2976 C C . HIS B 1 110 ? 1.395 -16.672 6.516 1 97.69 110 HIS B C 1
ATOM 2978 O O . HIS B 1 110 ? 2.584 -16.375 6.359 1 97.69 110 HIS B O 1
ATOM 2984 N N . TYR B 1 111 ? 0.876 -17.125 7.648 1 97.75 111 TYR B N 1
ATOM 2985 C CA . TYR B 1 111 ? 1.716 -17.656 8.719 1 97.75 111 TYR B CA 1
ATOM 2986 C C . TYR B 1 111 ? 1.986 -19.141 8.523 1 97.75 111 TYR B C 1
ATOM 2988 O O . TYR B 1 111 ? 1.063 -19.906 8.258 1 97.75 111 TYR B O 1
ATOM 2996 N N . ILE B 1 112 ? 3.189 -19.5 8.625 1 97.69 112 ILE B N 1
ATOM 2997 C CA . ILE B 1 112 ? 3.547 -20.906 8.547 1 97.69 112 ILE B CA 1
ATOM 2998 C C . ILE B 1 112 ? 4.227 -21.344 9.844 1 97.69 112 ILE B C 1
ATOM 3000 O O . ILE B 1 112 ? 5.176 -20.688 10.297 1 97.69 112 ILE B O 1
ATOM 3004 N N . TYR B 1 113 ? 3.701 -22.359 10.484 1 94.69 113 TYR B N 1
ATOM 3005 C CA . TYR B 1 113 ? 4.301 -23.062 11.617 1 94.69 113 TYR B CA 1
ATOM 3006 C C . TYR B 1 113 ? 4.438 -24.547 11.336 1 94.69 113 TYR B C 1
ATOM 3008 O O . TYR B 1 113 ? 3.467 -25.297 11.445 1 94.69 113 TYR B O 1
ATOM 3016 N N . ASN B 1 114 ? 5.637 -24.953 11.07 1 89.88 114 ASN B N 1
ATOM 3017 C CA . ASN B 1 114 ? 5.828 -26.344 10.68 1 89.88 114 ASN B CA 1
ATOM 3018 C C . ASN B 1 114 ? 4.863 -26.75 9.57 1 89.88 114 ASN B C 1
ATOM 3020 O O . ASN B 1 114 ? 4.891 -26.188 8.477 1 89.88 114 ASN B O 1
ATOM 3024 N N . ASP B 1 115 ? 3.916 -27.594 9.828 1 83.25 115 ASP B N 1
ATOM 3025 C CA . ASP B 1 115 ? 3.037 -28.078 8.766 1 83.25 115 ASP B CA 1
ATOM 3026 C C . ASP B 1 115 ? 1.682 -27.375 8.812 1 83.25 115 ASP B C 1
ATOM 3028 O O . ASP B 1 115 ? 0.774 -27.703 8.055 1 83.25 115 ASP B O 1
ATOM 3032 N N . GLN B 1 116 ? 1.626 -26.406 9.648 1 91.69 116 GLN B N 1
ATOM 3033 C CA . GLN B 1 116 ? 0.374 -25.656 9.75 1 91.69 116 GLN B CA 1
ATOM 3034 C C . GLN B 1 116 ? 0.497 -24.281 9.094 1 91.69 116 GLN B C 1
ATOM 3036 O O . GLN B 1 116 ? 1.574 -23.688 9.094 1 91.69 116 GLN B O 1
ATOM 3041 N N . TYR B 1 117 ? -0.636 -23.875 8.484 1 92.31 117 TYR B N 1
ATOM 3042 C CA . TYR B 1 117 ? -0.666 -22.562 7.863 1 92.31 117 TYR B CA 1
ATOM 3043 C C . TYR B 1 117 ? -1.966 -21.828 8.188 1 92.31 117 TYR B C 1
ATOM 3045 O O . TYR B 1 117 ? -3.004 -22.469 8.391 1 92.31 117 TYR B O 1
ATOM 3053 N N . ILE B 1 118 ? -1.863 -20.516 8.344 1 94.19 118 ILE B N 1
ATOM 3054 C CA . ILE B 1 118 ? -3.002 -19.625 8.547 1 94.19 118 ILE B CA 1
ATOM 3055 C C . ILE B 1 118 ? -2.904 -18.438 7.598 1 94.19 118 ILE B C 1
ATOM 3057 O O . ILE B 1 118 ? -1.856 -17.797 7.504 1 94.19 118 ILE B O 1
ATOM 3061 N N . ARG B 1 119 ? -3.992 -18.25 6.852 1 93.31 119 ARG B N 1
ATOM 3062 C CA . ARG B 1 119 ? -3.992 -17.031 6.051 1 93.31 119 ARG B CA 1
ATOM 3063 C C . ARG B 1 119 ? -3.928 -15.797 6.941 1 93.31 119 ARG B C 1
ATOM 3065 O O . ARG B 1 119 ? -4.75 -15.633 7.848 1 93.31 119 ARG B O 1
ATOM 3072 N N . ALA B 1 120 ? -2.961 -15 6.762 1 94.5 120 ALA B N 1
ATOM 3073 C CA . ALA B 1 120 ? -2.779 -13.797 7.566 1 94.5 120 ALA B CA 1
ATOM 3074 C C . ALA B 1 120 ? -3.498 -12.602 6.938 1 94.5 120 ALA B C 1
ATOM 3076 O O . ALA B 1 120 ? -4.152 -11.828 7.637 1 94.5 120 ALA B O 1
ATOM 3077 N N . GLY B 1 121 ? -3.348 -12.438 5.699 1 93.94 121 GLY B N 1
ATOM 3078 C CA . GLY B 1 121 ? -3.93 -11.312 4.977 1 93.94 121 GLY B CA 1
ATOM 3079 C C . GLY B 1 121 ? -3.369 -11.148 3.578 1 93.94 121 GLY B C 1
ATOM 3080 O O . GLY B 1 121 ? -2.982 -12.133 2.938 1 93.94 121 GLY B O 1
ATOM 3081 N N . GLY B 1 122 ? -3.486 -9.938 3.088 1 95.75 122 GLY B N 1
ATOM 3082 C CA . GLY B 1 122 ? -2.996 -9.625 1.754 1 95.75 122 GLY B CA 1
ATOM 3083 C C . GLY B 1 122 ? -3.328 -8.219 1.307 1 95.75 122 GLY B C 1
ATOM 3084 O O . GLY B 1 122 ? -3.732 -7.383 2.117 1 95.75 122 GLY B O 1
ATOM 3085 N N . THR B 1 123 ? -3.047 -7.949 0.03 1 97.75 123 THR B N 1
ATOM 3086 C CA . THR B 1 123 ? -3.311 -6.664 -0.608 1 97.75 123 THR B CA 1
ATOM 3087 C C . THR B 1 123 ? -3.455 -6.832 -2.119 1 97.75 123 THR B C 1
ATOM 3089 O O . THR B 1 123 ? -2.938 -7.789 -2.695 1 97.75 123 THR B O 1
ATOM 3092 N N . GLY B 1 124 ? -4.195 -5.957 -2.689 1 97.88 124 GLY B N 1
ATOM 3093 C CA 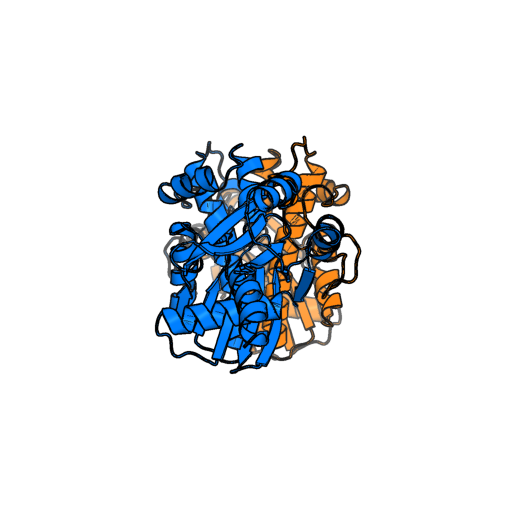. GLY B 1 124 ? -4.316 -5.949 -4.137 1 97.88 124 GLY B CA 1
ATOM 3094 C C . GLY B 1 124 ? -3.086 -5.41 -4.84 1 97.88 124 GLY B C 1
ATOM 3095 O O . GLY B 1 124 ? -3.01 -5.418 -6.07 1 97.88 124 GLY B O 1
ATOM 3096 N N . VAL B 1 125 ? -2.102 -4.949 -4.098 1 98.81 125 VAL B N 1
ATOM 3097 C CA . VAL B 1 125 ? -0.867 -4.41 -4.66 1 98.81 125 VAL B CA 1
ATOM 3098 C C . VAL B 1 125 ? 0.094 -5.555 -4.98 1 98.81 125 VAL B C 1
ATOM 3100 O O . VAL B 1 125 ? 0.404 -6.375 -4.117 1 98.81 125 VAL B O 1
ATOM 3103 N N . GLY B 1 126 ? 0.534 -5.688 -6.164 1 98.19 126 GLY B N 1
ATOM 3104 C CA . GLY B 1 126 ? 1.438 -6.723 -6.645 1 98.19 126 GLY B CA 1
ATOM 3105 C C . GLY B 1 126 ? 1.845 -6.539 -8.094 1 98.19 126 GLY B C 1
ATOM 3106 O O . GLY B 1 126 ? 2.041 -5.41 -8.547 1 98.19 126 GLY B O 1
ATOM 3107 N N . GLY B 1 127 ? 2.033 -7.637 -8.773 1 97.44 127 GLY B N 1
ATOM 3108 C CA . GLY B 1 127 ? 2.449 -7.582 -10.164 1 97.44 127 GLY B CA 1
ATOM 3109 C C . GLY B 1 127 ? 1.422 -6.926 -11.07 1 97.44 127 GLY B C 1
ATOM 3110 O O . GLY B 1 127 ? 1.779 -6.262 -12.047 1 97.44 127 GLY B O 1
ATOM 3111 N N . GLY B 1 128 ? 0.162 -7.223 -10.797 1 97.38 128 GLY B N 1
ATOM 3112 C CA . GLY B 1 128 ? -0.873 -6.562 -11.578 1 97.38 128 GLY B CA 1
ATOM 3113 C C . GLY B 1 128 ? -0.812 -5.047 -11.492 1 97.38 128 GLY B C 1
ATOM 3114 O O . GLY B 1 128 ? -1.055 -4.352 -12.477 1 97.38 128 GLY B O 1
ATOM 3115 N N . THR B 1 129 ? -0.53 -4.52 -10.336 1 98.62 129 THR B N 1
ATOM 3116 C CA . THR B 1 129 ? -0.368 -3.082 -10.141 1 98.62 129 THR B CA 1
ATOM 3117 C C . THR B 1 129 ? 0.824 -2.559 -10.938 1 98.62 129 THR B C 1
ATOM 3119 O O . THR B 1 129 ? 0.725 -1.53 -11.609 1 98.62 129 THR B O 1
ATOM 3122 N N . ILE B 1 130 ? 1.945 -3.316 -10.844 1 98.5 130 ILE B N 1
ATOM 3123 C CA . ILE B 1 130 ? 3.143 -2.938 -11.586 1 98.5 130 ILE B CA 1
ATOM 3124 C C . ILE B 1 130 ? 2.814 -2.828 -13.07 1 98.5 130 ILE B C 1
ATOM 3126 O O . ILE B 1 130 ? 3.059 -1.792 -13.695 1 98.5 130 ILE B O 1
ATOM 3130 N N . MET B 1 131 ? 2.209 -3.811 -13.602 1 97.44 131 MET B N 1
ATOM 3131 C CA . MET B 1 131 ? 1.995 -3.885 -15.039 1 97.44 131 MET B CA 1
ATOM 3132 C C . MET B 1 131 ? 0.91 -2.908 -15.484 1 97.44 131 MET B C 1
ATOM 3134 O O . MET B 1 131 ? 1.02 -2.287 -16.547 1 97.44 131 MET B O 1
ATOM 3138 N N . GLY B 1 132 ? -0.143 -2.828 -14.711 1 98 132 GLY B N 1
ATOM 3139 C CA . GLY B 1 132 ? -1.192 -1.874 -15.031 1 98 132 GLY B CA 1
ATOM 3140 C C . GLY B 1 132 ? -0.696 -0.441 -15.094 1 98 132 GLY B C 1
ATOM 3141 O O . GLY B 1 132 ? -0.925 0.258 -16.078 1 98 132 GLY B O 1
ATOM 3142 N N . LEU B 1 133 ? 0.006 0.021 -14.062 1 98.56 133 LEU B N 1
ATOM 3143 C CA . LEU B 1 133 ? 0.531 1.382 -14.016 1 98.56 133 LEU B CA 1
ATOM 3144 C C . LEU B 1 133 ? 1.617 1.583 -15.07 1 98.56 133 LEU B C 1
ATOM 3146 O O . LEU B 1 133 ? 1.727 2.662 -15.656 1 98.56 133 LEU B O 1
ATOM 3150 N N . SER B 1 134 ? 2.467 0.534 -15.281 1 98.31 134 SER B N 1
ATOM 3151 C CA . SER B 1 134 ? 3.477 0.63 -16.328 1 98.31 134 SER B CA 1
ATOM 3152 C C . SER B 1 134 ? 2.844 0.929 -17.688 1 98.31 134 SER B C 1
ATOM 3154 O O . SER B 1 134 ? 3.273 1.845 -18.391 1 98.31 134 SER B O 1
ATOM 3156 N N . LYS B 1 135 ? 1.845 0.138 -18 1 97.62 135 LYS B N 1
ATOM 3157 C CA . LYS B 1 135 ? 1.183 0.322 -19.281 1 97.62 135 LYS B CA 1
ATOM 3158 C C . LYS B 1 135 ? 0.54 1.702 -19.375 1 97.62 135 LYS B C 1
ATOM 3160 O O . LYS B 1 135 ? 0.74 2.42 -20.359 1 97.62 135 LYS B O 1
ATOM 3165 N N . LEU B 1 136 ? -0.187 2.115 -18.422 1 97.56 136 LEU B N 1
ATOM 3166 C CA . LEU B 1 136 ? -0.934 3.369 -18.422 1 97.56 136 LEU B CA 1
ATOM 3167 C C . LEU B 1 136 ? 0.009 4.562 -18.531 1 97.56 136 LEU B C 1
ATOM 3169 O O . LEU B 1 136 ? -0.305 5.555 -19.188 1 97.56 136 LEU B O 1
ATOM 3173 N N . LEU B 1 137 ? 1.193 4.434 -17.891 1 97.44 137 LEU B N 1
ATOM 3174 C CA . LEU B 1 137 ? 2.051 5.605 -17.734 1 97.44 137 LEU B CA 1
ATOM 3175 C C . LEU B 1 137 ? 3.127 5.633 -18.812 1 97.44 137 LEU B C 1
ATOM 3177 O O . LEU B 1 137 ? 3.658 6.695 -19.141 1 97.44 137 LEU B O 1
ATOM 3181 N N . THR B 1 138 ? 3.498 4.445 -19.375 1 97.25 138 THR B N 1
ATOM 3182 C CA . THR B 1 138 ? 4.66 4.41 -20.25 1 97.25 138 THR B CA 1
ATOM 3183 C C . THR B 1 138 ? 4.328 3.695 -21.562 1 97.25 138 THR B C 1
ATOM 3185 O O . THR B 1 138 ? 5.133 3.693 -22.5 1 97.25 138 THR B O 1
ATOM 3188 N N . ASN B 1 139 ? 3.186 3 -21.641 1 95.69 139 ASN B N 1
ATOM 3189 C CA . ASN B 1 139 ? 2.756 2.197 -22.781 1 95.69 139 ASN B CA 1
ATOM 3190 C C . ASN B 1 139 ? 3.588 0.926 -22.922 1 95.69 139 ASN B C 1
ATOM 3192 O O . ASN B 1 139 ? 3.566 0.273 -23.953 1 95.69 139 ASN B O 1
ATOM 3196 N N . ILE B 1 140 ? 4.363 0.608 -21.906 1 95.94 140 ILE B N 1
ATOM 3197 C CA . ILE B 1 140 ? 5.098 -0.652 -21.875 1 95.94 140 ILE B CA 1
ATOM 3198 C C . ILE B 1 140 ? 4.27 -1.707 -21.141 1 95.94 140 ILE B C 1
ATOM 3200 O O . ILE B 1 140 ? 3.932 -1.533 -19.969 1 95.94 140 ILE B O 1
ATOM 3204 N N . ASP B 1 141 ? 3.957 -2.811 -21.719 1 93.06 141 ASP B N 1
ATOM 3205 C CA . ASP B 1 141 ? 2.961 -3.705 -21.141 1 93.06 141 ASP B CA 1
ATOM 3206 C C . ASP B 1 141 ? 3.479 -5.141 -21.078 1 93.06 141 ASP B C 1
ATOM 3208 O O . ASP B 1 141 ? 2.701 -6.078 -20.891 1 93.06 141 ASP B O 1
ATOM 3212 N N . HIS B 1 142 ? 4.797 -5.371 -21.312 1 92.31 142 HIS B N 1
ATOM 3213 C CA . HIS B 1 142 ? 5.422 -6.672 -21.109 1 92.31 142 HIS B CA 1
ATOM 3214 C C . HIS B 1 142 ? 6.383 -6.641 -19.922 1 92.31 142 HIS B C 1
ATOM 3216 O O . HIS B 1 142 ? 7.242 -5.758 -19.844 1 92.31 142 HIS B O 1
ATOM 3222 N N . PHE B 1 143 ? 6.172 -7.633 -19.109 1 92.12 143 PHE B N 1
ATOM 3223 C CA . PHE B 1 143 ? 6.949 -7.688 -17.891 1 92.12 143 PHE B CA 1
ATOM 3224 C C . PHE B 1 143 ? 8.445 -7.68 -18.188 1 92.12 143 PHE B C 1
ATOM 3226 O O . PHE B 1 143 ? 9.211 -6.965 -17.531 1 92.12 143 PHE B O 1
ATOM 3233 N N . GLU B 1 144 ? 8.867 -8.398 -19.172 1 92 144 GLU B N 1
ATOM 3234 C CA . GLU B 1 144 ? 10.273 -8.555 -19.531 1 92 144 GLU B CA 1
ATOM 3235 C C . GLU B 1 144 ? 10.852 -7.246 -20.062 1 92 144 GLU B C 1
ATOM 3237 O O . GLU B 1 144 ? 12.07 -7.055 -20.047 1 92 144 GLU B O 1
ATOM 3242 N N . ASP B 1 145 ? 9.977 -6.34 -20.531 1 95.5 145 ASP B N 1
ATOM 3243 C CA . ASP B 1 145 ? 10.43 -5.035 -21 1 95.5 145 ASP B CA 1
ATOM 3244 C C . ASP B 1 145 ? 10.492 -4.027 -19.859 1 95.5 145 ASP B C 1
ATOM 3246 O O . ASP B 1 145 ? 11.297 -3.094 -19.891 1 95.5 145 ASP B O 1
ATOM 3250 N N . VAL B 1 146 ? 9.648 -4.223 -18.875 1 96.44 146 VAL B N 1
ATOM 3251 C CA . VAL B 1 146 ? 9.547 -3.312 -17.75 1 96.44 146 VAL B CA 1
ATOM 3252 C C . VAL B 1 146 ? 10.773 -3.467 -16.844 1 96.44 146 VAL B C 1
ATOM 3254 O O . VAL B 1 146 ? 11.375 -2.473 -16.438 1 96.44 146 VAL B O 1
ATOM 3257 N N . ILE B 1 147 ? 11.227 -4.633 -16.609 1 95.12 147 ILE B N 1
ATOM 3258 C CA . ILE B 1 147 ? 12.18 -4.98 -15.562 1 95.12 147 ILE B CA 1
ATOM 3259 C C . ILE B 1 147 ? 13.539 -4.355 -15.867 1 95.12 147 ILE B C 1
ATOM 3261 O O . ILE B 1 147 ? 14.148 -3.719 -15.008 1 95.12 147 ILE B O 1
ATOM 3265 N N . PRO B 1 148 ? 14.031 -4.449 -17.125 1 94.69 148 PRO B N 1
ATOM 3266 C CA . PRO B 1 148 ? 15.344 -3.857 -17.406 1 94.69 148 PRO B CA 1
ATOM 3267 C C . PRO B 1 148 ? 15.359 -2.342 -17.219 1 94.69 148 PRO B C 1
ATOM 3269 O O . PRO B 1 148 ? 16.375 -1.775 -16.812 1 94.69 148 PRO B O 1
ATOM 3272 N N . LEU B 1 149 ? 14.273 -1.707 -17.453 1 95.75 149 LEU B N 1
ATOM 3273 C CA . LEU B 1 149 ? 14.203 -0.253 -17.359 1 95.75 149 LEU B CA 1
ATOM 3274 C C . LEU B 1 149 ? 14.172 0.194 -15.898 1 95.75 149 LEU B C 1
ATOM 3276 O O . LEU B 1 149 ? 14.609 1.3 -15.57 1 95.75 149 LEU B O 1
ATOM 3280 N N . THR B 1 150 ? 13.656 -0.636 -15.031 1 94.88 150 THR B N 1
ATOM 3281 C CA . THR B 1 150 ? 13.602 -0.292 -13.617 1 94.88 150 THR B CA 1
ATOM 3282 C C . THR B 1 150 ? 15 -0.193 -13.023 1 94.88 150 THR B C 1
ATOM 3284 O O . THR B 1 150 ? 15.234 0.559 -12.078 1 94.88 150 THR B O 1
ATOM 3287 N N . LYS B 1 151 ? 15.93 -0.916 -13.555 1 91.12 151 LYS B N 1
ATOM 3288 C CA . LYS B 1 151 ? 17.297 -0.984 -13.047 1 91.12 151 LYS B CA 1
ATOM 3289 C C . LYS B 1 151 ? 18.031 0.332 -13.273 1 91.12 151 LYS B C 1
ATOM 3291 O O . LYS B 1 151 ? 18.922 0.691 -12.5 1 91.12 151 LYS B O 1
ATOM 3296 N N . VAL B 1 152 ? 17.641 1.033 -14.281 1 94.75 152 VAL B N 1
ATOM 3297 C CA . VAL B 1 152 ? 18.406 2.23 -14.633 1 94.75 152 VAL B CA 1
ATOM 3298 C C . VAL B 1 152 ? 17.609 3.477 -14.234 1 94.75 152 VAL B C 1
ATOM 3300 O O . VAL B 1 152 ? 18.078 4.602 -14.422 1 94.75 152 VAL B O 1
ATOM 3303 N N . GLY B 1 153 ? 16.438 3.289 -13.703 1 96.44 153 GLY B N 1
ATOM 3304 C CA . GLY B 1 153 ? 15.617 4.414 -13.312 1 96.44 153 GLY B CA 1
ATOM 3305 C C . GLY B 1 153 ? 15.914 4.922 -11.914 1 96.44 153 GLY B C 1
ATOM 3306 O O . GLY B 1 153 ? 16.547 4.223 -11.117 1 96.44 153 GLY B O 1
ATOM 3307 N N . SER B 1 154 ? 15.477 6.129 -11.688 1 96.56 154 SER B N 1
ATOM 3308 C CA . SER B 1 154 ? 15.617 6.758 -10.375 1 96.56 154 SER B CA 1
ATOM 3309 C C . SER B 1 154 ? 14.281 7.289 -9.867 1 96.56 154 SER B C 1
ATOM 3311 O O . SER B 1 154 ? 13.508 7.867 -10.633 1 96.56 154 SER B O 1
ATOM 3313 N N . ARG B 1 155 ? 14.062 7.098 -8.594 1 97 155 ARG B N 1
ATOM 3314 C CA . ARG B 1 155 ? 12.812 7.543 -7.988 1 97 155 ARG B CA 1
ATOM 3315 C C . ARG B 1 155 ? 12.945 8.969 -7.457 1 97 155 ARG B C 1
ATOM 3317 O O . ARG B 1 155 ? 11.969 9.539 -6.957 1 97 155 ARG B O 1
ATOM 3324 N N . LYS B 1 156 ? 14.062 9.57 -7.562 1 94.44 156 LYS B N 1
ATOM 3325 C CA . LYS B 1 156 ? 14.438 10.812 -6.891 1 94.44 156 LYS B CA 1
ATOM 3326 C C . LYS B 1 156 ? 13.516 11.953 -7.301 1 94.44 156 LYS B C 1
ATOM 3328 O O . LYS B 1 156 ? 13.195 12.828 -6.488 1 94.44 156 LYS B O 1
ATOM 3333 N N . GLU B 1 157 ? 13.102 11.906 -8.523 1 95.19 157 GLU B N 1
ATOM 3334 C CA . GLU B 1 157 ? 12.32 13.039 -9.023 1 95.19 157 GLU B CA 1
ATOM 3335 C C . GLU B 1 157 ? 10.82 12.781 -8.883 1 95.19 157 GLU B C 1
ATOM 3337 O O . GLU B 1 157 ? 10.008 13.648 -9.203 1 95.19 157 GLU B O 1
ATOM 3342 N N . LEU B 1 158 ? 10.477 11.648 -8.406 1 97.75 158 LEU B N 1
ATOM 3343 C CA . LEU B 1 158 ? 9.062 11.297 -8.375 1 97.75 158 LEU B CA 1
ATOM 3344 C C . LEU B 1 158 ? 8.594 11.055 -6.945 1 97.75 158 LEU B C 1
ATOM 3346 O O . LEU B 1 158 ? 7.453 11.383 -6.598 1 97.75 158 LEU B O 1
ATOM 3350 N N . ASP B 1 159 ? 9.422 10.5 -6.102 1 97.81 159 ASP B N 1
ATOM 3351 C CA . ASP B 1 159 ? 9.102 10.258 -4.703 1 97.81 159 ASP B CA 1
ATOM 3352 C C . ASP B 1 159 ? 9.594 11.398 -3.814 1 97.81 159 ASP B C 1
ATOM 3354 O O . ASP B 1 159 ? 10.586 12.055 -4.137 1 97.81 159 ASP B O 1
ATOM 3358 N N . ILE B 1 160 ? 8.867 11.633 -2.756 1 96.31 160 ILE B N 1
ATOM 3359 C CA . ILE B 1 160 ? 9.344 12.508 -1.693 1 96.31 160 ILE B CA 1
ATOM 3360 C C . ILE B 1 160 ? 9.984 11.68 -0.583 1 96.31 160 ILE B C 1
ATOM 3362 O O . ILE B 1 160 ? 9.391 10.711 -0.1 1 96.31 160 ILE B O 1
ATOM 3366 N N . THR B 1 161 ? 11.211 12.031 -0.198 1 95.44 161 THR B N 1
ATOM 3367 C CA . THR B 1 161 ? 11.867 11.375 0.928 1 95.44 161 THR B CA 1
ATOM 3368 C C . THR B 1 161 ? 11.656 12.172 2.213 1 95.44 161 THR B C 1
ATOM 3370 O O . THR B 1 161 ? 11.227 13.32 2.172 1 95.44 161 THR B O 1
ATOM 3373 N N . VAL B 1 162 ? 11.852 11.531 3.35 1 93.38 162 VAL B N 1
ATOM 3374 C CA . VAL B 1 162 ? 11.805 12.203 4.641 1 93.38 162 VAL B CA 1
ATOM 3375 C C . VAL B 1 162 ? 12.766 13.391 4.645 1 93.38 162 VAL B C 1
ATOM 3377 O O . VAL B 1 162 ? 12.422 14.469 5.125 1 93.38 162 VAL B O 1
ATOM 3380 N N . GLY B 1 163 ? 13.961 13.188 4.07 1 92.38 163 GLY B N 1
ATOM 3381 C CA . GLY B 1 163 ? 14.93 14.273 3.961 1 92.38 163 GLY B CA 1
ATOM 3382 C C . GLY B 1 163 ? 14.406 15.461 3.176 1 92.38 163 GLY B C 1
ATOM 3383 O O . GLY B 1 163 ? 14.727 16.609 3.492 1 92.38 163 GLY B O 1
ATOM 3384 N N . ASP B 1 164 ? 13.664 15.211 2.127 1 91.56 164 ASP B N 1
ATOM 3385 C CA . ASP B 1 164 ? 13.062 16.281 1.332 1 91.56 164 ASP B CA 1
ATOM 3386 C C . ASP B 1 164 ? 12.109 17.125 2.178 1 91.56 164 ASP B C 1
ATOM 3388 O O . ASP B 1 164 ? 11.969 18.328 1.946 1 91.56 164 ASP B O 1
ATOM 3392 N N . ILE B 1 165 ? 11.367 16.531 3.113 1 89.56 165 ILE B N 1
ATOM 3393 C CA . ILE B 1 165 ? 10.383 17.219 3.934 1 89.56 165 ILE B CA 1
ATOM 3394 C C . ILE B 1 165 ? 11.094 18.016 5.031 1 89.56 165 ILE B C 1
ATOM 3396 O O . ILE B 1 165 ? 10.82 19.203 5.223 1 89.56 165 ILE B O 1
ATOM 3400 N N . TYR B 1 166 ? 12.094 17.438 5.68 1 85.81 166 TYR B N 1
ATOM 3401 C CA . TYR B 1 166 ? 12.695 18.031 6.875 1 85.81 166 TYR B CA 1
ATOM 3402 C C . TYR B 1 166 ? 13.938 18.844 6.52 1 85.81 166 TYR B C 1
ATOM 3404 O O . TYR B 1 166 ? 14.516 19.516 7.379 1 85.81 166 TYR B O 1
ATOM 3412 N N . GLY B 1 167 ? 14.266 18.984 5.289 1 79.5 167 GLY B N 1
ATOM 3413 C CA . GLY B 1 167 ? 15.359 19.844 4.84 1 79.5 167 GLY B CA 1
ATOM 3414 C C . GLY B 1 167 ? 16.719 19.391 5.359 1 79.5 167 GLY B C 1
ATOM 3415 O O . GLY B 1 167 ? 17.562 20.203 5.707 1 79.5 167 GLY B O 1
ATOM 3416 N N . GLY B 1 168 ? 16.844 18.172 5.508 1 70.5 168 GLY B N 1
ATOM 3417 C CA . GLY B 1 168 ? 18.141 17.656 5.93 1 70.5 168 GLY B CA 1
ATOM 3418 C C . GLY B 1 168 ? 18.406 17.828 7.414 1 70.5 168 GLY B C 1
ATOM 3419 O O . GLY B 1 168 ? 19.453 17.438 7.918 1 70.5 168 GLY B O 1
ATOM 3420 N N . ILE B 1 169 ? 17.516 18.547 8.062 1 69.19 169 ILE B N 1
ATOM 3421 C CA . ILE B 1 169 ? 17.688 18.688 9.508 1 69.19 169 ILE B CA 1
ATOM 3422 C C . ILE B 1 169 ? 17.266 17.406 10.203 1 69.19 169 ILE B C 1
ATOM 3424 O O . ILE B 1 169 ? 16.719 16.484 9.562 1 69.19 169 ILE B O 1
ATOM 3428 N N . LEU B 1 170 ? 17.578 17.25 11.492 1 69.31 170 LEU B N 1
ATOM 3429 C CA . LEU B 1 170 ? 17.25 16.047 12.258 1 69.31 170 LEU B CA 1
ATOM 3430 C C . LEU B 1 170 ? 15.773 15.719 12.164 1 69.31 170 LEU B C 1
ATOM 3432 O O . LEU B 1 170 ? 14.922 16.594 12.32 1 69.31 170 LEU B O 1
ATOM 3436 N N . SER B 1 171 ? 15.562 14.594 11.586 1 74.38 171 SER B N 1
ATOM 3437 C CA . SER B 1 171 ? 14.203 14.078 11.438 1 74.38 171 SER B CA 1
ATOM 3438 C C . SER B 1 171 ? 13.938 12.938 12.414 1 74.38 171 SER B C 1
ATOM 3440 O O . SER B 1 171 ? 14.867 12.344 12.953 1 74.38 171 SER B O 1
ATOM 3442 N N . PRO B 1 172 ? 12.648 12.742 12.766 1 73.19 172 PRO B N 1
ATOM 3443 C CA . PRO B 1 172 ? 12.305 11.656 13.68 1 73.19 172 PRO B CA 1
ATOM 3444 C C . PRO B 1 172 ? 12.641 10.281 13.125 1 73.19 172 PRO B C 1
ATOM 3446 O O . PRO B 1 172 ? 12.75 9.312 13.875 1 73.19 172 PRO B O 1
ATOM 3449 N N . ILE B 1 173 ? 12.758 10.172 11.75 1 81.69 173 ILE B N 1
ATOM 3450 C CA . ILE B 1 173 ? 13.094 8.906 11.117 1 81.69 173 ILE B CA 1
ATOM 3451 C C . ILE B 1 173 ? 14.164 9.125 10.047 1 81.69 173 ILE B C 1
ATOM 3453 O O . ILE B 1 173 ? 14.484 10.266 9.711 1 81.69 173 ILE B O 1
ATOM 3457 N N . ASP B 1 174 ? 14.758 8.039 9.523 1 89 174 ASP B N 1
ATOM 3458 C CA . ASP B 1 174 ? 15.875 8.094 8.586 1 89 174 ASP B CA 1
ATOM 3459 C C . ASP B 1 174 ? 15.516 8.93 7.355 1 89 174 ASP B C 1
ATOM 3461 O O . ASP B 1 174 ? 14.445 8.766 6.773 1 89 174 ASP B O 1
ATOM 3465 N N . ASN B 1 175 ? 16.359 9.789 6.93 1 90.5 175 ASN B N 1
ATOM 3466 C CA . ASN B 1 175 ? 16.156 10.75 5.848 1 90.5 175 ASN B CA 1
ATOM 3467 C C . ASN B 1 175 ? 15.969 10.047 4.504 1 90.5 175 ASN B C 1
ATOM 3469 O O . ASN B 1 175 ? 15.32 10.586 3.605 1 90.5 175 ASN B O 1
ATOM 3473 N N . SER B 1 176 ? 16.484 8.883 4.395 1 89.88 176 SER B N 1
ATOM 3474 C CA . SER B 1 176 ? 16.484 8.203 3.104 1 89.88 176 SER B CA 1
ATOM 3475 C C . SER B 1 176 ? 15.156 7.48 2.869 1 89.88 176 SER B C 1
ATOM 3477 O O . SER B 1 176 ? 14.867 7.055 1.749 1 89.88 176 SER B O 1
ATOM 3479 N N . LEU B 1 177 ? 14.305 7.383 3.881 1 93.38 177 LEU B N 1
ATOM 3480 C CA . LEU B 1 177 ? 13.039 6.672 3.76 1 93.38 177 LEU B CA 1
ATOM 3481 C C . LEU B 1 177 ? 12.055 7.457 2.895 1 93.38 177 LEU B C 1
ATOM 3483 O O . LEU B 1 177 ? 12.141 8.68 2.805 1 93.38 177 LEU B O 1
ATOM 3487 N N . THR B 1 178 ? 11.25 6.754 2.234 1 96.62 178 THR B N 1
ATOM 3488 C CA . THR B 1 178 ? 10.219 7.367 1.406 1 96.62 178 THR B CA 1
ATOM 3489 C C . THR B 1 178 ? 9.117 7.98 2.273 1 96.62 178 THR B C 1
ATOM 3491 O O . THR B 1 178 ? 8.531 7.297 3.111 1 96.62 178 THR B O 1
ATOM 3494 N N . ALA B 1 179 ? 8.852 9.266 2.094 1 96.25 179 ALA B N 1
ATOM 3495 C CA . ALA B 1 179 ? 7.762 9.961 2.779 1 96.25 179 ALA B CA 1
ATOM 3496 C C . ALA B 1 179 ? 6.477 9.898 1.961 1 96.25 179 ALA B C 1
ATOM 3498 O O . ALA B 1 179 ? 5.375 9.891 2.52 1 96.25 179 ALA B O 1
ATOM 3499 N N . SER B 1 180 ? 6.676 9.883 0.665 1 97.94 180 SER B N 1
ATOM 3500 C CA . SER B 1 180 ? 5.512 9.805 -0.214 1 97.94 180 SER B CA 1
ATOM 3501 C C . SER B 1 180 ? 5.883 9.227 -1.576 1 97.94 180 SER B C 1
ATOM 3503 O O . SER B 1 180 ? 6.773 9.75 -2.254 1 97.94 180 SER B O 1
ATOM 3505 N N . ASN B 1 181 ? 5.188 8.172 -1.977 1 98.62 181 ASN B N 1
ATOM 3506 C CA . ASN B 1 181 ? 5.332 7.633 -3.326 1 98.62 181 ASN B CA 1
ATOM 3507 C C . ASN B 1 181 ? 4.629 8.516 -4.355 1 98.62 181 ASN B C 1
ATOM 3509 O O . ASN B 1 181 ? 3.439 8.805 -4.227 1 98.62 181 ASN B O 1
ATOM 3513 N N . PHE B 1 182 ? 5.363 9.008 -5.402 1 98.38 182 PHE B N 1
ATOM 3514 C CA . PHE B 1 182 ? 4.891 9.82 -6.512 1 98.38 182 PHE B CA 1
ATOM 3515 C C . PHE B 1 182 ? 4.543 11.227 -6.039 1 98.38 182 PHE B C 1
ATOM 3517 O O . PHE B 1 182 ? 3.982 12.023 -6.797 1 98.38 182 PHE B O 1
ATOM 3524 N N . GLY B 1 183 ? 4.859 11.523 -4.805 1 97.12 183 GLY B N 1
ATOM 3525 C CA . GLY B 1 183 ? 4.441 12.797 -4.238 1 97.12 183 GLY B CA 1
ATOM 3526 C C . GLY B 1 183 ? 5.043 13.992 -4.949 1 97.12 183 GLY B C 1
ATOM 3527 O O . GLY B 1 183 ? 4.418 15.047 -5.031 1 97.12 183 GLY B O 1
ATOM 3528 N N . LYS B 1 184 ? 6.258 13.836 -5.41 1 95.12 184 LYS B N 1
ATOM 3529 C CA . LYS B 1 184 ? 6.938 14.938 -6.078 1 95.12 184 LYS B CA 1
ATOM 3530 C C . LYS B 1 184 ? 6.297 15.25 -7.426 1 95.12 184 LYS B C 1
ATOM 3532 O O . LYS B 1 184 ? 6.344 16.391 -7.898 1 95.12 184 LYS B O 1
ATOM 3537 N N . ALA B 1 185 ? 5.746 14.258 -8.055 1 94.75 185 ALA B N 1
ATOM 3538 C CA . ALA B 1 185 ? 5.109 14.43 -9.359 1 94.75 185 ALA B CA 1
ATOM 3539 C C . ALA B 1 185 ? 3.914 15.375 -9.266 1 94.75 185 ALA B C 1
ATOM 3541 O O . ALA B 1 185 ? 3.498 15.961 -10.266 1 94.75 185 ALA B O 1
ATOM 3542 N N . ALA B 1 186 ? 3.361 15.5 -8.07 1 91.5 186 ALA B N 1
ATOM 3543 C CA . ALA B 1 186 ? 2.199 16.359 -7.859 1 91.5 186 ALA B CA 1
ATOM 3544 C C . ALA B 1 186 ? 2.59 17.844 -7.914 1 91.5 186 ALA B C 1
ATOM 3546 O O . ALA B 1 186 ? 1.771 18.688 -8.258 1 91.5 186 ALA B O 1
ATOM 3547 N N . ILE B 1 187 ? 3.828 18.109 -7.547 1 87.19 187 ILE B N 1
ATOM 3548 C CA . ILE B 1 187 ? 4.176 19.516 -7.32 1 87.19 187 ILE B CA 1
ATOM 3549 C C . ILE B 1 187 ? 5.223 19.953 -8.336 1 87.19 187 ILE B C 1
ATOM 3551 O O . ILE B 1 187 ? 5.617 21.125 -8.367 1 87.19 187 ILE B O 1
ATOM 3555 N N . THR B 1 188 ? 5.734 19.047 -9.125 1 85.94 188 THR B N 1
ATOM 3556 C CA . THR B 1 188 ? 6.746 19.375 -10.117 1 85.94 188 THR B CA 1
ATOM 3557 C C . THR B 1 188 ? 6.227 19.109 -11.531 1 85.94 188 THR B C 1
ATOM 3559 O O . THR B 1 188 ? 5.492 18.141 -11.75 1 85.94 188 THR B O 1
ATOM 3562 N N . ASP B 1 189 ? 6.531 20.031 -12.344 1 84.5 189 ASP B N 1
ATOM 3563 C CA . ASP B 1 189 ? 6.25 19.828 -13.758 1 84.5 189 ASP B CA 1
ATOM 3564 C C . ASP B 1 189 ? 7.484 19.328 -14.5 1 84.5 189 ASP B C 1
ATOM 3566 O O . ASP B 1 189 ? 8.445 20.078 -14.703 1 84.5 189 ASP B O 1
ATOM 3570 N N . SER B 1 190 ? 7.496 18.109 -14.781 1 83.19 190 SER B N 1
ATOM 3571 C CA . SER B 1 190 ? 8.633 17.531 -15.477 1 83.19 190 SER B CA 1
ATOM 3572 C C . SER B 1 190 ? 8.188 16.438 -16.438 1 83.19 190 SER B C 1
ATOM 3574 O O . SER B 1 190 ? 7.094 15.891 -16.312 1 83.19 190 SER B O 1
ATOM 3576 N N . ASN B 1 191 ? 8.938 16.328 -17.484 1 87.69 191 ASN B N 1
ATOM 3577 C CA . ASN B 1 191 ? 8.828 15.141 -18.328 1 87.69 191 ASN B CA 1
ATOM 3578 C C . ASN B 1 191 ? 9.648 13.984 -17.766 1 87.69 191 ASN B C 1
ATOM 3580 O O . ASN B 1 191 ? 10.883 14 -17.844 1 87.69 191 ASN B O 1
ATOM 3584 N N . TYR B 1 192 ? 8.938 13.094 -17.281 1 93.75 192 TYR B N 1
ATOM 3585 C CA . TYR B 1 192 ? 9.641 11.977 -16.656 1 93.75 192 TYR B CA 1
ATOM 3586 C C . TYR B 1 192 ? 9.914 10.867 -17.672 1 93.75 192 TYR B C 1
ATOM 3588 O O . TYR B 1 192 ? 9.055 10.547 -18.5 1 93.75 192 TYR B O 1
ATOM 3596 N N . ASN B 1 193 ? 11.102 10.391 -17.656 1 95.38 193 ASN B N 1
ATOM 3597 C CA . ASN B 1 193 ? 11.375 9.258 -18.531 1 95.38 193 ASN B CA 1
ATOM 3598 C C . ASN B 1 193 ? 10.742 7.973 -18.016 1 95.38 193 ASN B C 1
ATOM 3600 O O . ASN B 1 193 ? 10.453 7.859 -16.812 1 95.38 193 ASN B O 1
ATOM 3604 N N . SER B 1 194 ? 10.57 7.039 -18.891 1 97.44 194 SER B N 1
ATOM 3605 C CA . SER B 1 194 ? 9.891 5.789 -18.578 1 97.44 194 SER B CA 1
ATOM 3606 C C . SER B 1 194 ? 10.625 5.016 -17.484 1 97.44 194 SER B C 1
ATOM 3608 O O . SER B 1 194 ? 10 4.406 -16.625 1 97.44 194 SER B O 1
ATOM 3610 N N . SER B 1 195 ? 11.953 5.059 -17.547 1 98.06 195 SER B N 1
ATOM 3611 C CA . SER B 1 195 ? 12.734 4.309 -16.578 1 98.06 195 SER B CA 1
ATOM 3612 C C . SER B 1 195 ? 12.484 4.812 -15.156 1 98.06 195 SER B C 1
ATOM 3614 O O . SER B 1 195 ? 12.359 4.016 -14.219 1 98.06 195 SER B O 1
ATOM 3616 N N . ASP B 1 196 ? 12.406 6.133 -14.992 1 98.06 196 ASP B N 1
ATOM 3617 C CA . ASP B 1 196 ? 12.141 6.711 -13.68 1 98.06 196 ASP B CA 1
ATOM 3618 C C . ASP B 1 196 ? 10.734 6.359 -13.203 1 98.06 196 ASP B C 1
ATOM 3620 O O . ASP B 1 196 ? 10.531 6.051 -12.023 1 98.06 196 ASP B O 1
ATOM 3624 N N . ILE B 1 197 ? 9.789 6.418 -14.109 1 98.38 197 ILE B N 1
ATOM 3625 C CA . ILE B 1 197 ? 8.406 6.074 -13.797 1 98.38 197 ILE B CA 1
ATOM 3626 C C . ILE B 1 197 ? 8.328 4.617 -13.336 1 98.38 197 ILE B C 1
ATOM 3628 O O . ILE B 1 197 ? 7.742 4.316 -12.297 1 98.38 197 ILE B O 1
ATOM 3632 N N . LEU B 1 198 ? 8.945 3.752 -14.078 1 98.56 198 LEU B N 1
ATOM 3633 C CA . LEU B 1 198 ? 8.891 2.322 -13.797 1 98.56 198 LEU B CA 1
ATOM 3634 C C . LEU B 1 198 ? 9.586 2.008 -12.477 1 98.56 198 LEU B C 1
ATOM 3636 O O . LEU B 1 198 ? 9.102 1.186 -11.695 1 98.56 198 LEU B O 1
ATOM 3640 N N . ALA B 1 199 ? 10.719 2.654 -12.219 1 98.38 199 ALA B N 1
ATOM 3641 C CA . ALA B 1 199 ? 11.406 2.484 -10.945 1 98.38 199 ALA B CA 1
ATOM 3642 C C . ALA B 1 199 ? 10.531 2.932 -9.781 1 98.38 199 ALA B C 1
ATOM 3644 O O . ALA B 1 199 ? 10.523 2.305 -8.719 1 98.38 199 ALA B O 1
ATOM 3645 N N . THR B 1 200 ? 9.828 3.998 -9.961 1 98.56 200 THR B N 1
ATOM 3646 C CA . THR B 1 200 ? 8.969 4.543 -8.914 1 98.56 200 THR B CA 1
ATOM 3647 C C . THR B 1 200 ? 7.789 3.615 -8.648 1 98.56 200 THR B C 1
ATOM 3649 O O . THR B 1 200 ? 7.379 3.441 -7.5 1 98.56 200 THR B O 1
ATOM 3652 N N . ILE B 1 201 ? 7.246 2.994 -9.727 1 98.75 201 ILE B N 1
ATOM 3653 C CA . ILE B 1 201 ? 6.188 2.002 -9.57 1 98.75 201 ILE B CA 1
ATOM 3654 C C . ILE B 1 201 ? 6.695 0.839 -8.719 1 98.75 201 ILE B C 1
ATOM 3656 O O . ILE B 1 201 ? 6.008 0.385 -7.805 1 98.75 201 ILE B O 1
ATOM 3660 N N . GLN B 1 202 ? 7.914 0.399 -8.969 1 98.38 202 GLN B N 1
ATOM 3661 C CA . GLN B 1 202 ? 8.5 -0.678 -8.188 1 98.38 202 GLN B CA 1
ATOM 3662 C C . GLN B 1 202 ? 8.672 -0.262 -6.727 1 98.38 202 GLN B C 1
ATOM 3664 O O . GLN B 1 202 ? 8.484 -1.074 -5.816 1 98.38 202 GLN B O 1
ATOM 3669 N N . GLY B 1 203 ? 9.102 0.963 -6.52 1 98.44 203 GLY B N 1
ATOM 3670 C CA . GLY B 1 203 ? 9.203 1.486 -5.168 1 98.44 203 GLY B CA 1
ATOM 3671 C C . GLY B 1 203 ? 7.891 1.424 -4.402 1 98.44 203 GLY B C 1
ATOM 3672 O O . GLY B 1 203 ? 7.855 0.952 -3.264 1 98.44 203 GLY B O 1
ATOM 3673 N N . LEU B 1 204 ? 6.82 1.879 -5.062 1 98.81 204 LEU B N 1
ATOM 3674 C CA . LEU B 1 204 ? 5.488 1.851 -4.465 1 98.81 204 LEU B CA 1
ATOM 3675 C C . LEU B 1 204 ? 5.098 0.429 -4.082 1 98.81 204 LEU B C 1
ATOM 3677 O O . LEU B 1 204 ? 4.754 0.166 -2.926 1 98.81 204 LEU B O 1
ATOM 3681 N N . VAL B 1 205 ? 5.188 -0.485 -4.992 1 98.81 205 VAL B N 1
ATOM 3682 C CA . VAL B 1 205 ? 4.742 -1.857 -4.777 1 98.81 205 VAL B CA 1
ATOM 3683 C C . VAL B 1 205 ? 5.641 -2.537 -3.746 1 98.81 205 VAL B C 1
ATOM 3685 O O . VAL B 1 205 ? 5.152 -3.166 -2.805 1 98.81 205 VAL B O 1
ATOM 3688 N N . GLY B 1 206 ? 6.977 -2.389 -3.881 1 98.75 206 GLY B N 1
ATOM 3689 C CA . GLY B 1 206 ? 7.91 -3.006 -2.951 1 98.75 206 GLY B CA 1
ATOM 3690 C C . GLY B 1 206 ? 7.707 -2.555 -1.517 1 98.75 206 GLY B C 1
ATOM 3691 O O . GLY B 1 206 ? 7.715 -3.375 -0.596 1 98.75 206 GLY B O 1
ATOM 3692 N N . GLU B 1 207 ? 7.496 -1.318 -1.328 1 98.69 207 GLU B N 1
ATOM 3693 C CA . GLU B 1 207 ? 7.363 -0.765 0.016 1 98.69 207 GLU B CA 1
ATOM 3694 C C . GLU B 1 207 ? 6.035 -1.169 0.65 1 98.69 207 GLU B C 1
ATOM 3696 O O . GLU B 1 207 ? 5.977 -1.468 1.845 1 98.69 207 GLU B O 1
ATOM 3701 N N . VAL B 1 208 ? 4.988 -1.188 -0.143 1 98.75 208 VAL B N 1
ATOM 3702 C CA . VAL B 1 208 ? 3.68 -1.572 0.382 1 98.75 208 VAL B CA 1
ATOM 3703 C C . VAL B 1 208 ? 3.703 -3.039 0.803 1 98.75 208 VAL B C 1
ATOM 3705 O O . VAL B 1 208 ? 3.311 -3.377 1.922 1 98.75 208 VAL B O 1
ATOM 3708 N N . VAL B 1 209 ? 4.18 -3.883 -0.092 1 98.69 209 VAL B N 1
ATOM 3709 C CA . VAL B 1 209 ? 4.219 -5.316 0.177 1 98.69 209 VAL B CA 1
ATOM 3710 C C . VAL B 1 209 ? 5.082 -5.586 1.409 1 98.69 209 VAL B C 1
ATOM 3712 O O . VAL B 1 209 ? 4.707 -6.387 2.271 1 98.69 209 VAL B O 1
ATOM 3715 N N . THR B 1 210 ? 6.195 -4.926 1.518 1 98.5 210 THR B N 1
ATOM 3716 C CA . THR B 1 210 ? 7.109 -5.156 2.631 1 98.5 210 THR B CA 1
ATOM 3717 C C . THR B 1 210 ? 6.504 -4.656 3.939 1 98.5 210 THR B C 1
ATOM 3719 O O . THR B 1 210 ? 6.59 -5.332 4.969 1 98.5 210 THR B O 1
ATOM 3722 N N . ALA B 1 211 ? 5.918 -3.445 3.879 1 97.81 211 ALA B N 1
ATOM 3723 C CA . ALA B 1 211 ? 5.324 -2.883 5.086 1 97.81 211 ALA B CA 1
ATOM 3724 C C . ALA B 1 211 ? 4.273 -3.826 5.672 1 97.81 211 ALA B C 1
ATOM 3726 O O . ALA B 1 211 ? 4.242 -4.051 6.883 1 97.81 211 ALA B O 1
ATOM 3727 N N . LEU B 1 212 ? 3.451 -4.379 4.848 1 98 212 LEU B N 1
ATOM 3728 C CA . LEU B 1 212 ? 2.414 -5.293 5.312 1 98 212 LEU B CA 1
ATOM 3729 C C . LEU B 1 212 ? 3.025 -6.59 5.832 1 98 212 LEU B C 1
ATOM 3731 O O . LEU B 1 212 ? 2.637 -7.082 6.895 1 98 212 LEU B O 1
ATOM 3735 N N . SER B 1 213 ? 3.975 -7.152 5.07 1 98.5 213 SER B N 1
ATOM 3736 C CA . SER B 1 213 ? 4.633 -8.391 5.48 1 98.5 213 SER B CA 1
ATOM 3737 C C . SER B 1 213 ? 5.289 -8.234 6.848 1 98.5 213 SER B C 1
ATOM 3739 O O . SER B 1 213 ? 5.188 -9.125 7.695 1 98.5 213 SER B O 1
ATOM 3741 N N . LEU B 1 214 ? 5.98 -7.105 7.062 1 97.5 214 LEU B N 1
ATOM 3742 C CA . LEU B 1 214 ? 6.672 -6.824 8.312 1 97.5 214 LEU B CA 1
ATOM 3743 C C . LEU B 1 214 ? 5.688 -6.754 9.477 1 97.5 214 LEU B C 1
ATOM 3745 O O . LEU B 1 214 ? 5.973 -7.238 10.57 1 97.5 214 LEU B O 1
ATOM 3749 N N . GLN B 1 215 ? 4.586 -6.113 9.211 1 95.94 215 GLN B N 1
ATOM 3750 C CA . GLN B 1 215 ? 3.607 -5.977 10.289 1 95.94 215 GLN B CA 1
ATOM 3751 C C . GLN B 1 215 ? 3.045 -7.336 10.695 1 95.94 215 GLN B C 1
ATOM 3753 O O . GLN B 1 215 ? 2.807 -7.582 11.883 1 95.94 215 GLN B O 1
ATOM 3758 N N . PHE B 1 216 ? 2.766 -8.211 9.711 1 96.69 216 PHE B N 1
ATOM 3759 C CA . PHE B 1 216 ? 2.318 -9.555 10.039 1 96.69 216 PHE B CA 1
ATOM 3760 C C . PHE B 1 216 ? 3.398 -10.312 10.805 1 96.69 216 PHE B C 1
ATOM 3762 O O . PHE B 1 216 ? 3.104 -11.039 11.758 1 96.69 216 PHE B O 1
ATOM 3769 N N . ALA B 1 217 ? 4.605 -10.172 10.375 1 96.75 217 ALA B N 1
ATOM 3770 C CA . ALA B 1 217 ? 5.715 -10.828 11.07 1 96.75 217 ALA B CA 1
ATOM 3771 C C . ALA B 1 217 ? 5.82 -10.336 12.508 1 96.75 217 ALA B C 1
ATOM 3773 O O . ALA B 1 217 ? 6.031 -11.133 13.43 1 96.75 217 ALA B O 1
ATOM 3774 N N . GLU B 1 218 ? 5.652 -9.039 12.688 1 93.44 218 GLU B N 1
ATOM 3775 C CA . GLU B 1 218 ? 5.719 -8.438 14.016 1 93.44 218 GLU B CA 1
ATOM 3776 C C . GLU B 1 218 ? 4.586 -8.945 14.906 1 93.44 218 GLU B C 1
ATOM 3778 O O . GLU B 1 218 ? 4.797 -9.211 16.094 1 93.44 218 GLU B O 1
ATOM 3783 N N . THR B 1 219 ? 3.422 -9.07 14.359 1 91.56 219 THR B N 1
ATOM 3784 C CA . THR B 1 219 ? 2.242 -9.5 15.102 1 91.56 219 THR B CA 1
ATOM 3785 C C . THR B 1 219 ? 2.479 -10.859 15.758 1 91.56 219 THR B C 1
ATOM 3787 O O . THR B 1 219 ? 2.023 -11.102 16.875 1 91.56 219 THR B O 1
ATOM 3790 N N . LYS B 1 220 ? 3.203 -11.734 15.07 1 93.88 220 LYS B N 1
ATOM 3791 C CA . LYS B 1 220 ? 3.4 -13.094 15.57 1 93.88 220 LYS B CA 1
ATOM 3792 C C . LYS B 1 220 ? 4.844 -13.305 16.016 1 93.88 220 LYS B C 1
ATOM 3794 O O . LYS B 1 220 ? 5.25 -14.438 16.297 1 93.88 220 LYS B O 1
ATOM 3799 N N . ASN B 1 221 ? 5.613 -12.258 16.062 1 93.94 221 ASN B N 1
ATOM 3800 C CA . ASN B 1 221 ? 7.012 -12.305 16.469 1 93.94 221 ASN B CA 1
ATOM 3801 C C . ASN B 1 221 ? 7.805 -13.32 15.656 1 93.94 221 ASN B C 1
ATOM 3803 O O . ASN B 1 221 ? 8.477 -14.188 16.219 1 93.94 221 ASN B O 1
ATOM 3807 N N . ILE B 1 222 ? 7.645 -13.266 14.383 1 96.88 222 ILE B N 1
ATOM 3808 C CA . ILE B 1 222 ? 8.359 -14.133 13.453 1 96.88 222 ILE B CA 1
ATOM 3809 C C . ILE B 1 222 ? 9.5 -13.359 12.805 1 96.88 222 ILE B C 1
ATOM 3811 O O . ILE B 1 222 ? 9.32 -12.219 12.359 1 96.88 222 ILE B O 1
ATOM 3815 N N . ASP B 1 223 ? 10.641 -13.938 12.688 1 97.31 223 ASP B N 1
ATOM 3816 C CA . ASP B 1 223 ? 11.836 -13.234 12.219 1 97.31 223 ASP B CA 1
ATOM 3817 C C . ASP B 1 223 ? 12.016 -13.398 10.711 1 97.31 223 ASP B C 1
ATOM 3819 O O . ASP B 1 223 ? 12.555 -12.508 10.047 1 97.31 223 ASP B O 1
ATOM 3823 N N . HIS B 1 224 ? 11.617 -14.578 10.18 1 98.44 224 HIS B N 1
ATOM 3824 C CA . HIS B 1 224 ? 11.883 -14.898 8.781 1 98.44 224 HIS B CA 1
ATOM 3825 C C . HIS B 1 224 ? 10.664 -14.609 7.91 1 98.44 224 HIS B C 1
ATOM 3827 O O . HIS B 1 224 ? 9.547 -15.016 8.242 1 98.44 224 HIS B O 1
ATOM 3833 N N . ILE B 1 225 ? 10.867 -13.891 6.895 1 98.75 225 ILE B N 1
ATOM 3834 C CA . ILE B 1 225 ? 9.852 -13.68 5.867 1 98.75 225 ILE B CA 1
ATOM 3835 C C . ILE B 1 225 ? 10.336 -14.266 4.543 1 98.75 225 ILE B C 1
ATOM 3837 O O . ILE B 1 225 ? 11.375 -13.867 4.023 1 98.75 225 ILE B O 1
ATOM 3841 N N . ILE B 1 226 ? 9.656 -15.203 4.008 1 98.5 226 ILE B N 1
ATOM 3842 C CA . ILE B 1 226 ? 9.961 -15.82 2.719 1 98.5 226 ILE B CA 1
ATOM 3843 C C . ILE B 1 226 ? 9.109 -15.172 1.628 1 98.5 226 ILE B C 1
ATOM 3845 O O . ILE B 1 226 ? 7.879 -15.117 1.74 1 98.5 226 ILE B O 1
ATOM 3849 N N . TYR B 1 227 ? 9.781 -14.664 0.664 1 98.56 227 TYR B N 1
ATOM 3850 C CA . TYR B 1 227 ? 9.133 -14.016 -0.47 1 98.56 227 TYR B CA 1
ATOM 3851 C C . TYR B 1 227 ? 9.188 -14.898 -1.71 1 98.56 227 TYR B C 1
ATOM 3853 O O . TYR B 1 227 ? 10.258 -15.375 -2.094 1 98.56 227 TYR B O 1
ATOM 3861 N N . ILE B 1 228 ? 8.016 -15.086 -2.307 1 98.06 228 ILE B N 1
ATOM 3862 C CA . ILE B 1 228 ? 7.918 -15.836 -3.557 1 98.06 228 ILE B CA 1
ATOM 3863 C C . ILE B 1 228 ? 6.969 -15.117 -4.512 1 98.06 228 ILE B C 1
ATOM 3865 O O . ILE B 1 228 ? 6.395 -14.086 -4.168 1 98.06 228 ILE B O 1
ATOM 3869 N N . GLY B 1 229 ? 6.816 -15.672 -5.711 1 96.62 229 GLY B N 1
ATOM 3870 C CA . GLY B 1 229 ? 5.848 -15.172 -6.672 1 96.62 229 GLY B CA 1
ATOM 3871 C C . GLY B 1 229 ? 6.469 -14.766 -7.996 1 96.62 229 GLY B C 1
ATOM 3872 O O . GLY B 1 229 ? 7.637 -14.367 -8.039 1 96.62 229 GLY B O 1
ATOM 3873 N N . SER B 1 230 ? 5.668 -14.758 -9.008 1 95.5 230 SER B N 1
ATOM 3874 C CA . SER B 1 230 ? 6.133 -14.492 -10.367 1 95.5 230 SER B CA 1
ATOM 3875 C C . SER B 1 230 ? 6.641 -13.055 -10.5 1 95.5 230 SER B C 1
ATOM 3877 O O . SER B 1 230 ? 7.52 -12.781 -11.32 1 95.5 230 SER B O 1
ATOM 3879 N N . THR B 1 231 ? 6.137 -12.18 -9.664 1 96.44 231 THR B N 1
ATOM 3880 C CA . THR B 1 231 ? 6.496 -10.766 -9.727 1 96.44 231 THR B CA 1
ATOM 3881 C C . THR B 1 231 ? 7.965 -10.57 -9.359 1 96.44 231 THR B C 1
ATOM 3883 O O . THR B 1 231 ? 8.594 -9.609 -9.805 1 96.44 231 THR B O 1
ATOM 3886 N N . LEU B 1 232 ? 8.508 -11.484 -8.617 1 97.25 232 LEU B N 1
ATOM 3887 C CA . LEU B 1 232 ? 9.883 -11.367 -8.141 1 97.25 232 LEU B CA 1
ATOM 3888 C C . LEU B 1 232 ? 10.859 -11.977 -9.141 1 97.25 232 LEU B C 1
ATOM 3890 O O . LEU B 1 232 ? 12.07 -11.742 -9.062 1 97.25 232 LEU B O 1
ATOM 3894 N N . CYS B 1 233 ? 10.336 -12.766 -10.094 1 93.69 233 CYS B N 1
ATOM 3895 C CA . CYS B 1 233 ? 11.195 -13.5 -11.016 1 93.69 233 CYS B CA 1
ATOM 3896 C C . CYS B 1 233 ? 12.008 -12.547 -11.891 1 93.69 233 CYS B C 1
ATOM 3898 O O . CYS B 1 233 ? 11.438 -11.758 -12.648 1 93.69 233 CYS B O 1
ATOM 3900 N N . ASN B 1 234 ? 13.32 -12.578 -11.797 1 92.75 234 ASN B N 1
ATOM 3901 C CA . ASN B 1 234 ? 14.289 -11.766 -12.531 1 92.75 234 ASN B CA 1
ATOM 3902 C C . ASN B 1 234 ? 14.125 -10.281 -12.219 1 92.75 234 ASN B C 1
ATOM 3904 O O . ASN B 1 234 ? 14.625 -9.422 -12.953 1 92.75 234 ASN B O 1
ATOM 3908 N N . ASN B 1 235 ? 13.391 -9.961 -11.234 1 96.19 235 ASN B N 1
ATOM 3909 C CA . ASN B 1 235 ? 13.18 -8.57 -10.828 1 96.19 235 ASN B CA 1
ATOM 3910 C C . ASN B 1 235 ? 14.062 -8.195 -9.641 1 96.19 235 ASN B C 1
ATOM 3912 O O . ASN B 1 235 ? 13.555 -7.91 -8.555 1 96.19 235 ASN B O 1
ATOM 3916 N N . ILE B 1 236 ? 15.312 -8.078 -9.898 1 95.75 236 ILE B N 1
ATOM 3917 C CA . ILE B 1 236 ? 16.328 -7.863 -8.883 1 95.75 236 ILE B CA 1
ATOM 3918 C C . ILE B 1 236 ? 16.094 -6.527 -8.18 1 95.75 236 ILE B C 1
ATOM 3920 O O . ILE B 1 236 ? 16.297 -6.402 -6.973 1 95.75 236 ILE B O 1
ATOM 3924 N N . HIS B 1 237 ? 15.648 -5.562 -8.945 1 96.62 237 HIS B N 1
ATOM 3925 C CA . HIS B 1 237 ? 15.391 -4.246 -8.375 1 96.62 237 HIS B CA 1
ATOM 3926 C C . HIS B 1 237 ? 14.312 -4.316 -7.297 1 96.62 237 HIS B C 1
ATOM 3928 O O . HIS B 1 237 ? 14.492 -3.771 -6.203 1 96.62 237 HIS B O 1
ATOM 3934 N N . LEU B 1 238 ? 13.227 -4.941 -7.555 1 97.88 238 LEU B N 1
ATOM 3935 C CA . LEU B 1 238 ? 12.148 -5.109 -6.586 1 97.88 238 LEU B CA 1
ATOM 3936 C C . LEU B 1 238 ? 12.625 -5.91 -5.379 1 97.88 238 LEU B C 1
ATOM 3938 O O . LEU B 1 238 ? 12.312 -5.562 -4.238 1 97.88 238 LEU B O 1
ATOM 3942 N N . GLN B 1 239 ? 13.352 -7 -5.617 1 98.12 239 GLN B N 1
ATOM 3943 C CA . GLN B 1 239 ? 13.898 -7.805 -4.531 1 98.12 239 GLN B CA 1
ATOM 3944 C C . GLN B 1 239 ? 14.781 -6.957 -3.613 1 98.12 239 GLN B C 1
ATOM 3946 O O . GLN B 1 239 ? 14.734 -7.109 -2.391 1 98.12 239 GLN B O 1
ATOM 3951 N N . ASN B 1 240 ? 15.562 -6.078 -4.191 1 97.81 240 ASN B N 1
ATOM 3952 C CA . ASN B 1 240 ? 16.438 -5.223 -3.402 1 97.81 240 ASN B CA 1
ATOM 3953 C C . ASN B 1 240 ? 15.641 -4.262 -2.523 1 97.81 240 ASN B C 1
ATOM 3955 O O . ASN B 1 240 ? 16.016 -4.016 -1.372 1 97.81 240 ASN B O 1
ATOM 3959 N N . ILE B 1 241 ? 14.609 -3.664 -3.059 1 97.62 241 ILE B N 1
ATOM 3960 C CA . ILE B 1 241 ? 13.766 -2.77 -2.281 1 97.62 241 ILE B CA 1
ATOM 3961 C C . ILE B 1 241 ? 13.18 -3.521 -1.086 1 97.62 241 ILE B C 1
ATOM 3963 O O . ILE B 1 241 ? 13.289 -3.066 0.055 1 97.62 241 ILE B O 1
ATOM 3967 N N . ILE B 1 242 ? 12.602 -4.668 -1.342 1 98.62 242 ILE B N 1
ATOM 3968 C CA . ILE B 1 242 ? 11.953 -5.477 -0.314 1 98.62 242 ILE B CA 1
ATOM 3969 C C . ILE B 1 242 ? 12.992 -5.91 0.724 1 98.62 242 ILE B C 1
ATOM 3971 O O . ILE B 1 242 ? 12.75 -5.801 1.929 1 98.62 242 ILE B O 1
ATOM 3975 N N . SER B 1 243 ? 14.102 -6.383 0.222 1 98.56 243 SER B N 1
ATOM 3976 C CA . SER B 1 243 ? 15.172 -6.844 1.1 1 98.56 243 SER B CA 1
ATOM 3977 C C . SER B 1 243 ? 15.656 -5.73 2.023 1 98.56 243 SER B C 1
ATOM 3979 O O . SER B 1 243 ? 15.789 -5.934 3.23 1 98.56 243 SER B O 1
ATOM 3981 N N . SER B 1 244 ? 15.961 -4.602 1.466 1 97.25 244 SER B N 1
ATOM 3982 C CA . SER B 1 244 ? 16.5 -3.473 2.225 1 97.25 244 SER B CA 1
ATOM 3983 C C . SER B 1 244 ? 15.539 -3.055 3.336 1 97.25 244 SER B C 1
ATOM 3985 O O . SER B 1 244 ? 15.953 -2.863 4.48 1 97.25 244 SER B O 1
ATOM 3987 N N . TYR B 1 245 ? 14.305 -2.939 3.012 1 96.62 245 TYR B N 1
ATOM 3988 C CA . TYR B 1 245 ? 13.32 -2.512 4 1 96.62 245 TYR B CA 1
ATOM 3989 C C . TYR B 1 245 ? 13.117 -3.584 5.062 1 96.62 245 TYR B C 1
ATOM 3991 O O . TYR B 1 245 ? 12.922 -3.271 6.242 1 96.62 245 TYR B O 1
ATOM 3999 N N . THR B 1 246 ? 13.078 -4.852 4.652 1 98.31 246 THR B N 1
ATOM 4000 C CA . THR B 1 246 ? 12.93 -5.953 5.594 1 98.31 246 THR B CA 1
ATOM 4001 C C . THR B 1 246 ? 14.07 -5.961 6.602 1 98.31 246 THR B C 1
ATOM 4003 O O . THR B 1 246 ? 13.844 -6.07 7.809 1 98.31 246 THR B O 1
ATOM 4006 N N . LYS B 1 247 ? 15.258 -5.785 6.082 1 97.81 247 LYS B N 1
ATOM 4007 C CA . LYS B 1 247 ? 16.438 -5.762 6.938 1 97.81 247 LYS B CA 1
ATOM 4008 C C . LYS B 1 247 ? 16.453 -4.523 7.828 1 97.81 247 LYS B C 1
ATOM 4010 O O . LYS B 1 247 ? 16.844 -4.594 8.992 1 97.81 247 LYS B O 1
ATOM 4015 N N . TYR B 1 248 ? 16.062 -3.393 7.27 1 94.88 248 TYR B N 1
ATOM 4016 C CA . TYR B 1 248 ? 15.992 -2.146 8.023 1 94.88 248 TYR B CA 1
ATOM 4017 C C . TYR B 1 248 ? 15.133 -2.312 9.266 1 94.88 248 TYR B C 1
ATOM 4019 O O . TYR B 1 248 ? 15.398 -1.699 10.305 1 94.88 248 TYR B O 1
ATOM 4027 N N . GLN B 1 249 ? 14.133 -3.168 9.18 1 95 249 GLN B N 1
ATOM 4028 C CA . GLN B 1 249 ? 13.227 -3.398 10.297 1 95 249 GLN B CA 1
ATOM 4029 C C . GLN B 1 249 ? 13.633 -4.645 11.086 1 95 249 GLN B C 1
ATOM 4031 O O . GLN B 1 249 ? 12.805 -5.246 11.773 1 95 249 GLN B O 1
ATOM 4036 N N . ASN B 1 250 ? 14.859 -5.102 10.93 1 96.25 250 ASN B N 1
ATOM 4037 C CA . ASN B 1 250 ? 15.508 -6.156 11.703 1 96.25 250 ASN B CA 1
ATOM 4038 C C . ASN B 1 250 ? 14.828 -7.504 11.5 1 96.25 250 ASN B C 1
ATOM 4040 O O . ASN B 1 250 ? 14.648 -8.266 12.453 1 96.25 250 ASN B O 1
ATOM 4044 N N . LYS B 1 251 ? 14.289 -7.789 10.336 1 98.12 251 LYS B N 1
ATOM 4045 C CA . LYS B 1 251 ? 13.797 -9.102 9.945 1 98.12 251 LYS B CA 1
ATOM 4046 C C . LYS B 1 251 ? 14.664 -9.703 8.836 1 98.12 251 LYS B C 1
ATOM 4048 O O . LYS B 1 251 ? 15.508 -9.016 8.258 1 98.12 251 LYS B O 1
ATOM 4053 N N . THR B 1 252 ? 14.523 -10.984 8.578 1 98.44 252 THR B N 1
ATOM 4054 C CA . THR B 1 252 ? 15.367 -11.68 7.613 1 98.44 252 THR B CA 1
ATOM 4055 C C . THR B 1 252 ? 14.578 -12.039 6.359 1 98.44 252 THR B C 1
ATOM 4057 O O . THR B 1 252 ? 13.695 -12.898 6.398 1 98.44 252 THR B O 1
ATOM 4060 N N . PRO B 1 253 ? 14.891 -11.414 5.273 1 98.62 253 PRO B N 1
ATOM 4061 C CA . PRO B 1 253 ? 14.234 -11.766 4.012 1 98.62 253 PRO B CA 1
ATOM 4062 C C . PRO B 1 253 ? 14.883 -12.969 3.326 1 98.62 253 PRO B C 1
ATOM 4064 O O . PRO B 1 253 ? 16.109 -13.086 3.307 1 98.62 253 PRO B O 1
ATOM 4067 N N . ILE B 1 254 ? 14.086 -13.836 2.82 1 98.19 254 ILE B N 1
ATOM 4068 C CA . ILE B 1 254 ? 14.531 -14.945 1.987 1 98.19 254 ILE B CA 1
ATOM 4069 C C . ILE B 1 254 ? 13.742 -14.969 0.681 1 98.19 254 ILE B C 1
ATOM 4071 O O . ILE B 1 254 ? 12.508 -15.047 0.694 1 98.19 254 ILE B O 1
ATOM 4075 N N . PHE B 1 255 ? 14.438 -14.859 -0.405 1 98 255 PHE B N 1
ATOM 4076 C CA . PHE B 1 255 ? 13.82 -14.969 -1.723 1 98 255 PHE B CA 1
ATOM 4077 C C . PHE B 1 255 ? 14.078 -16.344 -2.336 1 98 255 PHE B C 1
ATOM 4079 O O . PHE B 1 255 ? 15.219 -16.656 -2.699 1 98 255 PHE B O 1
ATOM 4086 N N . LEU B 1 256 ? 13.047 -17.094 -2.455 1 96.19 256 LEU B N 1
ATOM 4087 C CA . LEU B 1 256 ? 13.234 -18.422 -3.039 1 96.19 256 LEU B CA 1
ATOM 4088 C C . LEU B 1 256 ? 13.359 -18.328 -4.555 1 96.19 256 LEU B C 1
ATOM 4090 O O . LEU B 1 256 ? 12.719 -17.484 -5.191 1 96.19 256 LEU B O 1
ATOM 4094 N N . ARG B 1 257 ? 14.18 -19.234 -5.098 1 90.75 257 ARG B N 1
ATOM 4095 C CA . ARG B 1 257 ? 14.398 -19.25 -6.539 1 90.75 257 ARG B CA 1
ATOM 4096 C C . ARG B 1 257 ? 13.477 -20.25 -7.223 1 90.75 257 ARG B C 1
ATOM 4098 O O . ARG B 1 257 ? 13.938 -21.203 -7.855 1 90.75 257 ARG B O 1
ATOM 4105 N N . ASP B 1 258 ? 12.242 -19.922 -7.137 1 86.75 258 ASP B N 1
ATOM 4106 C CA . ASP B 1 258 ? 11.258 -20.844 -7.691 1 86.75 258 ASP B CA 1
ATOM 4107 C C . ASP B 1 258 ? 10.758 -20.375 -9.055 1 86.75 258 ASP B C 1
ATOM 4109 O O . ASP B 1 258 ? 10.008 -21.078 -9.727 1 86.75 258 ASP B O 1
ATOM 4113 N N . GLY B 1 259 ? 11.148 -19.109 -9.43 1 89.38 259 GLY B N 1
ATOM 4114 C CA . GLY B 1 259 ? 10.711 -18.547 -10.695 1 89.38 259 GLY B CA 1
ATOM 4115 C C . GLY B 1 259 ? 9.211 -18.312 -10.75 1 89.38 259 GLY B C 1
ATOM 4116 O O . GLY B 1 259 ? 8.633 -18.266 -11.836 1 89.38 259 GLY B O 1
ATOM 4117 N N . GLY B 1 260 ? 8.594 -18.281 -9.609 1 93.94 260 GLY B N 1
ATOM 4118 C CA . GLY B 1 260 ? 7.152 -18.109 -9.547 1 93.94 260 GLY B CA 1
ATOM 4119 C C . GLY B 1 260 ? 6.379 -19.391 -9.719 1 93.94 260 GLY B C 1
ATOM 4120 O O . GLY B 1 260 ? 5.168 -19.375 -9.93 1 93.94 260 GLY B O 1
ATOM 4121 N N . ASN B 1 261 ? 7.008 -20.562 -9.562 1 96.88 261 ASN B N 1
ATOM 4122 C CA . ASN B 1 261 ? 6.402 -21.844 -9.93 1 96.88 261 ASN B CA 1
ATOM 4123 C C . ASN B 1 261 ? 6.074 -22.672 -8.695 1 96.88 261 ASN B C 1
ATOM 4125 O O . ASN B 1 261 ? 5.762 -23.859 -8.805 1 96.88 261 ASN B O 1
ATOM 4129 N N . SER B 1 262 ? 6.121 -22.125 -7.523 1 97.31 262 SER B N 1
ATOM 4130 C CA . SER B 1 262 ? 5.918 -22.891 -6.297 1 97.31 262 SER B CA 1
ATOM 4131 C C . SER B 1 262 ? 4.59 -23.641 -6.324 1 97.31 262 SER B C 1
ATOM 4133 O O . SER B 1 262 ? 4.52 -24.797 -5.926 1 97.31 262 SER B O 1
ATOM 4135 N N . GLY B 1 263 ? 3.557 -22.953 -6.777 1 97.56 263 GLY B N 1
ATOM 4136 C CA . GLY B 1 263 ? 2.262 -23.609 -6.867 1 97.56 263 GLY B CA 1
ATOM 4137 C C . GLY B 1 263 ? 2.258 -24.812 -7.801 1 97.56 263 GLY B C 1
ATOM 4138 O O . GLY B 1 263 ? 1.777 -25.891 -7.441 1 97.56 263 GLY B O 1
ATOM 4139 N N . ALA B 1 264 ? 2.832 -24.672 -8.992 1 98.31 264 ALA B N 1
ATOM 4140 C CA . ALA B 1 264 ? 2.885 -25.75 -9.977 1 98.31 264 ALA B CA 1
ATOM 4141 C C . ALA B 1 264 ? 3.766 -26.891 -9.492 1 98.31 264 ALA B C 1
ATOM 4143 O O . ALA B 1 264 ? 3.43 -28.062 -9.688 1 98.31 264 ALA B O 1
ATOM 4144 N N . ILE B 1 265 ? 4.887 -26.547 -8.938 1 97.88 265 ILE B N 1
ATOM 4145 C CA . ILE B 1 265 ? 5.777 -27.547 -8.367 1 97.88 265 ILE B CA 1
ATOM 4146 C C . ILE B 1 265 ? 5.039 -28.359 -7.305 1 97.88 265 ILE B C 1
ATOM 4148 O O . ILE B 1 265 ? 5.098 -29.594 -7.297 1 97.88 265 ILE B O 1
ATOM 4152 N N . GLY B 1 266 ? 4.375 -27.641 -6.406 1 97.81 266 GLY B N 1
ATOM 4153 C CA . GLY B 1 266 ? 3.625 -28.312 -5.355 1 97.81 266 GLY B CA 1
ATOM 4154 C C . GLY B 1 266 ? 2.561 -29.25 -5.895 1 97.81 266 GLY B C 1
ATOM 4155 O O . GLY B 1 266 ? 2.385 -30.359 -5.379 1 97.81 266 GLY B O 1
ATOM 4156 N N . ALA B 1 267 ? 1.846 -28.766 -6.879 1 97.94 267 ALA B N 1
ATOM 4157 C CA . ALA B 1 267 ? 0.839 -29.609 -7.512 1 97.94 267 ALA B CA 1
ATOM 4158 C C . ALA B 1 267 ? 1.471 -30.875 -8.094 1 97.94 267 ALA B C 1
ATOM 4160 O O . ALA B 1 267 ? 0.96 -31.984 -7.891 1 97.94 267 ALA B O 1
ATOM 4161 N N . LEU B 1 268 ? 2.559 -30.766 -8.82 1 97.31 268 LEU B N 1
ATOM 4162 C CA . LEU B 1 268 ? 3.266 -31.906 -9.406 1 97.31 268 LEU B CA 1
ATOM 4163 C C . LEU B 1 268 ? 3.691 -32.906 -8.336 1 97.31 268 LEU B C 1
ATOM 4165 O O . LEU B 1 268 ? 3.447 -34.094 -8.469 1 97.31 268 LEU B O 1
ATOM 4169 N N . LEU B 1 269 ? 4.281 -32.375 -7.262 1 96 269 LEU B N 1
ATOM 4170 C CA . LEU B 1 269 ? 4.828 -33.219 -6.203 1 96 269 LEU B CA 1
ATOM 4171 C C . LEU B 1 269 ? 3.713 -33.906 -5.438 1 96 269 LEU B C 1
ATOM 4173 O O . LEU B 1 269 ? 3.871 -35.062 -5.02 1 96 269 LEU B O 1
ATOM 4177 N N . TYR B 1 270 ? 2.674 -33.156 -5.238 1 93.38 270 TYR B N 1
ATOM 4178 C CA . TYR B 1 270 ? 1.532 -33.75 -4.531 1 93.38 270 TYR B CA 1
ATOM 4179 C C . TYR B 1 270 ? 1.012 -34.969 -5.25 1 93.38 270 TYR B C 1
ATOM 4181 O O . TYR B 1 270 ? 0.707 -36 -4.613 1 93.38 270 TYR B O 1
ATOM 4189 N N . ALA B 1 271 ? 0.879 -34.969 -6.531 1 90.5 271 ALA B N 1
ATOM 4190 C CA . ALA B 1 271 ? 0.331 -36.031 -7.34 1 90.5 271 ALA B CA 1
ATOM 4191 C C . ALA B 1 271 ? 1.329 -37.188 -7.465 1 90.5 271 ALA B C 1
ATOM 4193 O O . ALA B 1 271 ? 0.936 -38.344 -7.566 1 90.5 271 ALA B O 1
ATOM 4194 N N . THR B 1 272 ? 2.613 -36.906 -7.484 1 87.81 272 THR B N 1
ATOM 4195 C CA . THR B 1 272 ? 3.635 -37.938 -7.652 1 87.81 272 THR B CA 1
ATOM 4196 C C . THR B 1 272 ? 3.91 -38.656 -6.328 1 87.81 272 THR B C 1
ATOM 4198 O O . THR B 1 272 ? 4.316 -39.812 -6.316 1 87.81 272 THR B O 1
ATOM 4201 N N . ASN B 1 273 ? 3.809 -37.938 -5.223 1 79.38 273 ASN B N 1
ATOM 4202 C CA . ASN B 1 273 ? 4.023 -38.562 -3.926 1 79.38 273 ASN B CA 1
ATOM 4203 C C . ASN B 1 273 ? 2.83 -39.406 -3.514 1 79.38 273 ASN B C 1
ATOM 4205 O O . ASN B 1 273 ? 2.98 -40.375 -2.752 1 79.38 273 ASN B O 1
ATOM 4209 N N . LYS B 1 274 ? 1.686 -39.094 -3.758 1 63.62 274 LYS B N 1
ATOM 4210 C CA . LYS B 1 274 ? 0.533 -39.938 -3.471 1 63.62 274 LYS B CA 1
ATOM 4211 C C . LYS B 1 274 ? 0.594 -41.25 -4.27 1 63.62 274 LYS B C 1
ATOM 4213 O O . LYS B 1 274 ? 0.049 -42.25 -3.846 1 63.62 274 LYS B O 1
ATOM 4218 N N . LYS B 1 275 ? 1.198 -41.281 -5.434 1 53.56 275 LYS B N 1
ATOM 4219 C CA . LYS B 1 275 ? 1.333 -42.531 -6.203 1 53.56 275 LYS B CA 1
ATOM 4220 C C . LYS B 1 275 ? 2.352 -43.469 -5.562 1 53.56 275 LYS B C 1
ATOM 4222 O O . LYS B 1 275 ? 2.289 -44.688 -5.75 1 53.56 275 LYS B O 1
ATOM 4227 N N . SER B 1 276 ? 3.238 -42.875 -4.785 1 42.44 276 SER B N 1
ATOM 4228 C CA . SER B 1 276 ? 4.164 -43.844 -4.199 1 42.44 276 SER B CA 1
ATOM 4229 C C . SER B 1 276 ? 3.631 -44.375 -2.879 1 42.44 276 SER B C 1
ATOM 4231 O O . SER B 1 276 ? 2.996 -43.656 -2.111 1 42.44 276 SER B O 1
#

Foldseek 3Di:
DAWEKFWAQEPFKIKIWGQDPVRDIDIDIDTNVPLVVVVVVVVPDPRHAEYEYEYPCRVVSCVVCVVRHHYHYDYQVLLLVLLVVVLCVVVPHDDQWAWEWAAECWIWIWTGHRPDIDGDGTDNQHPVQLQVQLCVPPVDRDLVVLQVLLVVADQVQQFDFLCNVVVVPDDPDDRRHTPGQRVNVVVDDDDDDSSNSSNSSLLVRLVVSLVVRVVSCVVVVHQEYEYAALRCQVRVSSVVSSQVVSVVSVGHYHYGPPNRCSSRSSSSCVVVVVVD/DQWEKFWAQEPFKIKIWGQDPVRDIDMDIDTNVPLVVVVVVVVPDPRHAEYEYEYPCRVVSCVVCVVRHHYHYDYQVLLLVLLVVVLCVVVPHDDQWAWEWAAECWIWIWTGHRPDIDGDDTDNQHPVQLQVQLCVPPVDRDLVVLQVLLVVAAQVQQFQFLCNVVVVPDDPDDRRHTPGQRVNVVVDDDDDDSSNSSNSSLLVSLVVSLVVRLVSCVVVVHQEYEYHALRCQVRVSSVVSSQVVSVVSVGHYHYGPPNRCSSRSSSRCVVVVVVD

Organism: Bacillus anthracis (NCBI:txid1392)

Radius of gyration: 25.55 Å; Cα contacts (8 Å, |Δi|>4): 1229; chains: 2; bounding box: 38×87×60 Å

Nearest PDB structures (foldseek):
  6awj-assembly1_B  TM=9.496E-01  e=5.198E-31  Staphylococcus aureus
  6awh-assembly2_D  TM=9.375E-01  e=4.900E-31  Staphylococcus aureus
  4nb4-assembly2_C  TM=9.538E-01  e=2.279E-30  Staphylococcus aureus subsp. aureus MRSA252
  4nb4-assembly1_B  TM=9.405E-01  e=2.279E-30  Staphylococcus aureus subsp. aureus MRSA252
  5kpt-assembly1_A-2  TM=8.855E-01  e=1.855E-21  Homo sapiens

pLDDT: mean 93.56, std 7.32, range [42.25, 98.81]